Protein AF-0000000082222980 (afdb_homodimer)

Foldseek 3Di:
DDLDALVQACVLLVDDDDDPDSDWDLVDVVRRRDDDDDPLQQQCLLVLLVSQQNCLPPPPDDDDPPSLDYDDPDLVPDLAAEDSGRQSSLCVRWVDDPDPDPHTSLRVSLVVVLVVLVPDPSCVVQVQLRYEEEPAPLCTSVPNLVNNQNHAYEYQWCQNDDCSRDDDLRYAHFGTAARADFDAPVRQDAPVQQQAAEEDEEAQDADDQSVLSVLLCVQPVPPPSHHRYYQDPDPCRRVVSLVNLSSYLEYEFGQHSGQHDSSVLSNLSSLRQYERAGPRGDDGLVVPDVSVQQHHYDYSVQSSPHPRVVCVSVPQDSVSSVRNSVVSNVQSQLNHRDVVDDPNHRSNSRSVVNVVSSVVVVVVVVVVCPCVVVVVVVVVVVD/DDLDALVQACVLLVDDDDDPDSDWDLVDVVRRRDDDDDPLQQQCLLVLLVSQQNCLPPPPDDDDPPSLDYDDPDLVPDLAAEDSGRQSSLCVRWVDDPDPDPHTSLRVSLVVVLVVLVPDPSCVVPVQLRYEEEPAPLCTSVPNLVRNQNHAYEYQWCQNDDCSRDDDLRYAHFGTAARADFDAPVRQDAPVQQQAAEEDEEAQDADDQSVLSVLLCVQPVPPPSHHRYYQDPDPCRRVVSLVNLSSYLEYEFGQHSGQHDSSVLSNLSSLRAYERAGPRGDDHLVVPDVSVQQHHYDYSVQSSPHPRVVVVSVPQDSVSSVRNSVVSNVQSQLNHRDVVDDPNHRSNSRSVVNVVSSVVVVVVVVVVCPCVVVVVVVVVVVD

InterPro domains:
  IPR004263 Exostosin-like [PTHR11062] (1-350)
  IPR040911 Exostosin, GT47 domain [PF03016] (1-311)

Organism: NCBI:txid1240361

pLDDT: mean 90.89, std 10.84, range [35.19, 98.81]

Sequence (766 aa):
MYDLPFEFHFGILNWHKTGSEIWPNVKNISTIPSYPGGLNRQHSVEYWLTLNLLASETPEIKKPCSSAAIRVKNSNEADIVFVPFFASLSYNRKSKLRGNKTISGDRLLQERLVEFLKSQDEWKRFEGKDHLIIAHHPNSLLYARNFLGSAMFVLSDFGRYSSAIANLEKDIIAPYLHVVKTISNNESAPFEKRPVLAYFQGAIYRKDGGTIRQELYNLLKDEKDVHFAFGTVRGNGTKQTGKGMASSKFCLNIAGDTPSSNRLFDAIVSHCVPVIVSDQIELPFEDTLDYSGFSVFVHASEAVKKGFLVNLLRGITEDQWKKKWGRLKEVAGCFEYRFPSQVGDSVNMIWSAVSHKLSSLQFDVHRKNRYRRSEMFDRNRSSMYDLPFEFHFGILNWHKTGSEIWPNVKNISTIPSYPGGLNRQHSVEYWLTLNLLASETPEIKKPCSSAAIRVKNSNEADIVFVPFFASLSYNRKSKLRGNKTISGDRLLQERLVEFLKSQDEWKRFEGKDHLIIAHHPNSLLYARNFLGSAMFVLSDFGRYSSAIANLEKDIIAPYLHVVKTISNNESAPFEKRPVLAYFQGAIYRKDGGTIRQELYNLLKDEKDVHFAFGTVRGNGTKQTGKGMASSKFCLNIAGDTPSSNRLFDAIVSHCVPVIVSDQIELPFEDTLDYSGFSVFVHASEAVKKGFLVNLLRGITEDQWKKKWGRLKEVAGCFEYRFPSQVGDSVNMIWSAVSHKLSSLQFDVHRKNRYRRSEMFDRNRSS

Radius of gyration: 29.79 Å; Cα contacts (8 Å, |Δi|>4): 1374; chains: 2; bounding box: 72×85×62 Å

Solvent-accessible surface area (backbone atoms only — not comparable to full-atom values): 41046 Å² total; per-residue (Å²): 84,60,87,57,62,37,75,47,32,56,33,73,65,69,50,75,68,64,86,90,46,64,66,75,57,71,89,44,66,86,66,42,75,71,76,62,67,75,80,58,35,30,39,42,61,49,57,52,52,47,51,46,36,58,42,52,69,34,84,85,52,83,63,54,90,73,62,67,62,72,59,56,91,48,73,89,74,45,87,57,40,39,46,70,43,35,29,30,56,35,39,74,74,24,49,62,62,59,85,91,46,92,63,26,57,28,56,51,52,34,54,51,47,49,54,52,47,68,69,34,68,79,25,60,76,58,59,26,50,53,26,40,39,40,39,37,28,80,73,20,50,71,70,34,42,79,78,48,31,56,26,24,38,33,20,39,54,60,70,80,49,55,71,85,47,45,45,79,80,61,34,43,45,47,73,39,40,47,78,38,70,71,55,50,76,89,72,54,58,54,78,92,67,23,75,28,50,35,33,37,70,31,83,39,86,44,48,77,65,3,44,54,38,44,55,42,42,74,71,37,46,81,40,86,48,34,46,56,45,69,51,60,91,54,95,61,32,51,60,51,49,33,51,49,34,38,31,15,53,24,23,57,32,62,21,32,71,33,38,54,63,50,60,51,45,32,19,36,29,27,50,6,33,33,33,38,33,36,83,77,47,60,67,50,58,32,43,79,42,54,58,55,55,34,36,43,36,41,52,54,82,53,51,67,38,88,64,40,52,61,51,52,59,71,62,54,46,71,67,60,47,48,48,20,39,53,41,24,64,70,49,34,56,39,56,37,81,59,83,79,58,46,89,58,15,30,56,35,45,49,40,48,52,49,53,48,39,45,37,56,50,34,28,56,52,33,63,68,43,39,48,53,60,53,48,49,58,53,52,58,69,72,95,83,61,85,57,62,36,74,45,32,56,32,72,64,69,47,75,68,64,87,88,46,64,66,74,58,72,88,44,66,88,66,41,75,71,76,62,66,74,81,58,34,30,38,43,60,49,58,52,52,47,51,46,35,58,41,52,70,34,84,85,52,83,63,55,92,74,62,68,62,73,60,56,91,48,73,88,73,43,88,54,40,38,45,68,41,35,30,32,56,35,39,76,74,22,48,63,62,58,85,91,45,92,63,23,57,27,56,52,53,34,53,51,47,49,55,51,48,69,69,33,66,78,25,60,76,58,59,27,49,52,26,39,38,41,38,37,29,81,72,20,50,70,71,34,43,77,79,48,30,56,26,24,38,34,20,40,54,59,69,80,48,54,70,85,47,46,44,81,81,60,34,43,45,46,73,38,40,47,81,40,69,69,55,50,77,89,70,54,59,54,76,91,67,24,76,28,50,36,34,38,72,31,84,39,87,44,47,77,64,3,44,53,39,46,57,42,43,73,69,38,47,80,39,86,47,33,46,59,46,67,51,61,89,54,95,62,32,51,61,50,48,33,52,50,35,38,30,15,53,25,24,57,32,62,19,30,71,33,38,55,63,48,59,51,45,32,20,36,29,27,50,6,32,34,33,38,33,34,84,76,49,61,67,52,58,32,43,79,41,53,58,55,55,34,35,42,38,42,52,54,81,54,51,68,37,86,62,41,52,62,50,53,59,71,62,53,45,70,68,59,47,49,49,20,40,53,43,22,65,69,50,34,55,40,56,38,80,57,84,78,57,47,88,58,15,29,58,36,45,50,40,49,53,49,51,50,40,44,38,57,50,35,26,55,53,33,63,68,42,40,48,53,60,52,48,47,58,55,52,58,68,73,95

Structure (mmCIF, N/CA/C/O backbone):
data_AF-0000000082222980-model_v1
#
loop_
_entity.id
_entity.type
_entity.pdbx_description
1 polymer Exostosin-like
#
loop_
_atom_site.group_PDB
_atom_site.id
_atom_site.type_symbol
_atom_site.label_atom_id
_atom_site.label_alt_id
_atom_site.label_comp_id
_atom_site.label_asym_id
_atom_site.label_entity_id
_atom_site.label_seq_id
_atom_site.pdbx_PDB_ins_code
_atom_site.Cartn_x
_atom_site.Cartn_y
_atom_site.Cartn_z
_atom_site.occupancy
_atom_site.B_iso_or_equiv
_atom_site.auth_seq_id
_atom_site.auth_comp_id
_atom_site.auth_asym_id
_atom_site.auth_atom_id
_atom_site.pdbx_PDB_model_num
ATOM 1 N N . MET A 1 1 ? 20.016 1.785 5.816 1 94.38 1 MET A N 1
ATOM 2 C CA . MET A 1 1 ? 20.391 3.168 6.109 1 94.38 1 MET A CA 1
ATOM 3 C C . MET A 1 1 ? 21.875 3.389 5.918 1 94.38 1 MET A C 1
ATOM 5 O O . MET A 1 1 ? 22.703 2.615 6.422 1 94.38 1 MET A O 1
ATOM 9 N N . TYR A 1 2 ? 22.219 4.371 5.145 1 94.88 2 TYR A N 1
ATOM 10 C CA . TYR A 1 2 ? 23.641 4.688 4.941 1 94.88 2 TYR A CA 1
ATOM 11 C C . TYR A 1 2 ? 24.266 5.199 6.23 1 94.88 2 TYR A C 1
ATOM 13 O O . TYR A 1 2 ? 23.656 5.973 6.969 1 94.88 2 TYR A O 1
ATOM 21 N N . ASP A 1 3 ? 25.5 4.766 6.441 1 93.19 3 ASP A N 1
ATOM 22 C CA . ASP A 1 3 ? 26.297 5.375 7.496 1 93.19 3 ASP A CA 1
ATOM 23 C C . ASP A 1 3 ? 27 6.637 6.992 1 93.19 3 ASP A C 1
ATOM 25 O O . ASP A 1 3 ? 28.234 6.676 6.898 1 93.19 3 ASP A O 1
ATOM 29 N N . LEU A 1 4 ? 26.234 7.633 6.789 1 95.38 4 LEU A N 1
ATOM 30 C CA . LEU A 1 4 ? 26.781 8.891 6.305 1 95.38 4 LEU A CA 1
ATOM 31 C C . LEU A 1 4 ? 27.688 9.523 7.359 1 95.38 4 LEU A C 1
ATOM 33 O O . LEU A 1 4 ? 27.5 9.312 8.555 1 95.38 4 LEU A O 1
ATOM 37 N N . PRO A 1 5 ? 28.672 10.297 6.875 1 92.75 5 PRO A N 1
ATOM 38 C CA . PRO A 1 5 ? 29.484 11.031 7.84 1 92.75 5 PRO A CA 1
ATOM 39 C C . PRO A 1 5 ? 28.656 11.906 8.773 1 92.75 5 PRO A C 1
ATOM 41 O O . PRO A 1 5 ? 27.609 12.414 8.367 1 92.75 5 PRO A O 1
ATOM 44 N N . PHE A 1 6 ? 29.125 12.117 9.992 1 93.25 6 PHE A N 1
ATOM 45 C CA . PHE A 1 6 ? 28.344 12.797 11.016 1 93.25 6 PHE A CA 1
ATOM 46 C C . PHE A 1 6 ? 28.031 14.227 10.594 1 93.25 6 PHE A C 1
ATOM 48 O O . PHE A 1 6 ? 27.078 14.828 11.086 1 93.25 6 PHE A O 1
ATOM 55 N N . GLU A 1 7 ? 28.766 14.852 9.617 1 94.25 7 GLU A N 1
ATOM 56 C CA . GLU A 1 7 ? 28.547 16.219 9.156 1 94.25 7 GLU A CA 1
ATOM 57 C C . GLU A 1 7 ? 27.234 16.328 8.383 1 94.25 7 GLU A C 1
ATOM 59 O O . GLU A 1 7 ? 26.719 17.438 8.172 1 94.25 7 GLU A O 1
ATOM 64 N N . PHE A 1 8 ? 26.703 15.172 7.953 1 97.06 8 PHE A N 1
ATOM 65 C CA . PHE A 1 8 ? 25.484 15.164 7.141 1 97.06 8 PHE A CA 1
ATOM 66 C C . PHE A 1 8 ? 24.25 15.125 8.016 1 97.06 8 PHE A C 1
ATOM 68 O O . PHE A 1 8 ? 23.125 15.281 7.527 1 97.06 8 PHE A O 1
ATOM 75 N N . HIS A 1 9 ? 24.391 14.805 9.305 1 95.88 9 HIS A N 1
ATOM 76 C CA . HIS A 1 9 ? 23.234 14.617 10.18 1 95.88 9 HIS A CA 1
ATOM 77 C C . HIS A 1 9 ? 23.5 15.211 11.562 1 95.88 9 HIS A C 1
ATOM 79 O O . HIS A 1 9 ? 23.531 16.438 11.727 1 95.88 9 HIS A O 1
ATOM 85 N N . PHE A 1 10 ? 23.891 14.414 12.594 1 95.81 10 PHE A N 1
ATOM 86 C CA . PHE A 1 10 ? 23.969 14.875 13.977 1 95.81 10 PHE A CA 1
ATOM 87 C C . PHE A 1 10 ? 25.125 15.836 14.172 1 95.81 10 PHE A C 1
ATOM 89 O O . PHE A 1 10 ? 25.172 16.594 15.148 1 95.81 10 PHE A O 1
ATOM 96 N N . GLY A 1 11 ? 26.109 15.836 13.289 1 94.06 11 GLY A N 1
ATOM 97 C CA . GLY A 1 11 ? 27.156 16.828 13.344 1 94.06 11 GLY A CA 1
ATOM 98 C C . GLY A 1 11 ? 26.656 18.25 13.195 1 94.06 11 GLY A C 1
ATOM 99 O O . GLY A 1 11 ? 27.234 19.188 13.758 1 94.06 11 GLY A O 1
ATOM 100 N N . ILE A 1 12 ? 25.594 18.406 12.43 1 94.19 12 ILE A N 1
ATOM 101 C CA . ILE A 1 12 ? 25 19.719 12.258 1 94.19 12 ILE A CA 1
ATOM 102 C C . ILE A 1 12 ? 24.391 20.188 13.578 1 94.19 12 ILE A C 1
ATOM 104 O O . ILE A 1 12 ? 24.219 21.391 13.805 1 94.19 12 ILE A O 1
ATOM 108 N N . LEU A 1 13 ? 24.047 19.266 14.469 1 93.5 13 LEU A N 1
ATOM 109 C CA . LEU A 1 13 ? 23.5 19.562 15.789 1 93.5 13 LEU A CA 1
ATOM 110 C C . LEU A 1 13 ? 24.609 19.656 16.828 1 93.5 13 LEU A C 1
ATOM 112 O O . LEU A 1 13 ? 24.344 19.594 18.031 1 93.5 13 LEU A O 1
ATOM 116 N N . ASN A 1 14 ? 25.844 19.672 16.391 1 90 14 ASN A N 1
ATOM 117 C CA . ASN A 1 14 ? 27.016 19.844 17.219 1 90 14 ASN A CA 1
ATOM 118 C C . ASN A 1 14 ? 27.281 18.594 18.062 1 90 14 ASN A C 1
ATOM 120 O O . ASN A 1 14 ? 27.734 18.688 19.203 1 90 14 ASN A O 1
ATOM 124 N N . TRP A 1 15 ? 26.75 17.531 17.578 1 90.88 15 TRP A N 1
ATOM 125 C CA . TRP A 1 15 ? 27.125 16.266 18.188 1 90.88 15 TRP A CA 1
ATOM 126 C C . TRP A 1 15 ? 28.562 15.883 17.828 1 90.88 15 TRP A C 1
ATOM 128 O O . TRP A 1 15 ? 28.969 15.992 16.672 1 90.88 15 TRP A O 1
ATOM 138 N N . HIS A 1 16 ? 29.312 15.516 18.797 1 87.31 16 HIS A N 1
ATOM 139 C CA . HIS A 1 16 ? 30.703 15.133 18.578 1 87.31 16 HIS A CA 1
ATOM 140 C C . HIS A 1 16 ? 30.875 13.625 18.75 1 87.31 16 HIS A C 1
ATOM 142 O O . HIS A 1 16 ? 30.422 13.039 19.734 1 87.31 16 HIS A O 1
ATOM 148 N N . LYS A 1 17 ? 31.359 13.094 17.75 1 80.06 17 LYS A N 1
ATOM 149 C CA . LYS A 1 17 ? 31.547 11.648 17.766 1 80.06 17 LYS A CA 1
ATOM 150 C C . LYS A 1 17 ? 32.688 11.266 18.703 1 80.06 17 LYS A C 1
ATOM 152 O O . LYS A 1 17 ? 33.656 12.023 18.875 1 80.06 17 LYS A O 1
ATOM 157 N N . THR A 1 18 ? 32.438 10.227 19.375 1 80.12 18 THR A N 1
ATOM 158 C CA . THR A 1 18 ? 33.531 9.609 20.156 1 80.12 18 THR A CA 1
ATOM 159 C C . THR A 1 18 ? 34.094 8.406 19.422 1 80.12 18 THR A C 1
ATOM 161 O O . THR A 1 18 ? 33.375 7.453 19.109 1 80.12 18 THR A O 1
ATOM 164 N N . GLY A 1 19 ? 35.375 8.469 19.047 1 80.56 19 GLY A N 1
ATOM 165 C CA . GLY A 1 19 ? 36.031 7.359 18.344 1 80.56 19 GLY A CA 1
ATOM 166 C C . GLY A 1 19 ? 35.469 7.133 16.953 1 80.56 19 GLY A C 1
ATOM 167 O O . GLY A 1 19 ? 35.406 8.062 16.141 1 80.56 19 GLY A O 1
ATOM 168 N N . SER A 1 20 ? 35.062 5.93 16.703 1 82 20 SER A N 1
ATOM 169 C CA . SER A 1 20 ? 34.625 5.527 15.375 1 82 20 SER A CA 1
ATOM 170 C C . SER A 1 20 ? 33.094 5.539 15.281 1 82 20 SER A C 1
ATOM 172 O O . SER A 1 20 ? 32.531 5.051 14.305 1 82 20 SER A O 1
ATOM 174 N N . GLU A 1 21 ? 32.531 6.258 16.234 1 86.81 21 GLU A N 1
ATOM 175 C CA . GLU A 1 21 ? 31.078 6.27 16.266 1 86.81 21 GLU A CA 1
ATOM 176 C C . GLU A 1 21 ? 30.516 7.168 15.172 1 86.81 21 GLU A C 1
ATOM 178 O O . GLU A 1 21 ? 31.062 8.227 14.883 1 86.81 21 GLU A O 1
ATOM 183 N N . ILE A 1 22 ? 29.484 6.738 14.5 1 90.44 22 ILE A N 1
ATOM 184 C CA . ILE A 1 22 ? 28.828 7.5 13.438 1 90.44 22 ILE A CA 1
ATOM 185 C C . ILE A 1 22 ? 27.516 8.086 13.953 1 90.44 22 ILE A C 1
ATOM 187 O O . ILE A 1 22 ? 27.094 9.164 13.516 1 90.44 22 ILE A O 1
ATOM 191 N N . TRP A 1 23 ? 26.938 7.398 14.914 1 92.75 23 TRP A N 1
ATOM 192 C CA . TRP A 1 23 ? 25.625 7.77 15.422 1 92.75 23 TRP A CA 1
ATOM 193 C C . TRP A 1 23 ? 25.656 7.969 16.938 1 92.75 23 TRP A C 1
ATOM 195 O O . TRP A 1 23 ? 26.453 7.332 17.625 1 92.75 23 TRP A O 1
ATOM 205 N N . PRO A 1 24 ? 24.812 8.867 17.438 1 91.31 24 PRO A N 1
ATOM 206 C CA . PRO A 1 24 ? 24.672 8.938 18.891 1 91.31 24 PRO A CA 1
ATOM 207 C C . PRO A 1 24 ? 24.047 7.688 19.5 1 91.31 24 PRO A C 1
ATOM 209 O O . PRO A 1 24 ? 23.344 6.945 18.797 1 91.31 24 PRO A O 1
ATOM 212 N N . ASN A 1 25 ? 24.344 7.48 20.75 1 87.94 25 ASN A N 1
ATOM 213 C CA . ASN A 1 25 ? 23.719 6.383 21.469 1 87.94 25 ASN A CA 1
ATOM 214 C C . ASN A 1 25 ? 22.266 6.695 21.812 1 87.94 25 ASN A C 1
ATOM 216 O O . ASN A 1 25 ? 21.984 7.613 22.578 1 87.94 25 ASN A O 1
ATOM 220 N N . VAL A 1 26 ? 21.344 5.945 21.266 1 88.25 26 VAL A N 1
ATOM 221 C CA . VAL A 1 26 ? 19.938 6.27 21.406 1 88.25 26 VAL A CA 1
ATOM 222 C C . VAL A 1 26 ? 19.359 5.523 22.609 1 88.25 26 VAL A C 1
ATOM 224 O O . VAL A 1 26 ? 18.172 5.676 22.938 1 88.25 26 VAL A O 1
ATOM 227 N N . LYS A 1 27 ? 20.156 4.695 23.281 1 85.06 27 LYS A N 1
ATOM 228 C CA . LYS A 1 27 ? 19.719 3.992 24.484 1 85.06 27 LYS A CA 1
ATOM 229 C C . LYS A 1 27 ? 19.359 4.977 25.594 1 85.06 27 LYS A C 1
ATOM 231 O O . LYS A 1 27 ? 18.406 4.754 26.359 1 85.06 27 LYS A O 1
ATOM 236 N N . ASN A 1 28 ? 20.25 5.953 25.594 1 81.56 28 ASN A N 1
ATOM 237 C CA . ASN A 1 28 ? 20 7.012 26.562 1 81.56 28 ASN A CA 1
ATOM 238 C C . ASN A 1 28 ? 19.469 8.273 25.906 1 81.56 28 ASN A C 1
ATOM 240 O O . ASN A 1 28 ? 20.219 9.039 25.297 1 81.56 28 ASN A O 1
ATOM 244 N N . ILE A 1 29 ? 18.234 8.539 26.109 1 80 29 ILE A N 1
ATOM 245 C CA . ILE A 1 29 ? 17.547 9.648 25.453 1 80 29 ILE A CA 1
ATOM 246 C C . ILE A 1 29 ? 18.25 10.961 25.797 1 80 29 ILE A C 1
ATOM 248 O O . ILE A 1 29 ? 18.297 11.875 24.969 1 80 29 ILE A O 1
ATOM 252 N N . SER A 1 30 ? 18.75 11.008 26.953 1 83 30 SER A N 1
ATOM 253 C CA . SER A 1 30 ? 19.359 12.25 27.422 1 83 30 SER A CA 1
ATOM 254 C C . SER A 1 30 ? 20.625 12.57 26.641 1 83 30 SER A C 1
ATOM 256 O O . SER A 1 30 ? 21.094 13.711 26.625 1 83 30 SER A O 1
ATOM 258 N N . THR A 1 31 ? 21.172 11.609 25.969 1 83.44 31 THR A N 1
ATOM 259 C CA . THR A 1 31 ? 22.438 11.805 25.266 1 83.44 31 THR A CA 1
ATOM 260 C C . THR A 1 31 ? 22.188 12.172 23.797 1 83.44 31 THR A C 1
ATOM 262 O O . THR A 1 31 ? 23.125 12.523 23.078 1 83.44 31 THR A O 1
ATOM 265 N N . ILE A 1 32 ? 20.984 12.094 23.438 1 88.56 32 ILE A N 1
ATOM 266 C CA . ILE A 1 32 ? 20.656 12.438 22.047 1 88.56 32 ILE A CA 1
ATOM 267 C C . ILE A 1 32 ? 20.578 13.953 21.891 1 88.56 32 ILE A C 1
ATOM 269 O O . ILE A 1 32 ? 19.891 14.633 22.656 1 88.56 32 ILE A O 1
ATOM 273 N N . PRO A 1 33 ? 21.297 14.453 20.922 1 90.94 33 PRO A N 1
ATOM 274 C CA . PRO A 1 33 ? 21.188 15.898 20.703 1 90.94 33 PRO A CA 1
ATOM 275 C C . PRO A 1 33 ? 19.766 16.344 20.391 1 90.94 33 PRO A C 1
ATOM 277 O O . PRO A 1 33 ? 19.078 15.711 19.594 1 90.94 33 PRO A O 1
ATOM 280 N N . SER A 1 34 ? 19.422 17.422 21.016 1 89.12 34 SER A N 1
ATOM 281 C CA . SER A 1 34 ? 18.078 17.938 20.781 1 89.12 34 SER A CA 1
ATOM 282 C C . SER A 1 34 ? 18 18.734 19.484 1 89.12 34 SER A C 1
ATOM 284 O O . SER A 1 34 ? 18.953 19.422 19.109 1 89.12 34 SER A O 1
ATOM 286 N N . TYR A 1 35 ? 16.984 18.516 18.859 1 90.62 35 TYR A N 1
ATOM 287 C CA . TYR A 1 35 ? 16.75 19.344 17.672 1 90.62 35 TYR A CA 1
ATOM 288 C C . TYR A 1 35 ? 16.469 20.797 18.062 1 90.62 35 TYR A C 1
ATOM 290 O O . TYR A 1 35 ? 15.82 21.062 19.078 1 90.62 35 TYR A O 1
ATOM 298 N N . PRO A 1 36 ? 16.938 21.688 17.234 1 85.38 36 PRO A N 1
ATOM 299 C CA . PRO A 1 36 ? 16.703 23.094 17.578 1 85.38 36 PRO A CA 1
ATOM 300 C C . PRO A 1 36 ? 15.227 23.469 17.656 1 85.38 36 PRO A C 1
ATOM 302 O O . PRO A 1 36 ? 14.414 22.922 16.906 1 85.38 36 PRO A O 1
ATOM 305 N N . GLY A 1 37 ? 14.938 24.391 18.484 1 79.06 37 GLY A N 1
ATOM 306 C CA . GLY A 1 37 ? 13.555 24.781 18.703 1 79.06 37 GLY A CA 1
ATOM 307 C C . GLY A 1 37 ? 13.078 25.828 17.703 1 79.06 37 GLY A C 1
ATOM 308 O O . GLY A 1 37 ? 13.719 26.047 16.672 1 79.06 37 GLY A O 1
ATOM 309 N N . GLY A 1 38 ? 11.906 26.312 17.953 1 71.81 38 GLY A N 1
ATOM 310 C CA . GLY A 1 38 ? 11.32 27.359 17.125 1 71.81 38 GLY A CA 1
ATOM 311 C C . GLY A 1 38 ? 10.852 26.844 15.781 1 71.81 38 GLY A C 1
ATOM 312 O O . GLY A 1 38 ? 10.281 25.766 15.68 1 71.81 38 GLY A O 1
ATOM 313 N N . LEU A 1 39 ? 11.086 27.641 14.75 1 74.25 39 LEU A N 1
ATOM 314 C CA . LEU A 1 39 ? 10.578 27.359 13.414 1 74.25 39 LEU A CA 1
ATOM 315 C C . LEU A 1 39 ? 11.328 26.203 12.773 1 74.25 39 LEU A C 1
ATOM 317 O O . LEU A 1 39 ? 10.797 25.531 11.875 1 74.25 39 LEU A O 1
ATOM 321 N N . ASN A 1 40 ? 12.492 25.906 13.305 1 83.56 40 ASN A N 1
ATOM 322 C CA . ASN A 1 40 ? 13.273 24.797 12.75 1 83.56 40 ASN A CA 1
ATOM 323 C C . ASN A 1 40 ? 12.648 23.453 13.086 1 83.56 40 ASN A C 1
ATOM 325 O O . ASN A 1 40 ? 12.727 22.516 12.289 1 83.56 40 ASN A O 1
ATOM 329 N N . ARG A 1 41 ? 11.984 23.484 14.172 1 90.56 41 ARG A N 1
ATOM 330 C CA . ARG A 1 41 ? 11.461 22.234 14.703 1 90.56 41 ARG A CA 1
ATOM 331 C C . ARG A 1 41 ? 10.352 21.688 13.805 1 90.56 41 ARG A C 1
ATOM 333 O O . ARG A 1 41 ? 10.164 20.469 13.727 1 90.56 41 ARG A O 1
ATOM 340 N N . GLN A 1 42 ? 9.711 22.594 13.141 1 94.69 42 GLN A N 1
ATOM 341 C CA . GLN A 1 42 ? 8.562 22.172 12.344 1 94.69 42 GLN A CA 1
ATOM 342 C C . GLN A 1 42 ? 8.984 21.234 11.219 1 94.69 42 GLN A C 1
ATOM 344 O O . GLN A 1 42 ? 8.172 20.438 10.742 1 94.69 42 GLN A O 1
ATOM 349 N N . HIS A 1 43 ? 10.234 21.234 10.789 1 96.69 43 HIS A N 1
ATOM 350 C CA . HIS A 1 43 ? 10.727 20.438 9.672 1 96.69 43 HIS A CA 1
ATOM 351 C C . HIS A 1 43 ? 11.719 19.391 10.141 1 96.69 43 HIS A C 1
ATOM 353 O O . HIS A 1 43 ? 12.672 19.062 9.422 1 96.69 43 HIS A O 1
ATOM 359 N N . SER A 1 44 ? 11.531 18.797 11.289 1 96.94 44 SER A N 1
ATOM 360 C CA . SER A 1 44 ? 12.508 17.906 11.914 1 96.94 44 SER A CA 1
ATOM 361 C C . SER A 1 44 ? 12.188 16.453 11.609 1 96.94 44 SER A C 1
ATOM 363 O O . SER A 1 44 ? 12.539 15.562 12.383 1 96.94 44 SER A O 1
ATOM 365 N N . VAL A 1 45 ? 11.523 16.141 10.516 1 97.69 45 VAL A N 1
ATOM 366 C CA . VAL A 1 45 ? 11.062 14.789 10.195 1 97.69 45 VAL A CA 1
ATOM 367 C C . VAL A 1 45 ? 12.266 13.852 10.07 1 97.69 45 VAL A C 1
ATOM 369 O O . VAL A 1 45 ? 12.219 12.711 10.539 1 97.69 45 VAL A O 1
ATOM 372 N N . GLU A 1 46 ? 13.359 14.305 9.438 1 97 46 GLU A N 1
ATOM 373 C CA . GLU A 1 46 ? 14.539 13.477 9.242 1 97 46 GLU A CA 1
ATOM 374 C C . GLU A 1 46 ? 15.117 13.008 10.578 1 97 46 GLU A C 1
ATOM 376 O O . GLU A 1 46 ? 15.594 11.883 10.695 1 97 46 GLU A O 1
ATOM 381 N N . TYR A 1 47 ? 15.055 13.898 11.555 1 96.5 47 TYR A N 1
ATOM 382 C CA . TYR A 1 47 ? 15.562 13.617 12.891 1 96.5 47 TYR A CA 1
ATOM 383 C C . TYR A 1 47 ? 14.797 12.461 13.531 1 96.5 47 TYR A C 1
ATOM 385 O O . TYR A 1 47 ? 15.398 11.492 14 1 96.5 47 TYR A O 1
ATOM 393 N N . TRP A 1 48 ? 13.539 12.523 13.461 1 96.25 48 TRP A N 1
ATOM 394 C CA . TRP A 1 48 ? 12.672 11.547 14.117 1 96.25 48 TRP A CA 1
ATOM 395 C C . TRP A 1 48 ? 12.766 10.188 13.43 1 96.25 48 TRP A C 1
ATOM 397 O O . TRP A 1 48 ? 12.797 9.148 14.102 1 96.25 48 TRP A O 1
ATOM 407 N N . LEU A 1 49 ? 12.758 10.148 12.078 1 96.81 49 LEU A N 1
ATOM 408 C CA . LEU A 1 49 ? 12.844 8.891 11.352 1 96.81 49 LEU A CA 1
ATOM 409 C C . LEU A 1 49 ? 14.203 8.227 11.586 1 96.81 49 LEU A C 1
ATOM 411 O O . LEU A 1 49 ? 14.281 7 11.703 1 96.81 49 LEU A O 1
ATOM 415 N N . THR A 1 50 ? 15.281 9.055 11.641 1 96.19 50 THR A N 1
ATOM 416 C CA . THR A 1 50 ? 16.609 8.516 11.906 1 96.19 50 THR A CA 1
ATOM 417 C C . THR A 1 50 ? 16.672 7.883 13.297 1 96.19 50 THR A C 1
ATOM 419 O O . THR A 1 50 ? 17.156 6.766 13.453 1 96.19 50 THR A O 1
ATOM 422 N N . LEU A 1 51 ? 16.125 8.617 14.289 1 94.31 51 LEU A N 1
ATOM 423 C CA . LEU A 1 51 ? 16.109 8.078 15.648 1 94.31 51 LEU A CA 1
ATOM 424 C C . LEU A 1 51 ? 15.352 6.762 15.703 1 94.31 51 LEU A C 1
ATOM 426 O O . LEU A 1 51 ? 15.773 5.824 16.375 1 94.31 51 LEU A O 1
ATOM 430 N N . ASN A 1 52 ? 14.25 6.742 15.031 1 93.94 52 ASN A N 1
ATOM 431 C CA . ASN A 1 52 ? 13.445 5.523 15.016 1 93.94 52 ASN A CA 1
ATOM 432 C C . ASN A 1 52 ? 14.234 4.34 14.461 1 93.94 52 ASN A C 1
ATOM 434 O O . ASN A 1 52 ? 14.18 3.242 15.016 1 93.94 52 ASN A O 1
ATOM 438 N N . LEU A 1 53 ? 14.914 4.508 13.312 1 94.06 53 LEU A N 1
ATOM 439 C CA . LEU A 1 53 ? 15.695 3.439 12.703 1 94.06 53 LEU A CA 1
ATOM 440 C C . LEU A 1 53 ? 16.844 3.012 13.609 1 94.06 53 LEU A C 1
ATOM 442 O O . LEU A 1 53 ? 17.125 1.819 13.75 1 94.06 53 LEU A O 1
ATOM 446 N N . LEU A 1 54 ? 17.484 3.99 14.242 1 92 54 LEU A N 1
ATOM 447 C CA . LEU A 1 54 ? 18.578 3.668 15.164 1 92 54 LEU A CA 1
ATOM 448 C C . LEU A 1 54 ? 18.062 2.865 16.359 1 92 54 LEU A C 1
ATOM 450 O O . LEU A 1 54 ? 18.719 1.927 16.812 1 92 54 LEU A O 1
ATOM 454 N N . ALA A 1 55 ? 16.922 3.234 16.828 1 90.56 55 ALA A N 1
ATOM 455 C CA . ALA A 1 55 ? 16.312 2.553 17.969 1 90.56 55 ALA A CA 1
ATOM 456 C C . ALA A 1 55 ? 15.906 1.127 17.594 1 90.56 55 ALA A C 1
ATOM 458 O O . ALA A 1 55 ? 15.805 0.26 18.469 1 90.56 55 ALA A O 1
ATOM 459 N N . SER A 1 56 ? 15.617 0.875 16.344 1 88.62 56 SER A N 1
ATOM 460 C CA . SER A 1 56 ? 15.18 -0.442 15.891 1 88.62 56 SER A CA 1
ATOM 461 C C . SER A 1 56 ? 16.266 -1.489 16.109 1 88.62 56 SER A C 1
ATOM 463 O O . SER A 1 56 ? 15.977 -2.686 16.172 1 88.62 56 SER A O 1
ATOM 465 N N . GLU A 1 57 ? 17.453 -1.085 16.219 1 83.44 57 GLU A N 1
ATOM 466 C CA . GLU A 1 57 ? 18.578 -1.995 16.422 1 83.44 57 GLU A CA 1
ATOM 467 C C . GLU A 1 57 ? 18.906 -2.141 17.906 1 83.44 57 GLU A C 1
ATOM 469 O O . GLU A 1 57 ? 19.875 -2.807 18.281 1 83.44 57 GLU A O 1
ATOM 474 N N . THR A 1 58 ? 18.141 -1.505 18.703 1 78.69 58 THR A N 1
ATOM 475 C CA . THR A 1 58 ? 18.406 -1.496 20.141 1 78.69 58 THR A CA 1
ATOM 476 C C . THR A 1 58 ? 17.375 -2.33 20.891 1 78.69 58 THR A C 1
ATOM 478 O O . THR A 1 58 ? 16.281 -1.859 21.172 1 78.69 58 THR A O 1
ATOM 481 N N . PRO A 1 59 ? 17.656 -3.537 21.219 1 70.12 59 PRO A N 1
ATOM 482 C CA . PRO A 1 59 ? 16.688 -4.453 21.844 1 70.12 59 PRO A CA 1
ATOM 483 C C . PRO A 1 59 ? 16.047 -3.879 23.094 1 70.12 59 PRO A C 1
ATOM 485 O O . PRO A 1 59 ? 14.945 -4.273 23.469 1 70.12 59 PRO A O 1
ATOM 488 N N . GLU A 1 60 ? 16.734 -2.953 23.812 1 68.31 60 GLU A N 1
ATOM 489 C CA . GLU A 1 60 ? 16.266 -2.418 25.078 1 68.31 60 GLU A CA 1
ATOM 490 C C . GLU A 1 60 ? 15.078 -1.486 24.875 1 68.31 60 GLU A C 1
ATOM 492 O O . GLU A 1 60 ? 14.32 -1.222 25.812 1 68.31 60 GLU A O 1
ATOM 497 N N . ILE A 1 61 ? 15.023 -1.078 23.812 1 66.38 61 ILE A N 1
ATOM 498 C CA . ILE A 1 61 ? 13.93 -0.155 23.547 1 66.38 61 ILE A CA 1
ATOM 499 C C . ILE A 1 61 ? 12.688 -0.938 23.125 1 66.38 61 ILE A C 1
ATOM 501 O O . ILE A 1 61 ? 12.734 -1.719 22.172 1 66.38 61 ILE A O 1
ATOM 505 N N . LYS A 1 62 ? 11.719 -0.996 23.984 1 58.72 62 LYS A N 1
ATOM 506 C CA . LYS A 1 62 ? 10.453 -1.688 23.734 1 58.72 62 LYS A CA 1
ATOM 507 C C . LYS A 1 62 ? 9.844 -1.246 22.406 1 58.72 62 LYS A C 1
ATOM 509 O O . LYS A 1 62 ? 9.609 -0.054 22.188 1 58.72 62 LYS A O 1
ATOM 514 N N . LYS A 1 63 ? 9.805 -2.15 21.562 1 60.94 63 LYS A N 1
ATOM 515 C CA . LYS A 1 63 ? 9.25 -1.835 20.25 1 60.94 63 LYS A CA 1
ATOM 516 C C . LYS A 1 63 ? 7.801 -2.299 20.125 1 60.94 63 LYS A C 1
ATOM 518 O O . LYS A 1 63 ? 7.434 -3.346 20.672 1 60.94 63 LYS A O 1
ATOM 523 N N . PRO A 1 64 ? 7.027 -1.237 19.797 1 53.22 64 PRO A N 1
ATOM 524 C CA . PRO A 1 64 ? 5.688 -1.784 19.578 1 53.22 64 PRO A CA 1
ATOM 525 C C . PRO A 1 64 ? 5.688 -2.959 18.594 1 53.22 64 PRO A C 1
ATOM 527 O O . PRO A 1 64 ? 6.605 -3.088 17.781 1 53.22 64 PRO A O 1
ATOM 530 N N . CYS A 1 65 ? 5.09 -4.043 18.906 1 47.22 65 CYS A N 1
ATOM 531 C CA . CYS A 1 65 ? 4.965 -5.238 18.078 1 47.22 65 CYS A CA 1
ATOM 532 C C . CYS A 1 65 ? 4.867 -4.871 16.609 1 47.22 65 CYS A C 1
ATOM 534 O O . CYS A 1 65 ? 5.328 -5.621 15.742 1 47.22 65 CYS A O 1
ATOM 536 N N . SER A 1 66 ? 4.277 -3.816 16.422 1 50.38 66 SER A N 1
ATOM 537 C CA . SER A 1 66 ? 4.047 -3.488 15.023 1 50.38 66 SER A CA 1
ATOM 538 C C . SER A 1 66 ? 5.062 -2.467 14.516 1 50.38 66 SER A C 1
ATOM 540 O O . SER A 1 66 ? 4.688 -1.401 14.023 1 50.38 66 SER A O 1
ATOM 542 N N . SER A 1 67 ? 6.43 -2.742 15.016 1 57.19 67 SER A N 1
ATOM 543 C CA . SER A 1 67 ? 7.348 -1.725 14.516 1 57.19 67 SER A CA 1
ATOM 544 C C . SER A 1 67 ? 7.355 -1.69 12.992 1 57.19 67 SER A C 1
ATOM 546 O O . SER A 1 67 ? 7.535 -2.725 12.344 1 57.19 67 SER A O 1
ATOM 548 N N . ALA A 1 68 ? 6.945 -0.529 12.367 1 64.31 68 ALA A N 1
ATOM 549 C CA . ALA A 1 68 ? 6.699 -0.37 10.938 1 64.31 68 ALA A CA 1
ATOM 550 C C . ALA A 1 68 ? 8 -0.428 10.148 1 64.31 68 ALA A C 1
ATOM 552 O O . ALA A 1 68 ? 8.039 -0.965 9.039 1 64.31 68 ALA A O 1
ATOM 553 N N . ALA A 1 69 ? 9.289 -0.042 10.852 1 85.81 69 ALA A N 1
ATOM 554 C CA . ALA A 1 69 ? 10.508 -0.058 10.055 1 85.81 69 ALA A CA 1
ATOM 555 C C . ALA A 1 69 ? 11.688 -0.59 10.867 1 85.81 69 ALA A C 1
ATOM 557 O O . ALA A 1 69 ? 11.828 -0.279 12.055 1 85.81 69 ALA A O 1
ATOM 558 N N . ILE A 1 70 ? 12.531 -1.451 10.383 1 88.75 70 ILE A N 1
ATOM 559 C CA . ILE A 1 70 ? 13.703 -2.045 11.023 1 88.75 70 ILE A CA 1
ATOM 560 C C . ILE A 1 70 ? 14.945 -1.789 10.172 1 88.75 70 ILE A C 1
ATOM 562 O O . ILE A 1 70 ? 14.906 -1.929 8.953 1 88.75 70 ILE A O 1
ATOM 566 N N . ARG A 1 71 ? 15.969 -1.41 10.852 1 92.38 71 ARG A N 1
ATOM 567 C CA . ARG A 1 71 ? 17.234 -1.212 10.156 1 92.38 71 ARG A CA 1
ATOM 568 C C . ARG A 1 71 ? 17.953 -2.539 9.945 1 92.38 71 ARG A C 1
ATOM 570 O O . ARG A 1 71 ? 18.078 -3.338 10.875 1 92.38 71 ARG A O 1
ATOM 577 N N . VAL A 1 72 ? 18.375 -2.779 8.742 1 91 72 VAL A N 1
ATOM 578 C CA . VAL A 1 72 ? 19.141 -3.973 8.43 1 91 72 VAL A CA 1
ATOM 579 C C . VAL A 1 72 ? 20.547 -3.572 7.992 1 91 72 VAL A C 1
ATOM 581 O O . VAL A 1 72 ? 20.75 -2.496 7.426 1 91 72 VAL A O 1
ATOM 584 N N . LYS A 1 73 ? 21.516 -4.387 8.234 1 88.19 73 LYS A N 1
ATOM 585 C CA . LYS A 1 73 ? 22.906 -4.062 7.973 1 88.19 73 LYS A CA 1
ATOM 586 C C . LYS A 1 73 ? 23.297 -4.41 6.535 1 88.19 73 LYS A C 1
ATOM 588 O O . LYS A 1 73 ? 24.188 -3.781 5.957 1 88.19 73 LYS A O 1
ATOM 593 N N . ASN A 1 74 ? 22.594 -5.355 5.961 1 88 74 ASN A N 1
ATOM 594 C CA . ASN A 1 74 ? 22.844 -5.781 4.586 1 88 74 ASN A CA 1
ATOM 595 C C . ASN A 1 74 ? 21.828 -5.164 3.617 1 88 74 ASN A C 1
ATOM 597 O O . ASN A 1 74 ? 20.625 -5.387 3.736 1 88 74 ASN A O 1
ATOM 601 N N . SER A 1 75 ? 22.406 -4.395 2.658 1 87.81 75 SER A N 1
ATOM 602 C CA . SER A 1 75 ? 21.547 -3.67 1.716 1 87.81 75 SER A CA 1
ATOM 603 C C . SER A 1 75 ? 20.703 -4.629 0.881 1 87.81 75 SER A C 1
ATOM 605 O O . SER A 1 75 ? 19.641 -4.258 0.385 1 87.81 75 SER A O 1
ATOM 607 N N . ASN A 1 76 ? 21.141 -5.859 0.747 1 81.69 76 ASN A N 1
ATOM 608 C CA . ASN A 1 76 ? 20.406 -6.84 -0.029 1 81.69 76 ASN A CA 1
ATOM 609 C C . ASN A 1 76 ? 19.109 -7.238 0.669 1 81.69 76 ASN A C 1
ATOM 611 O O . ASN A 1 76 ? 18.172 -7.746 0.03 1 81.69 76 ASN A O 1
ATOM 615 N N . GLU A 1 77 ? 19.078 -6.953 1.947 1 84.81 77 GLU A N 1
ATOM 616 C CA . GLU A 1 77 ? 17.906 -7.297 2.736 1 84.81 77 GLU A CA 1
ATOM 617 C C . GLU A 1 77 ? 16.969 -6.098 2.883 1 84.81 77 GLU A C 1
ATOM 619 O O . GLU A 1 77 ? 15.859 -6.23 3.398 1 84.81 77 GLU A O 1
ATOM 624 N N . ALA A 1 78 ? 17.438 -4.977 2.412 1 89.88 78 ALA A N 1
ATOM 625 C CA . ALA A 1 78 ? 16.672 -3.75 2.629 1 89.88 78 ALA A CA 1
ATOM 626 C C . ALA A 1 78 ? 15.555 -3.609 1.597 1 89.88 78 ALA A C 1
ATOM 628 O O . ALA A 1 78 ? 15.766 -3.854 0.407 1 89.88 78 ALA A O 1
ATOM 629 N N . ASP A 1 79 ? 14.375 -3.273 2.061 1 87.81 79 ASP A N 1
ATOM 630 C CA . ASP A 1 79 ? 13.289 -2.92 1.154 1 87.81 79 ASP A CA 1
ATOM 631 C C . ASP A 1 79 ? 13.492 -1.525 0.567 1 87.81 79 ASP A C 1
ATOM 633 O O . ASP A 1 79 ? 13.102 -1.261 -0.571 1 87.81 79 ASP A O 1
ATOM 637 N N . ILE A 1 80 ? 14.047 -0.688 1.371 1 93.69 80 ILE A N 1
ATOM 638 C CA . ILE A 1 80 ? 14.344 0.688 0.985 1 93.69 80 ILE A CA 1
ATOM 639 C C . ILE A 1 80 ? 15.625 1.156 1.673 1 93.69 80 ILE A C 1
ATOM 641 O O . ILE A 1 80 ? 15.953 0.696 2.768 1 93.69 80 ILE A O 1
ATOM 645 N N . VAL A 1 81 ? 16.375 1.941 0.952 1 96.69 81 VAL A N 1
ATOM 646 C CA . VAL A 1 81 ? 17.609 2.467 1.516 1 96.69 81 VAL A CA 1
ATOM 647 C C . VAL A 1 81 ? 17.375 3.879 2.051 1 96.69 81 VAL A C 1
ATOM 649 O O . VAL A 1 81 ? 17.062 4.793 1.288 1 96.69 81 VAL A O 1
ATOM 652 N N . PHE A 1 82 ? 17.484 4.02 3.322 1 97.88 82 PHE A N 1
ATOM 653 C CA . PHE A 1 82 ? 17.266 5.289 4.004 1 97.88 82 PHE A CA 1
ATOM 654 C C . PHE A 1 82 ? 18.5 6.164 3.951 1 97.88 82 PHE A C 1
ATOM 656 O O . PHE A 1 82 ? 19.609 5.707 4.262 1 97.88 82 PHE A O 1
ATOM 663 N N . VAL A 1 83 ? 18.359 7.441 3.508 1 98.44 83 VAL A N 1
ATOM 664 C CA . VAL A 1 83 ? 19.453 8.406 3.443 1 98.44 83 VAL A CA 1
ATOM 665 C C . VAL A 1 83 ? 19.312 9.414 4.586 1 98.44 83 VAL A C 1
ATOM 667 O O . VAL A 1 83 ? 18.562 10.375 4.488 1 98.44 83 VAL A O 1
ATOM 670 N N . PRO A 1 84 ? 20.094 9.227 5.629 1 97.69 84 PRO A N 1
ATOM 671 C CA . PRO A 1 84 ? 19.969 10.078 6.809 1 97.69 84 PRO A CA 1
ATOM 672 C C . PRO A 1 84 ? 20.672 11.422 6.656 1 97.69 84 PRO A C 1
ATOM 674 O O . PRO A 1 84 ? 21.547 11.75 7.453 1 97.69 84 PRO A O 1
ATOM 677 N N . PHE A 1 85 ? 20.344 12.203 5.656 1 98.38 85 PHE A N 1
ATOM 678 C CA . PHE A 1 85 ? 20.812 13.57 5.465 1 98.38 85 PHE A CA 1
ATOM 679 C C . PHE A 1 85 ? 19.828 14.562 6.055 1 98.38 85 PHE A C 1
ATOM 681 O O . PHE A 1 85 ? 18.656 14.594 5.664 1 98.38 85 PHE A O 1
ATOM 688 N N . PHE A 1 86 ? 20.281 15.312 7.02 1 97.56 86 PHE A N 1
ATOM 689 C CA . PHE A 1 86 ? 19.406 16.297 7.66 1 97.56 86 PHE A CA 1
ATOM 690 C C . PHE A 1 86 ? 19.281 17.547 6.805 1 97.56 86 PHE A C 1
ATOM 692 O O . PHE A 1 86 ? 19.766 18.609 7.184 1 97.56 86 PHE A O 1
ATOM 699 N N . ALA A 1 87 ? 18.5 17.406 5.805 1 97.81 87 ALA A N 1
ATOM 700 C CA . ALA A 1 87 ? 18.406 18.406 4.75 1 97.81 87 ALA A CA 1
ATOM 701 C C . ALA A 1 87 ? 17.812 19.719 5.289 1 97.81 87 ALA A C 1
ATOM 703 O O . ALA A 1 87 ? 18.297 20.797 4.969 1 97.81 87 ALA A O 1
ATOM 704 N N . SER A 1 88 ? 16.75 19.609 6.074 1 97.06 88 SER A N 1
ATOM 705 C CA . SER A 1 88 ? 16.141 20.812 6.629 1 97.06 88 SER A CA 1
ATOM 706 C C . SER A 1 88 ? 17.094 21.562 7.539 1 97.06 88 SER A C 1
ATOM 708 O O . SER A 1 88 ? 17.172 22.797 7.488 1 97.06 88 SER A O 1
ATOM 710 N N . LEU A 1 89 ? 17.812 20.812 8.336 1 95.12 89 LEU A N 1
ATOM 711 C CA . LEU A 1 89 ? 18.781 21.422 9.242 1 95.12 89 LEU A CA 1
ATOM 712 C C . LEU A 1 89 ? 19.938 22.047 8.469 1 95.12 89 LEU A C 1
ATOM 714 O O . LEU A 1 89 ? 20.422 23.125 8.82 1 95.12 89 LEU A O 1
ATOM 718 N N . SER A 1 90 ? 20.438 21.328 7.477 1 96.38 90 SER A N 1
ATOM 719 C CA . SER A 1 90 ? 21.5 21.859 6.637 1 96.38 90 SER A CA 1
ATOM 720 C C . SER A 1 90 ? 21.109 23.203 6.023 1 96.38 90 SER A C 1
ATOM 722 O O . SER A 1 90 ? 21.875 24.172 6.059 1 96.38 90 SER A O 1
ATOM 724 N N . TYR A 1 91 ? 19.938 23.234 5.512 1 96.19 91 TYR A N 1
ATOM 725 C CA . TYR A 1 91 ? 19.438 24.469 4.922 1 96.19 91 TYR A CA 1
ATOM 726 C C . TYR A 1 91 ? 19.359 25.594 5.965 1 96.19 91 TYR A C 1
ATOM 728 O O . TYR A 1 91 ? 19.844 26.703 5.727 1 96.19 91 TYR A O 1
ATOM 736 N N . ASN A 1 92 ? 18.797 25.297 7.102 1 93.94 92 ASN A N 1
ATOM 737 C CA . ASN A 1 92 ? 18.547 26.312 8.117 1 93.94 92 ASN A CA 1
ATOM 738 C C . ASN A 1 92 ? 19.844 26.828 8.727 1 93.94 92 ASN A C 1
ATOM 740 O O . ASN A 1 92 ? 19.938 28.016 9.062 1 93.94 92 ASN A O 1
ATOM 744 N N . ARG A 1 93 ? 20.859 26.031 8.797 1 92.81 93 ARG A N 1
ATOM 745 C CA . ARG A 1 93 ? 22.031 26.406 9.57 1 92.81 93 ARG A CA 1
ATOM 746 C C . ARG A 1 93 ? 23.219 26.734 8.656 1 92.81 93 ARG A C 1
ATOM 748 O O . ARG A 1 93 ? 24.141 27.438 9.062 1 92.81 93 ARG A O 1
ATOM 755 N N . LYS A 1 94 ? 23.156 26.234 7.457 1 93.75 94 LYS A N 1
ATOM 756 C CA . LYS A 1 94 ? 24.375 26.328 6.672 1 93.75 94 LYS A CA 1
ATOM 757 C C . LYS A 1 94 ? 24.125 27.016 5.332 1 93.75 94 LYS A C 1
ATOM 759 O O . LYS A 1 94 ? 24.984 27 4.445 1 93.75 94 LYS A O 1
ATOM 764 N N . SER A 1 95 ? 22.984 27.578 5.125 1 92.62 95 SER A N 1
ATOM 765 C CA . SER A 1 95 ? 22.656 28.156 3.824 1 92.62 95 SER A CA 1
ATOM 766 C C . SER A 1 95 ? 23.25 29.562 3.686 1 92.62 95 SER A C 1
ATOM 768 O O . SER A 1 95 ? 23.375 30.078 2.574 1 92.62 95 SER A O 1
ATOM 770 N N . LYS A 1 96 ? 23.531 30.234 4.77 1 89.31 96 LYS A N 1
ATOM 771 C CA . LYS A 1 96 ? 24.094 31.578 4.711 1 89.31 96 LYS A CA 1
ATOM 772 C C . LYS A 1 96 ? 25.562 31.531 4.301 1 89.31 96 LYS A C 1
ATOM 774 O O . LYS A 1 96 ? 26.312 30.656 4.742 1 89.31 96 LYS A O 1
ATOM 779 N N . LEU A 1 97 ? 25.875 32.438 3.4 1 87.19 97 LEU A N 1
ATOM 780 C CA . LEU A 1 97 ? 27.25 32.562 2.951 1 87.19 97 LEU A CA 1
ATOM 781 C C . LEU A 1 97 ? 28.141 33.156 4.043 1 87.19 97 LEU A C 1
ATOM 783 O O . LEU A 1 97 ? 27.734 34.094 4.723 1 87.19 97 LEU A O 1
ATOM 787 N N . ARG A 1 98 ? 29.172 32.5 4.395 1 77.44 98 ARG A N 1
ATOM 788 C CA . ARG A 1 98 ? 30.109 33 5.387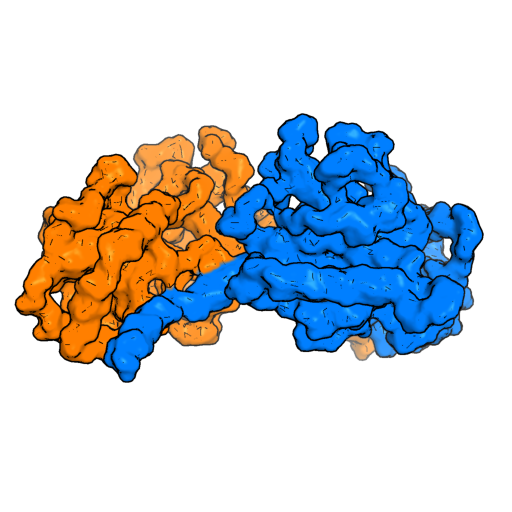 1 77.44 98 ARG A CA 1
ATOM 789 C C . ARG A 1 98 ? 31.344 33.594 4.711 1 77.44 98 ARG A C 1
ATOM 791 O O . ARG A 1 98 ? 31.938 32.969 3.82 1 77.44 98 ARG A O 1
ATOM 798 N N . GLY A 1 99 ? 31.562 34.812 5.133 1 74.06 99 GLY A N 1
ATOM 799 C CA . GLY A 1 99 ? 32.781 35.469 4.656 1 74.06 99 GLY A CA 1
ATOM 800 C C . GLY A 1 99 ? 32.781 35.688 3.156 1 74.06 99 GLY A C 1
ATOM 801 O O . GLY A 1 99 ? 31.797 36.188 2.592 1 74.06 99 GLY A O 1
ATOM 802 N N . ASN A 1 100 ? 33.938 35.375 2.58 1 76.69 100 ASN A N 1
ATOM 803 C CA . ASN A 1 100 ? 34.156 35.625 1.164 1 76.69 100 ASN A CA 1
ATOM 804 C C . ASN A 1 100 ? 33.875 34.375 0.32 1 76.69 100 ASN A C 1
ATOM 806 O O . ASN A 1 100 ? 34.281 34.312 -0.849 1 76.69 100 ASN A O 1
ATOM 810 N N . LYS A 1 101 ? 33.094 33.5 1.031 1 76.5 101 LYS A N 1
ATOM 811 C CA . LYS A 1 101 ? 32.844 32.281 0.271 1 76.5 101 LYS A CA 1
ATOM 812 C C . LYS A 1 101 ? 31.688 32.469 -0.705 1 76.5 101 LYS A C 1
ATOM 814 O O . LYS A 1 101 ? 30.734 33.188 -0.41 1 76.5 101 LYS A O 1
ATOM 819 N N . THR A 1 102 ? 31.828 31.875 -1.911 1 86.62 102 THR A N 1
ATOM 820 C CA . THR A 1 102 ? 30.828 31.984 -2.967 1 86.62 102 THR A CA 1
ATOM 821 C C . THR A 1 102 ? 29.844 30.812 -2.904 1 86.62 102 THR A C 1
ATOM 823 O O . THR A 1 102 ? 28.797 30.844 -3.549 1 86.62 102 THR A O 1
ATOM 826 N N . ILE A 1 103 ? 30.172 29.875 -2.113 1 91 103 ILE A N 1
ATOM 827 C CA . ILE A 1 103 ? 29.328 28.703 -2.002 1 91 103 ILE A CA 1
ATOM 828 C C . ILE A 1 103 ? 28.969 28.453 -0.538 1 91 103 ILE A C 1
ATOM 830 O O . ILE A 1 103 ? 29.828 28.547 0.341 1 91 103 ILE A O 1
ATOM 834 N N . SER A 1 104 ? 27.734 28.234 -0.272 1 93.94 104 SER A N 1
ATOM 835 C CA . SER A 1 104 ? 27.281 28.031 1.101 1 93.94 104 SER A CA 1
ATOM 836 C C . SER A 1 104 ? 27.641 26.641 1.596 1 93.94 104 SER A C 1
ATOM 838 O O . SER A 1 104 ? 27.906 25.734 0.794 1 93.94 104 SER A O 1
ATOM 840 N N . GLY A 1 105 ? 27.703 26.453 2.934 1 95.25 105 GLY A N 1
ATOM 841 C CA . GLY A 1 105 ? 27.922 25.141 3.518 1 95.25 105 GLY A CA 1
ATOM 842 C C . GLY A 1 105 ? 26.859 24.125 3.115 1 95.25 105 GLY A C 1
ATOM 843 O O . GLY A 1 105 ? 27.172 22.953 2.9 1 95.25 105 GLY A O 1
ATOM 844 N N . ASP A 1 106 ? 25.609 24.594 3.047 1 96.75 106 ASP A N 1
ATOM 845 C CA . ASP A 1 106 ? 24.516 23.734 2.629 1 96.75 106 ASP A CA 1
ATOM 846 C C . ASP A 1 106 ? 24.719 23.219 1.209 1 96.75 106 ASP A C 1
ATOM 848 O O . ASP A 1 106 ? 24.531 22.031 0.942 1 96.75 106 ASP A O 1
ATOM 852 N N . ARG A 1 107 ? 25.125 24.078 0.304 1 96.88 107 ARG A N 1
ATOM 853 C CA . ARG A 1 107 ? 25.391 23.703 -1.079 1 96.88 107 ARG A CA 1
ATOM 854 C C . ARG A 1 107 ? 26.516 22.672 -1.156 1 96.88 107 ARG A C 1
ATOM 856 O O . ARG A 1 107 ? 26.406 21.688 -1.89 1 96.88 107 ARG A O 1
ATOM 863 N N . LEU A 1 108 ? 27.516 22.906 -0.432 1 96.62 108 LEU A N 1
ATOM 864 C CA . LEU A 1 108 ? 28.656 22 -0.427 1 96.62 108 LEU A CA 1
ATOM 865 C C . LEU A 1 108 ? 28.25 20.625 0.084 1 96.62 108 LEU A C 1
ATOM 867 O O . LEU A 1 108 ? 28.625 19.594 -0.488 1 96.62 108 LEU A O 1
ATOM 871 N N . LEU A 1 109 ? 27.516 20.594 1.151 1 97.75 109 LEU A N 1
ATOM 872 C CA . LEU A 1 109 ? 27.062 19.328 1.705 1 97.75 109 LEU A CA 1
ATOM 873 C C . LEU A 1 109 ? 26.188 18.578 0.7 1 97.75 109 LEU A C 1
ATOM 875 O O . LEU A 1 109 ? 26.281 17.359 0.578 1 97.75 109 LEU A O 1
ATOM 879 N N . GLN A 1 110 ? 25.344 19.281 -0.021 1 98.25 110 GLN A N 1
ATOM 880 C CA . GLN A 1 110 ? 24.484 18.688 -1.04 1 98.25 110 GLN A CA 1
ATOM 881 C C . GLN A 1 110 ? 25.328 18.078 -2.164 1 98.25 110 GLN A C 1
ATOM 883 O O . GLN A 1 110 ? 25.062 16.969 -2.619 1 98.25 110 GLN A O 1
ATOM 888 N N . GLU A 1 111 ? 26.281 18.844 -2.611 1 97.94 111 GLU A N 1
ATOM 889 C CA . GLU A 1 111 ? 27.172 18.344 -3.66 1 97.94 111 GLU A CA 1
ATOM 890 C C . GLU A 1 111 ? 27.875 17.062 -3.219 1 97.94 111 GLU A C 1
ATOM 892 O O . GLU A 1 111 ? 27.953 16.094 -3.982 1 97.94 111 GLU A O 1
ATOM 897 N N . ARG A 1 112 ? 28.344 17.062 -2.031 1 98.06 112 ARG A N 1
ATOM 898 C CA . ARG A 1 112 ? 29.016 15.883 -1.487 1 98.06 112 ARG A CA 1
ATOM 899 C C . ARG A 1 112 ? 28.031 14.711 -1.374 1 98.06 112 ARG A C 1
ATOM 901 O O . ARG A 1 112 ? 28.406 13.562 -1.616 1 98.06 112 ARG A O 1
ATOM 908 N N . LEU A 1 113 ? 26.844 14.977 -0.958 1 98.38 113 LEU A N 1
ATOM 909 C CA . LEU A 1 113 ? 25.828 13.93 -0.851 1 98.38 113 LEU A CA 1
ATOM 910 C C . LEU A 1 113 ? 25.562 13.289 -2.209 1 98.38 113 LEU A C 1
ATOM 912 O O . LEU A 1 113 ? 25.516 12.062 -2.32 1 98.38 113 LEU A O 1
ATOM 916 N N . VAL A 1 114 ? 25.344 14.141 -3.236 1 98.56 114 VAL A N 1
ATOM 917 C CA . VAL A 1 114 ? 25.078 13.648 -4.586 1 98.56 114 VAL A CA 1
ATOM 918 C C . VAL A 1 114 ? 26.219 12.766 -5.055 1 98.56 114 VAL A C 1
ATOM 920 O O . VAL A 1 114 ? 26 11.664 -5.559 1 98.56 114 VAL A O 1
ATOM 923 N N . GLU A 1 115 ? 27.438 13.266 -4.82 1 98.06 115 GLU A N 1
ATOM 924 C CA . GLU A 1 115 ? 28.625 12.508 -5.215 1 98.06 115 GLU A CA 1
ATOM 925 C C . GLU A 1 115 ? 28.688 11.172 -4.488 1 98.06 115 GLU A C 1
ATOM 927 O O . GLU A 1 115 ? 28.969 10.133 -5.102 1 98.06 115 GLU A O 1
ATOM 932 N N . PHE A 1 116 ? 28.484 11.195 -3.252 1 97.75 116 PHE A N 1
ATOM 933 C CA . PHE A 1 116 ? 28.516 9.984 -2.441 1 97.75 116 PHE A CA 1
ATOM 934 C C . PHE A 1 116 ? 27.469 8.977 -2.938 1 97.75 116 PHE A C 1
ATOM 936 O O . PHE A 1 116 ? 27.812 7.832 -3.234 1 97.75 116 PHE A O 1
ATOM 943 N N . LEU A 1 117 ? 26.141 9.352 -3.02 1 98 117 LEU A N 1
ATOM 944 C CA . LEU A 1 117 ? 25.047 8.445 -3.369 1 98 117 LEU A CA 1
ATOM 945 C C . LEU A 1 117 ? 25.25 7.863 -4.762 1 98 117 LEU A C 1
ATOM 947 O O . LEU A 1 117 ? 25.094 6.656 -4.965 1 98 117 LEU A O 1
ATOM 951 N N . LYS A 1 118 ? 25.688 8.703 -5.684 1 97.06 118 LYS A N 1
ATOM 952 C CA . LYS A 1 118 ? 25.828 8.266 -7.07 1 97.06 118 LYS A CA 1
ATOM 953 C C . LYS A 1 118 ? 26.984 7.293 -7.219 1 97.06 118 LYS A C 1
ATOM 955 O O . LYS A 1 118 ? 27.062 6.543 -8.195 1 97.06 118 LYS A O 1
ATOM 960 N N . SER A 1 119 ? 27.891 7.316 -6.262 1 97.06 119 SER A N 1
ATOM 961 C CA . SER A 1 119 ? 29.047 6.43 -6.32 1 97.06 119 SER A CA 1
ATOM 962 C C . SER A 1 119 ? 28.75 5.082 -5.68 1 97.06 119 SER A C 1
ATOM 964 O O . SER A 1 119 ? 29.5 4.121 -5.848 1 97.06 119 SER A O 1
ATOM 966 N N . GLN A 1 120 ? 27.672 4.98 -4.93 1 96.44 120 GLN A N 1
ATOM 967 C CA . GLN A 1 120 ? 27.344 3.756 -4.207 1 96.44 120 GLN A CA 1
ATOM 968 C C . GLN A 1 120 ? 26.719 2.725 -5.133 1 96.44 120 GLN A C 1
ATOM 970 O O . GLN A 1 120 ? 25.938 3.076 -6.02 1 96.44 120 GLN A O 1
ATOM 975 N N . ASP A 1 121 ? 26.984 1.482 -4.961 1 94.19 121 ASP A N 1
ATOM 976 C CA . ASP A 1 121 ? 26.375 0.392 -5.715 1 94.19 121 ASP A CA 1
ATOM 977 C C . ASP A 1 121 ? 24.859 0.329 -5.473 1 94.19 121 ASP A C 1
ATOM 979 O O . ASP A 1 121 ? 24.094 0.018 -6.387 1 94.19 121 ASP A O 1
ATOM 983 N N . GLU A 1 122 ? 24.469 0.601 -4.254 1 93.81 122 GLU A N 1
ATOM 984 C CA . GLU A 1 122 ? 23.047 0.575 -3.896 1 93.81 122 GLU A CA 1
ATOM 985 C C . GLU A 1 122 ? 22.25 1.563 -4.738 1 93.81 122 GLU A C 1
ATOM 987 O O . GLU A 1 122 ? 21.109 1.275 -5.133 1 93.81 122 GLU A O 1
ATOM 992 N N . TRP A 1 123 ? 22.844 2.721 -5.016 1 95.56 123 TRP A N 1
ATOM 993 C CA . TRP A 1 123 ? 22.156 3.721 -5.824 1 95.56 123 TRP A CA 1
ATOM 994 C C . TRP A 1 123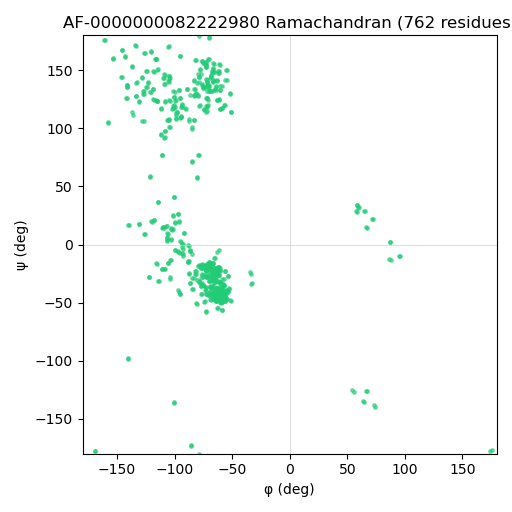 ? 22.078 3.281 -7.285 1 95.56 123 TRP A C 1
ATOM 996 O O . TRP A 1 123 ? 21.031 3.4 -7.922 1 95.56 123 TRP A O 1
ATOM 1006 N N . LYS A 1 124 ? 23.156 2.756 -7.785 1 93 124 LYS A N 1
ATOM 1007 C CA . LYS A 1 124 ? 23.297 2.412 -9.195 1 93 124 LYS A CA 1
ATOM 1008 C C . LYS A 1 124 ? 22.344 1.281 -9.586 1 93 124 LYS A C 1
ATOM 1010 O O . LYS A 1 124 ? 21.875 1.22 -10.719 1 93 124 LYS A O 1
ATOM 1015 N N . ARG A 1 125 ? 22.031 0.416 -8.688 1 86.38 125 ARG A N 1
ATOM 1016 C CA . ARG A 1 125 ? 21.266 -0.777 -9.008 1 86.38 125 ARG A CA 1
ATOM 1017 C C . ARG A 1 125 ? 19.891 -0.406 -9.547 1 86.38 125 ARG A C 1
ATOM 1019 O O . ARG A 1 125 ? 19.375 -1.047 -10.469 1 86.38 125 ARG A O 1
ATOM 1026 N N . PHE A 1 126 ? 19.266 0.604 -8.984 1 86.44 126 PHE A N 1
ATOM 1027 C CA . PHE A 1 126 ? 17.969 1.03 -9.461 1 86.44 126 PHE A CA 1
ATOM 1028 C C . PHE A 1 126 ? 17.938 2.537 -9.688 1 86.44 126 PHE A C 1
ATOM 1030 O O . PHE A 1 126 ? 16.875 3.154 -9.656 1 86.44 126 PHE A O 1
ATOM 1037 N N . GLU A 1 127 ? 19.109 3.127 -9.773 1 91.94 127 GLU A N 1
ATOM 1038 C CA . GLU A 1 127 ? 19.234 4.562 -10 1 91.94 127 GLU A CA 1
ATOM 1039 C C . GLU A 1 127 ? 18.531 5.359 -8.898 1 91.94 127 GLU A C 1
ATOM 1041 O O . GLU A 1 127 ? 17.828 6.324 -9.188 1 91.94 127 GLU A O 1
ATOM 1046 N N . GLY A 1 128 ? 18.562 4.844 -7.715 1 94.69 128 GLY A N 1
ATOM 1047 C CA . GLY A 1 128 ? 18.094 5.566 -6.543 1 94.69 128 GLY A CA 1
ATOM 1048 C C . GLY A 1 128 ? 16.594 5.402 -6.293 1 94.69 128 GLY A C 1
ATOM 1049 O O . GLY A 1 128 ? 16.062 5.941 -5.32 1 94.69 128 GLY A O 1
ATOM 1050 N N . LYS A 1 129 ? 15.875 4.609 -7.109 1 91.75 129 LYS A N 1
ATOM 1051 C CA . LYS A 1 129 ? 14.422 4.488 -6.992 1 91.75 129 LYS A CA 1
ATOM 1052 C C . LYS A 1 129 ? 14.031 3.861 -5.656 1 91.75 129 LYS A C 1
ATOM 1054 O O . LYS A 1 129 ? 12.922 4.086 -5.16 1 91.75 129 LYS A O 1
ATOM 1059 N N . ASP A 1 130 ? 14.914 3.096 -5.09 1 91.94 130 ASP A N 1
ATOM 1060 C CA . ASP A 1 130 ? 14.617 2.455 -3.812 1 91.94 130 ASP A CA 1
ATOM 1061 C C . ASP A 1 130 ? 15.289 3.197 -2.658 1 91.94 130 ASP A C 1
ATOM 1063 O O . ASP A 1 130 ? 15.68 2.582 -1.662 1 91.94 130 ASP A O 1
ATOM 1067 N N . HIS A 1 131 ? 15.586 4.469 -2.805 1 97.06 131 HIS A N 1
ATOM 1068 C CA . HIS A 1 131 ? 16.125 5.316 -1.75 1 97.06 131 HIS A CA 1
ATOM 1069 C C . HIS A 1 131 ? 15.062 6.242 -1.18 1 97.06 131 HIS A C 1
ATOM 1071 O O . HIS A 1 131 ? 14.141 6.648 -1.893 1 97.06 131 HIS A O 1
ATOM 1077 N N . LEU A 1 132 ? 15.109 6.465 0.059 1 98.12 132 LEU A N 1
ATOM 1078 C CA . LEU A 1 132 ? 14.234 7.398 0.763 1 98.12 132 LEU A CA 1
ATOM 1079 C C . LEU A 1 132 ? 15.031 8.602 1.274 1 98.12 132 LEU A C 1
ATOM 1081 O O . LEU A 1 132 ? 15.945 8.445 2.084 1 98.12 132 LEU A O 1
ATOM 1085 N N . ILE A 1 133 ? 14.734 9.781 0.798 1 98.69 133 ILE A N 1
ATOM 1086 C CA . ILE A 1 133 ? 15.398 11.016 1.187 1 98.69 133 ILE A CA 1
ATOM 1087 C C . ILE A 1 133 ? 14.375 11.992 1.771 1 98.69 133 ILE A C 1
ATOM 1089 O O . ILE A 1 133 ? 13.312 12.211 1.188 1 98.69 133 ILE A O 1
ATOM 1093 N N . ILE A 1 134 ? 14.688 12.547 2.91 1 98.44 134 ILE A N 1
ATOM 1094 C CA . ILE A 1 134 ? 13.773 13.461 3.574 1 98.44 134 ILE A CA 1
ATOM 1095 C C . ILE A 1 134 ? 14.117 14.898 3.191 1 98.44 134 ILE A C 1
ATOM 1097 O O . ILE A 1 134 ? 15.188 15.398 3.531 1 98.44 134 ILE A O 1
ATOM 1101 N N . ALA A 1 135 ? 13.305 15.477 2.461 1 97.69 135 ALA A N 1
ATOM 1102 C CA . ALA A 1 135 ? 13.414 16.875 2.061 1 97.69 135 ALA A CA 1
ATOM 1103 C C . ALA A 1 135 ? 12.188 17.672 2.502 1 97.69 135 ALA A C 1
ATOM 1105 O O . ALA A 1 135 ? 11.547 18.344 1.688 1 97.69 135 ALA A O 1
ATOM 1106 N N . HIS A 1 136 ? 11.945 17.672 3.75 1 97.81 136 HIS A N 1
ATOM 1107 C CA . HIS A 1 136 ? 10.68 18.156 4.293 1 97.81 136 HIS A CA 1
ATOM 1108 C C . HIS A 1 136 ? 10.555 19.672 4.113 1 97.81 136 HIS A C 1
ATOM 1110 O O . HIS A 1 136 ? 9.5 20.172 3.717 1 97.81 136 HIS A O 1
ATOM 1116 N N . HIS A 1 137 ? 11.625 20.406 4.469 1 96.25 137 HIS A N 1
ATOM 1117 C CA . HIS A 1 137 ? 11.594 21.844 4.246 1 96.25 137 HIS A CA 1
ATOM 1118 C C . HIS A 1 137 ? 11.531 22.172 2.756 1 96.25 137 HIS A C 1
ATOM 1120 O O . HIS A 1 137 ? 12.305 21.641 1.966 1 96.25 137 HIS A O 1
ATOM 1126 N N . PRO A 1 138 ? 10.68 23.047 2.369 1 93.12 138 PRO A N 1
ATOM 1127 C CA . PRO A 1 138 ? 10.492 23.312 0.94 1 93.12 138 PRO A CA 1
ATOM 1128 C C . PRO A 1 138 ? 11.758 23.812 0.256 1 93.12 138 PRO A C 1
ATOM 1130 O O . PRO A 1 138 ? 11.914 23.656 -0.957 1 93.12 138 PRO A O 1
ATOM 1133 N N . ASN A 1 139 ? 12.672 24.375 1.025 1 93.62 139 ASN A N 1
ATOM 1134 C CA . ASN A 1 139 ? 13.883 24.938 0.432 1 93.62 139 ASN A CA 1
ATOM 1135 C C . ASN A 1 139 ? 15.078 24.016 0.642 1 93.62 139 ASN A C 1
ATOM 1137 O O . ASN A 1 139 ? 16.203 24.375 0.293 1 93.62 139 ASN A O 1
ATOM 1141 N N . SER A 1 140 ? 14.828 22.906 1.192 1 95.38 140 SER A N 1
ATOM 1142 C CA . SER A 1 140 ? 15.938 21.969 1.396 1 95.38 140 SER A CA 1
ATOM 1143 C C . SER A 1 140 ? 16.297 21.25 0.106 1 95.38 140 SER A C 1
ATOM 1145 O O . SER A 1 140 ? 15.461 21.141 -0.804 1 95.38 140 SER A O 1
ATOM 1147 N N . LEU A 1 141 ? 17.516 20.844 -0.076 1 96.94 141 LEU A N 1
ATOM 1148 C CA . LEU A 1 141 ? 18.031 20.031 -1.173 1 96.94 141 LEU A CA 1
ATOM 1149 C C . LEU A 1 141 ? 17.797 20.719 -2.514 1 96.94 141 LEU A C 1
ATOM 1151 O O . LEU A 1 141 ? 17.547 20.062 -3.521 1 96.94 141 LEU A O 1
ATOM 1155 N N . LEU A 1 142 ? 17.812 22.031 -2.512 1 95.38 142 LEU A N 1
ATOM 1156 C CA . LEU A 1 142 ? 17.516 22.766 -3.73 1 95.38 142 LEU A CA 1
ATOM 1157 C C . LEU A 1 142 ? 18.422 22.328 -4.875 1 95.38 142 LEU A C 1
ATOM 1159 O O . LEU A 1 142 ? 17.969 22.188 -6.012 1 95.38 142 LEU A O 1
ATOM 1163 N N . TYR A 1 143 ? 19.641 22.094 -4.582 1 95.88 143 TYR A N 1
ATOM 1164 C CA . TYR A 1 143 ? 20.594 21.656 -5.594 1 95.88 143 TYR A CA 1
ATOM 1165 C C . TYR A 1 143 ? 20.469 20.156 -5.84 1 95.88 143 TYR A C 1
ATOM 1167 O O . TYR A 1 143 ? 20.297 19.719 -6.984 1 95.88 143 TYR A O 1
ATOM 1175 N N . ALA A 1 144 ? 20.484 19.391 -4.852 1 97.94 144 ALA A N 1
ATOM 1176 C CA . ALA A 1 144 ? 20.641 17.938 -4.914 1 97.94 144 ALA A CA 1
ATOM 1177 C C . ALA A 1 144 ? 19.391 17.281 -5.52 1 97.94 144 ALA A C 1
ATOM 1179 O O . ALA A 1 144 ? 19.484 16.219 -6.148 1 97.94 144 ALA A O 1
ATOM 1180 N N . ARG A 1 145 ? 18.234 17.891 -5.289 1 96.81 145 ARG A N 1
ATOM 1181 C CA . ARG A 1 145 ? 16.984 17.25 -5.707 1 96.81 145 ARG A CA 1
ATOM 1182 C C . ARG A 1 145 ? 16.922 17.109 -7.223 1 96.81 145 ARG A C 1
ATOM 1184 O O . ARG A 1 145 ? 16.219 16.234 -7.742 1 96.81 145 ARG A O 1
ATOM 1191 N N . ASN A 1 146 ? 17.703 17.906 -7.992 1 95.81 146 ASN A N 1
ATOM 1192 C CA . ASN A 1 146 ? 17.766 17.781 -9.445 1 95.81 146 ASN A CA 1
ATOM 1193 C C . ASN A 1 146 ? 18.531 16.531 -9.875 1 95.81 146 ASN A C 1
ATOM 1195 O O . ASN A 1 146 ? 18.375 16.062 -11 1 95.81 146 ASN A O 1
ATOM 1199 N N . PHE A 1 147 ? 19.328 16.031 -9.016 1 97.12 147 PHE A N 1
ATOM 1200 C CA . PHE A 1 147 ? 20.156 14.867 -9.328 1 97.12 147 PHE A CA 1
ATOM 1201 C C . PHE A 1 147 ? 19.625 13.617 -8.648 1 97.12 147 PHE A C 1
ATOM 1203 O O . PHE A 1 147 ? 19.969 12.5 -9.031 1 97.12 147 PHE A O 1
ATOM 1210 N N . LEU A 1 148 ? 18.75 13.836 -7.652 1 97.81 148 LEU A N 1
ATOM 1211 C CA . LEU A 1 148 ? 18.297 12.719 -6.836 1 97.81 148 LEU A CA 1
ATOM 1212 C C . LEU A 1 148 ? 16.797 12.516 -6.977 1 97.81 148 LEU A C 1
ATOM 1214 O O . LEU A 1 148 ? 16.172 11.891 -6.117 1 97.81 148 LEU A O 1
ATOM 1218 N N . GLY A 1 149 ? 16.234 13.008 -8.047 1 95.56 149 GLY A N 1
ATOM 1219 C CA . GLY A 1 149 ? 14.789 13.055 -8.242 1 95.56 149 GLY A CA 1
ATOM 1220 C C . GLY A 1 149 ? 14.164 11.68 -8.414 1 95.56 149 GLY A C 1
ATOM 1221 O O . GLY A 1 149 ? 12.945 11.531 -8.297 1 95.56 149 GLY A O 1
ATOM 1222 N N . SER A 1 150 ? 14.938 10.672 -8.695 1 94.69 150 SER A N 1
ATOM 1223 C CA . SER A 1 150 ? 14.414 9.32 -8.859 1 94.69 150 SER A CA 1
ATOM 1224 C C . SER A 1 150 ? 14.07 8.695 -7.508 1 94.69 150 SER A C 1
ATOM 1226 O O . SER A 1 150 ? 13.297 7.742 -7.438 1 94.69 150 SER A O 1
ATOM 1228 N N . ALA A 1 151 ? 14.641 9.234 -6.441 1 97.12 151 ALA A N 1
ATOM 1229 C CA . ALA A 1 151 ? 14.414 8.703 -5.102 1 97.12 151 ALA A CA 1
ATOM 1230 C C . ALA A 1 151 ? 13.031 9.086 -4.59 1 97.12 151 ALA A C 1
ATOM 1232 O O . ALA A 1 151 ? 12.391 9.992 -5.121 1 97.12 151 ALA A O 1
ATOM 1233 N N . MET A 1 152 ? 12.516 8.336 -3.693 1 97.12 152 MET A N 1
ATOM 1234 C CA . MET A 1 152 ? 11.32 8.711 -2.949 1 97.12 152 MET A CA 1
ATOM 1235 C C . MET A 1 152 ? 11.617 9.82 -1.952 1 97.12 152 MET A C 1
ATOM 1237 O O . MET A 1 152 ? 12.539 9.703 -1.142 1 97.12 152 MET A O 1
ATOM 1241 N N . PHE A 1 153 ? 10.898 10.875 -1.99 1 98.25 153 PHE A N 1
ATOM 1242 C CA . PHE A 1 153 ? 11.094 12 -1.08 1 98.25 153 PHE A CA 1
ATOM 1243 C C . PHE A 1 153 ? 10.008 12.031 -0.017 1 98.25 153 PHE A C 1
ATOM 1245 O O . PHE A 1 153 ? 8.867 11.648 -0.28 1 98.25 153 PHE A O 1
ATOM 1252 N N . VAL A 1 154 ? 10.344 12.43 1.145 1 98.5 154 VAL A N 1
ATOM 1253 C CA . VAL A 1 154 ? 9.391 12.852 2.166 1 98.5 154 VAL A CA 1
ATOM 1254 C C . VAL A 1 154 ? 9.352 14.375 2.238 1 98.5 154 VAL A C 1
ATOM 1256 O O . VAL A 1 154 ? 10.352 15.016 2.572 1 98.5 154 VAL A O 1
ATOM 1259 N N . LEU A 1 155 ? 8.211 14.883 1.932 1 98.25 155 LEU A N 1
ATOM 1260 C CA . LEU A 1 155 ? 8.062 16.328 1.743 1 98.25 155 LEU A CA 1
ATOM 1261 C C . LEU A 1 155 ? 6.949 16.875 2.623 1 98.25 155 LEU A C 1
ATOM 1263 O O . LEU A 1 155 ? 6.137 16.125 3.154 1 98.25 155 LEU A O 1
ATOM 1267 N N . SER A 1 156 ? 6.977 18.203 2.746 1 97.31 156 SER A N 1
ATOM 1268 C CA . SER A 1 156 ? 5.84 18.859 3.373 1 97.31 156 SER A CA 1
ATOM 1269 C C . SER A 1 156 ? 4.75 19.172 2.354 1 97.31 156 SER A C 1
ATOM 1271 O O . SER A 1 156 ? 3.57 19.25 2.697 1 97.31 156 SER A O 1
ATOM 1273 N N . ASP A 1 157 ? 5.074 19.469 1.158 1 96 157 ASP A N 1
ATOM 1274 C CA . ASP A 1 157 ? 4.176 19.688 0.029 1 96 157 ASP A CA 1
ATOM 1275 C C . ASP A 1 157 ? 4.949 19.75 -1.285 1 96 157 ASP A C 1
ATOM 1277 O O . ASP A 1 157 ? 6.172 19.594 -1.3 1 96 157 ASP A O 1
ATOM 1281 N N . PHE A 1 158 ? 4.293 19.984 -2.398 1 95 158 PHE A N 1
ATOM 1282 C CA . PHE A 1 158 ? 4.922 19.953 -3.715 1 95 158 PHE A CA 1
ATOM 1283 C C . PHE A 1 158 ? 5.098 21.375 -4.258 1 95 158 PHE A C 1
ATOM 1285 O O . PHE A 1 158 ? 5.41 21.562 -5.438 1 95 158 PHE A O 1
ATOM 1292 N N . GLY A 1 159 ? 4.867 22.375 -3.455 1 91.62 159 GLY A N 1
ATOM 1293 C CA . GLY A 1 159 ? 4.746 23.75 -3.934 1 91.62 159 GLY A CA 1
ATOM 1294 C C . GLY A 1 159 ? 6.004 24.266 -4.605 1 91.62 159 GLY A C 1
ATOM 1295 O O . GLY A 1 159 ? 5.953 25.203 -5.398 1 91.62 159 GLY A O 1
ATOM 1296 N N . ARG A 1 160 ? 7.098 23.625 -4.34 1 91.19 160 ARG A N 1
ATOM 1297 C CA . ARG A 1 160 ? 8.352 24.125 -4.898 1 91.19 160 ARG A CA 1
ATOM 1298 C C . ARG A 1 160 ? 9.008 23.062 -5.785 1 91.19 160 ARG A C 1
ATOM 1300 O O . ARG A 1 160 ? 10.219 23.125 -6.035 1 91.19 160 ARG A O 1
ATOM 1307 N N . TYR A 1 161 ? 8.258 22.125 -6.23 1 94.19 161 TYR A N 1
ATOM 1308 C CA . TYR A 1 161 ? 8.781 21.031 -7.035 1 94.19 161 TYR A CA 1
ATOM 1309 C C . TYR A 1 161 ? 8.055 20.938 -8.375 1 94.19 161 TYR A C 1
ATOM 1311 O O . TYR A 1 161 ? 6.844 21.156 -8.445 1 94.19 161 TYR A O 1
ATOM 1319 N N . SER A 1 162 ? 8.773 20.703 -9.391 1 94.38 162 SER A N 1
ATOM 1320 C CA . SER A 1 162 ? 8.125 20.25 -10.617 1 94.38 162 SER A CA 1
ATOM 1321 C C . SER A 1 162 ? 7.645 18.797 -10.484 1 94.38 162 SER A C 1
ATOM 1323 O O . SER A 1 162 ? 8.172 18.031 -9.68 1 94.38 162 SER A O 1
ATOM 1325 N N . SER A 1 163 ? 6.691 18.422 -11.266 1 92.94 163 SER A N 1
ATOM 1326 C CA . SER A 1 163 ? 6.129 17.078 -11.211 1 92.94 163 SER A CA 1
ATOM 1327 C C . SER A 1 163 ? 7.16 16.031 -11.617 1 92.94 163 SER A C 1
ATOM 1329 O O . SER A 1 163 ? 7.023 14.859 -11.273 1 92.94 163 SER A O 1
ATOM 1331 N N . ALA A 1 164 ? 8.172 16.438 -12.32 1 93.25 164 ALA A N 1
ATOM 1332 C CA . ALA A 1 164 ? 9.234 15.516 -12.734 1 93.25 164 ALA A CA 1
ATOM 1333 C C . ALA A 1 164 ? 10.117 15.133 -11.547 1 93.25 164 ALA A C 1
ATOM 1335 O O . ALA A 1 164 ? 10.672 14.031 -11.516 1 93.25 164 ALA A O 1
ATOM 1336 N N . ILE A 1 165 ? 10.195 16.016 -10.578 1 95.12 165 ILE A N 1
ATOM 1337 C CA . ILE A 1 165 ? 11.086 15.805 -9.445 1 95.12 165 ILE A CA 1
ATOM 1338 C C . ILE A 1 165 ? 10.32 15.172 -8.289 1 95.12 165 ILE A C 1
ATOM 1340 O O . ILE A 1 165 ? 10.812 14.258 -7.625 1 95.12 165 ILE A O 1
ATOM 1344 N N . ALA A 1 166 ? 9.117 15.695 -8.086 1 96.12 166 ALA A N 1
ATOM 1345 C CA . ALA A 1 166 ? 8.328 15.188 -6.965 1 96.12 166 ALA A CA 1
ATOM 1346 C C . ALA A 1 166 ? 6.852 15.086 -7.332 1 96.12 166 ALA A C 1
ATOM 1348 O O . ALA A 1 166 ? 6.316 15.945 -8.023 1 96.12 166 ALA A O 1
ATOM 1349 N N . ASN A 1 167 ? 6.27 14.008 -6.922 1 94.94 167 ASN A N 1
ATOM 1350 C CA . ASN A 1 167 ? 4.863 13.773 -7.234 1 94.94 167 ASN A CA 1
ATOM 1351 C C . ASN A 1 167 ? 4.25 12.734 -6.301 1 94.94 167 ASN A C 1
ATOM 1353 O O . ASN A 1 167 ? 4.957 12.109 -5.508 1 94.94 167 ASN A O 1
ATOM 1357 N N . LEU A 1 168 ? 2.969 12.531 -6.469 1 91.81 168 LEU A N 1
ATOM 1358 C CA . LEU A 1 168 ? 2.203 11.688 -5.559 1 91.81 168 LEU A CA 1
ATOM 1359 C C . LEU A 1 168 ? 2.48 10.211 -5.82 1 91.81 168 LEU A C 1
ATOM 1361 O O . LEU A 1 168 ? 2.188 9.359 -4.977 1 91.81 168 LEU A O 1
ATOM 1365 N N . GLU A 1 169 ? 2.971 9.875 -6.949 1 88.88 169 GLU A N 1
ATOM 1366 C CA . GLU A 1 169 ? 3.193 8.477 -7.305 1 88.88 169 GLU A CA 1
ATOM 1367 C C . GLU A 1 169 ? 4.281 7.848 -6.438 1 88.88 169 GLU A C 1
ATOM 1369 O O . GLU A 1 169 ? 4.176 6.688 -6.035 1 88.88 169 GLU A O 1
ATOM 1374 N N . LYS A 1 170 ? 5.246 8.625 -6.129 1 92.44 170 LYS A N 1
ATOM 1375 C CA . LYS A 1 170 ? 6.367 7.992 -5.434 1 92.44 170 LYS A CA 1
ATOM 1376 C C . LYS A 1 170 ? 6.617 8.656 -4.082 1 92.44 170 LYS A C 1
ATOM 1378 O O . LYS A 1 170 ? 7.152 8.031 -3.166 1 92.44 170 LYS A O 1
ATOM 1383 N N . ASP A 1 171 ? 6.273 9.969 -3.947 1 96.75 171 ASP A N 1
ATOM 1384 C CA . ASP A 1 171 ? 6.715 10.727 -2.785 1 96.75 171 ASP A CA 1
ATOM 1385 C C . ASP A 1 171 ? 5.648 10.734 -1.691 1 96.75 171 ASP A C 1
ATOM 1387 O O . ASP A 1 171 ? 4.484 10.43 -1.953 1 96.75 171 ASP A O 1
ATOM 1391 N N . ILE A 1 172 ? 6.09 11.07 -0.473 1 97.06 172 ILE A N 1
ATOM 1392 C CA . ILE A 1 172 ? 5.254 11.047 0.722 1 97.06 172 ILE A CA 1
ATOM 1393 C C . ILE A 1 172 ? 5.16 12.445 1.321 1 97.06 172 ILE A C 1
ATOM 1395 O O . ILE A 1 172 ? 6.164 13.148 1.426 1 97.06 172 ILE A O 1
ATOM 1399 N N . ILE A 1 173 ? 3.975 12.828 1.663 1 98 173 ILE A N 1
ATOM 1400 C CA . ILE A 1 173 ? 3.775 14.078 2.391 1 98 173 ILE A CA 1
ATOM 1401 C C . ILE A 1 173 ? 3.746 13.797 3.893 1 98 173 ILE A C 1
ATOM 1403 O O . ILE A 1 173 ? 2.955 12.977 4.363 1 98 173 ILE A O 1
ATOM 1407 N N . ALA A 1 174 ? 4.617 14.367 4.629 1 98.38 174 ALA A N 1
ATOM 1408 C CA . ALA A 1 174 ? 4.676 14.227 6.082 1 98.38 174 ALA A CA 1
ATOM 1409 C C . ALA A 1 174 ? 4.242 15.508 6.781 1 98.38 174 ALA A C 1
ATOM 1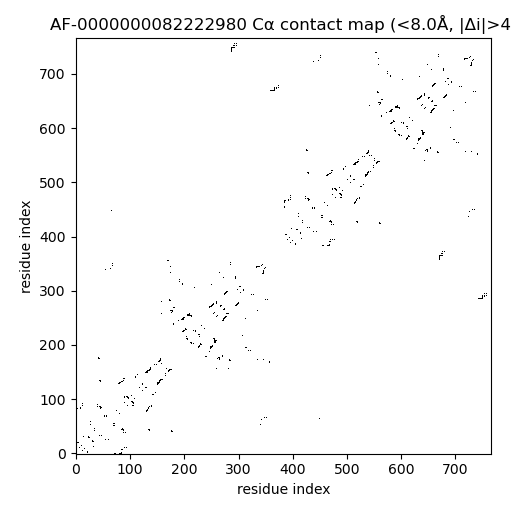411 O O . ALA A 1 174 ? 4.469 16.609 6.27 1 98.38 174 ALA A O 1
ATOM 1412 N N . PRO A 1 175 ? 3.613 15.375 7.902 1 98.31 175 PRO A N 1
ATOM 1413 C CA . PRO A 1 175 ? 3.17 16.562 8.617 1 98.31 175 PRO A CA 1
ATOM 1414 C C . PRO A 1 175 ? 4.324 17.328 9.266 1 98.31 175 PRO A C 1
ATOM 1416 O O . PRO A 1 175 ? 5.367 16.75 9.562 1 98.31 175 PRO A O 1
ATOM 1419 N N . TYR A 1 176 ? 4.066 18.609 9.438 1 97.62 176 TYR A N 1
ATOM 1420 C CA . TYR A 1 176 ? 4.949 19.422 10.273 1 97.62 176 TYR A CA 1
ATOM 1421 C C . TYR A 1 176 ? 4.879 18.969 11.727 1 97.62 176 TYR A C 1
ATOM 1423 O O . TYR A 1 176 ? 3.859 18.438 12.172 1 97.62 176 TYR A O 1
ATOM 1431 N N . LEU A 1 177 ? 6.008 19.125 12.383 1 97 177 LEU A N 1
ATOM 1432 C CA . LEU A 1 177 ? 5.906 19.062 13.836 1 97 177 LEU A CA 1
ATOM 1433 C C . LEU A 1 177 ? 5.23 20.297 14.391 1 97 177 LEU A C 1
ATOM 1435 O O . LEU A 1 177 ? 5.734 21.422 14.234 1 97 177 LEU A O 1
ATOM 1439 N N . HIS A 1 178 ? 4.094 20.109 14.961 1 95.38 178 HIS A N 1
ATOM 1440 C CA . HIS A 1 178 ? 3.373 21.25 15.516 1 95.38 178 HIS A CA 1
ATOM 1441 C C . HIS A 1 178 ? 4.18 21.922 16.609 1 95.38 178 HIS A C 1
ATOM 1443 O O . HIS A 1 178 ? 5.004 21.297 17.266 1 95.38 178 HIS A O 1
ATOM 1449 N N . VAL A 1 179 ? 3.918 23.188 16.828 1 92.25 179 VAL A N 1
ATOM 1450 C CA . VAL A 1 179 ? 4.734 23.938 17.781 1 92.25 179 VAL A CA 1
ATOM 1451 C C . VAL A 1 179 ? 3.908 24.281 19.016 1 92.25 179 VAL A C 1
ATOM 1453 O O . VAL A 1 179 ? 4.461 24.578 20.078 1 92.25 179 VAL A O 1
ATOM 1456 N N . VAL A 1 180 ? 2.592 24.266 18.891 1 93.25 180 VAL A N 1
ATOM 1457 C CA . VAL A 1 180 ? 1.747 24.547 20.047 1 93.25 180 VAL A CA 1
ATOM 1458 C C . VAL A 1 180 ? 1.59 23.281 20.891 1 93.25 180 VAL A C 1
ATOM 1460 O O . VAL A 1 180 ? 1.826 22.172 20.391 1 93.25 180 VAL A O 1
ATOM 1463 N N . LYS A 1 181 ? 1.25 23.484 22.078 1 93.19 181 LYS A N 1
ATOM 1464 C CA . LYS A 1 181 ? 1.036 22.344 22.969 1 93.19 181 LYS A CA 1
ATOM 1465 C C . LYS A 1 181 ? -0.233 21.578 22.578 1 93.19 181 LYS A C 1
ATOM 1467 O O . LYS A 1 181 ? -1.251 22.188 22.25 1 93.19 181 LYS A O 1
ATOM 1472 N N . THR A 1 182 ? -0.127 20.266 22.594 1 95.94 182 THR A N 1
ATOM 1473 C CA . THR A 1 182 ? -1.29 19.422 22.344 1 95.94 182 THR A CA 1
ATOM 1474 C C . THR A 1 182 ? -2.289 19.516 23.5 1 95.94 182 THR A C 1
ATOM 1476 O O . THR A 1 182 ? -1.911 19.391 24.656 1 95.94 182 THR A O 1
ATOM 1479 N N . ILE A 1 183 ? -3.455 19.703 23.172 1 96.38 183 ILE A N 1
ATOM 1480 C CA . ILE A 1 183 ? -4.508 19.766 24.188 1 96.38 183 ILE A CA 1
ATOM 1481 C C . ILE A 1 183 ? -5.055 18.359 24.438 1 96.38 183 ILE A C 1
ATOM 1483 O O . ILE A 1 183 ? -5.312 17.609 23.5 1 96.38 183 ILE A O 1
ATOM 1487 N N . SER A 1 184 ? -5.199 18.031 25.688 1 95.56 184 SER A N 1
ATOM 1488 C CA . SER A 1 184 ? -5.801 16.734 26.031 1 95.56 184 SER A CA 1
ATOM 1489 C C . SER A 1 184 ? -7.301 16.75 25.75 1 95.56 184 SER A C 1
ATOM 1491 O O . SER A 1 184 ? -7.945 17.797 25.797 1 95.56 184 SER A O 1
ATOM 1493 N N . ASN A 1 185 ? -7.824 15.586 25.484 1 95.06 185 ASN A N 1
ATOM 1494 C CA . ASN A 1 185 ? -9.242 15.453 25.156 1 95.06 185 ASN A CA 1
ATOM 1495 C C . ASN A 1 185 ? -10.125 15.992 26.281 1 95.06 185 ASN A C 1
ATOM 1497 O O . ASN A 1 185 ? -11.156 16.609 26.016 1 95.06 185 ASN A O 1
ATOM 1501 N N . ASN A 1 186 ? -9.656 15.812 27.5 1 94.5 186 ASN A N 1
ATOM 1502 C CA . ASN A 1 186 ? -10.438 16.234 28.656 1 94.5 186 ASN A CA 1
ATOM 1503 C C . ASN A 1 186 ? -10.375 17.75 28.859 1 94.5 186 ASN A C 1
ATOM 1505 O O . ASN A 1 186 ? -11.242 18.328 29.516 1 94.5 186 ASN A O 1
ATOM 1509 N N . GLU A 1 187 ? -9.383 18.391 28.297 1 95.38 187 GLU A N 1
ATOM 1510 C CA . GLU A 1 187 ? -9.188 19.828 28.469 1 95.38 187 GLU A CA 1
ATOM 1511 C C . GLU A 1 187 ? -9.711 20.609 27.266 1 95.38 187 GLU A C 1
ATOM 1513 O O . GLU A 1 187 ? -9.703 21.844 27.266 1 95.38 187 GLU A O 1
ATOM 1518 N N . SER A 1 188 ? -10.156 19.906 26.25 1 97.38 188 SER A N 1
ATOM 1519 C CA . SER A 1 188 ? -10.641 20.547 25.031 1 97.38 188 SER A CA 1
ATOM 1520 C C . SER A 1 188 ? -11.984 21.219 25.266 1 97.38 188 SER A C 1
ATOM 1522 O O . SER A 1 188 ? -12.969 20.562 25.609 1 97.38 188 SER A O 1
ATOM 1524 N N . ALA A 1 189 ? -12.055 22.547 25.094 1 97.62 189 ALA A N 1
ATOM 1525 C CA . ALA A 1 189 ? -13.266 23.328 25.344 1 97.62 189 ALA A CA 1
ATOM 1526 C C . ALA A 1 189 ? -14.367 22.938 24.359 1 97.62 189 ALA A C 1
ATOM 1528 O O . ALA A 1 189 ? -14.117 22.812 23.156 1 97.62 189 ALA A O 1
ATOM 1529 N N . PRO A 1 190 ? -15.555 22.719 24.859 1 97.56 190 PRO A N 1
ATOM 1530 C CA . PRO A 1 190 ? -16.688 22.453 23.969 1 97.56 190 PRO A CA 1
ATOM 1531 C C . PRO A 1 190 ? -17.109 23.688 23.172 1 97.56 190 PRO A C 1
ATOM 1533 O O . PRO A 1 190 ? -16.547 24.766 23.344 1 97.56 190 PRO A O 1
ATOM 1536 N N . PHE A 1 191 ? -18.078 23.484 22.344 1 97.94 191 PHE A N 1
ATOM 1537 C CA . PHE A 1 191 ? -18.547 24.484 21.391 1 97.94 191 PHE A CA 1
ATOM 1538 C C . PHE A 1 191 ? -18.922 25.781 22.094 1 97.94 191 PHE A C 1
ATOM 1540 O O . PHE A 1 191 ? -18.5 26.859 21.656 1 97.94 191 PHE A O 1
ATOM 1547 N N . GLU A 1 192 ? -19.609 25.766 23.25 1 96.69 192 GLU A N 1
ATOM 1548 C CA . GLU A 1 192 ? -20.188 26.922 23.938 1 96.69 192 GLU A CA 1
ATOM 1549 C C . GLU A 1 192 ? -19.094 27.734 24.656 1 96.69 192 GLU A C 1
ATOM 1551 O O . GLU A 1 192 ? -19.312 28.891 25 1 96.69 192 GLU A O 1
ATOM 1556 N N . LYS A 1 193 ? -17.953 27.109 24.875 1 97.56 193 LYS A N 1
ATOM 1557 C CA . LYS A 1 193 ? -16.875 27.781 25.578 1 97.56 193 LYS A CA 1
ATOM 1558 C C . LYS A 1 193 ? -15.812 28.281 24.625 1 97.56 193 LYS A C 1
ATOM 1560 O O . LYS A 1 193 ? -14.688 28.609 25.031 1 97.56 193 LYS A O 1
ATOM 1565 N N . ARG A 1 194 ? -16.109 28.297 23.359 1 98.38 194 ARG A N 1
ATOM 1566 C CA . ARG A 1 194 ? -15.234 28.844 22.328 1 98.38 194 ARG A CA 1
ATOM 1567 C C . ARG A 1 194 ? -15.836 30.109 21.719 1 98.38 194 ARG A C 1
ATOM 1569 O O . ARG A 1 194 ? -16.531 30.047 20.703 1 98.38 194 ARG A O 1
ATOM 1576 N N . PRO A 1 195 ? -15.453 31.219 22.219 1 97.69 195 PRO A N 1
ATOM 1577 C CA . PRO A 1 195 ? -16.094 32.469 21.797 1 97.69 195 PRO A CA 1
ATOM 1578 C C . PRO A 1 195 ? -15.641 32.938 20.422 1 97.69 195 PRO A C 1
ATOM 1580 O O . PRO A 1 195 ? -16.344 33.688 19.766 1 97.69 195 PRO A O 1
ATOM 1583 N N . VAL A 1 196 ? -14.469 32.562 20.016 1 98.38 196 VAL A N 1
ATOM 1584 C CA . VAL A 1 196 ? -13.938 33 18.734 1 98.38 196 VAL A CA 1
ATOM 1585 C C . VAL A 1 196 ? -14.453 32.125 17.609 1 98.38 196 VAL A C 1
ATOM 1587 O O . VAL A 1 196 ? -14.391 30.875 17.703 1 98.38 196 VAL A O 1
ATOM 1590 N N . LEU A 1 197 ? -15.008 32.688 16.594 1 98.44 197 LEU A N 1
ATOM 1591 C CA . LEU A 1 197 ? -15.523 31.938 15.453 1 98.44 197 LEU A CA 1
ATOM 1592 C C . LEU A 1 197 ? -14.375 31.391 14.609 1 98.44 197 LEU A C 1
ATOM 1594 O O . LEU A 1 197 ? -14.297 30.188 14.367 1 98.44 197 LEU A O 1
ATOM 1598 N N . ALA A 1 198 ? -13.523 32.281 14.148 1 98.5 198 ALA A N 1
ATOM 1599 C CA . ALA A 1 198 ? -12.406 31.922 13.289 1 98.5 198 ALA A CA 1
ATOM 1600 C C . ALA A 1 198 ? -11.109 32.594 13.758 1 98.5 198 ALA A C 1
ATOM 1602 O O . ALA A 1 198 ? -11.117 33.75 14.156 1 98.5 198 ALA A O 1
ATOM 1603 N N . TYR A 1 199 ? -10.031 31.859 13.719 1 98.12 199 TYR A N 1
ATOM 1604 C CA . TYR A 1 199 ? -8.758 32.312 14.266 1 98.12 199 TYR A CA 1
ATOM 1605 C C . TYR A 1 199 ? -7.645 32.188 13.227 1 98.12 199 TYR A C 1
ATOM 1607 O O . TYR A 1 199 ? -7.52 31.156 12.562 1 98.12 199 TYR A O 1
ATOM 1615 N N . PHE A 1 200 ? -6.914 33.188 13.008 1 97.31 200 PHE A N 1
ATOM 1616 C CA . PHE A 1 200 ? -5.691 33.188 12.219 1 97.31 200 PHE A CA 1
ATOM 1617 C C . PHE A 1 200 ? -4.637 34.094 12.844 1 97.31 200 PHE A C 1
ATOM 1619 O O . PHE A 1 200 ? -4.918 35.25 13.156 1 97.31 200 PHE A O 1
ATOM 1626 N N . GLN A 1 201 ? -3.543 33.594 13.062 1 93.62 201 GLN A N 1
ATOM 1627 C CA . GLN A 1 201 ? -2.387 34.344 13.508 1 93.62 201 GLN A CA 1
ATOM 1628 C C . GLN A 1 201 ? -1.122 33.938 12.773 1 93.62 201 GLN A C 1
ATOM 1630 O O . GLN A 1 201 ? -0.692 32.781 12.875 1 93.62 201 GLN A O 1
ATOM 1635 N N . GLY A 1 202 ? -0.574 34.75 11.977 1 90.75 202 GLY A N 1
ATOM 1636 C CA . GLY A 1 202 ? 0.603 34.438 11.188 1 90.75 202 GLY A CA 1
ATOM 1637 C C . GLY A 1 202 ? 1.013 35.531 10.242 1 90.75 202 GLY A C 1
ATOM 1638 O O . GLY A 1 202 ? 0.454 36.625 10.273 1 90.75 202 GLY A O 1
ATOM 1639 N N . ALA A 1 203 ? 2.037 35.219 9.477 1 88.31 203 ALA A N 1
ATOM 1640 C CA . ALA A 1 203 ? 2.471 36.188 8.469 1 88.31 203 ALA A CA 1
ATOM 1641 C C . ALA A 1 203 ? 1.376 36.438 7.434 1 88.31 203 ALA A C 1
ATOM 1643 O O . ALA A 1 203 ? 0.87 35.5 6.82 1 88.31 203 ALA A O 1
ATOM 1644 N N . ILE A 1 204 ? 1.034 37.625 7.277 1 92.06 204 ILE A N 1
ATOM 1645 C CA . ILE A 1 204 ? -0.081 38 6.406 1 92.06 204 ILE A CA 1
ATOM 1646 C C . ILE A 1 204 ? 0.446 38.406 5.031 1 92.06 204 ILE A C 1
ATOM 1648 O O . ILE A 1 204 ? -0.116 38 4.004 1 92.06 204 ILE A O 1
ATOM 1652 N N . TYR A 1 205 ? 1.542 39.125 5.023 1 89.62 205 TYR A N 1
ATOM 1653 C CA . TYR A 1 205 ? 2.152 39.5 3.75 1 89.62 205 TYR A CA 1
ATOM 1654 C C . TYR A 1 205 ? 3.031 38.375 3.221 1 89.62 205 TYR A C 1
ATOM 1656 O O . TYR A 1 205 ? 4.102 38.094 3.771 1 89.62 205 TYR A O 1
ATOM 1664 N N . ARG A 1 206 ? 2.502 37.75 2.195 1 89.06 206 ARG A N 1
ATOM 1665 C CA . ARG A 1 206 ? 3.211 36.625 1.577 1 89.06 206 ARG A CA 1
ATOM 1666 C C . ARG A 1 206 ? 3.219 36.75 0.058 1 89.06 206 ARG A C 1
ATOM 1668 O O . ARG A 1 206 ? 2.6 37.688 -0.495 1 89.06 206 ARG A O 1
ATOM 1675 N N . LYS A 1 207 ? 4.012 35.875 -0.555 1 85.69 207 LYS A N 1
ATOM 1676 C CA . LYS A 1 207 ? 4.129 35.875 -2.01 1 85.69 207 LYS A CA 1
ATOM 1677 C C . LYS A 1 207 ? 3.361 34.688 -2.609 1 85.69 207 LYS A C 1
ATOM 1679 O O . LYS A 1 207 ? 2.791 33.875 -1.88 1 85.69 207 LYS A O 1
ATOM 1684 N N . ASP A 1 208 ? 3.248 34.719 -3.932 1 83.94 208 ASP A N 1
ATOM 1685 C CA . ASP A 1 208 ? 2.658 33.625 -4.672 1 83.94 208 ASP A CA 1
ATOM 1686 C C . ASP A 1 208 ? 1.258 33.281 -4.152 1 83.94 208 ASP A C 1
ATOM 1688 O O . ASP A 1 208 ? 0.41 34.188 -4.051 1 83.94 208 ASP A O 1
ATOM 1692 N N . GLY A 1 209 ? 1.048 32.094 -3.812 1 79.44 209 GLY A N 1
ATOM 1693 C CA . GLY A 1 209 ? -0.26 31.672 -3.336 1 79.44 209 GLY A CA 1
ATOM 1694 C C . GLY A 1 209 ? -0.647 32.312 -2.016 1 79.44 209 GLY A C 1
ATOM 1695 O O . GLY A 1 209 ? -1.825 32.344 -1.653 1 79.44 209 GLY A O 1
ATOM 1696 N N . GLY A 1 210 ? 0.293 32.938 -1.401 1 87.75 210 GLY A N 1
ATOM 1697 C CA . GLY A 1 210 ? 0.069 33.5 -0.083 1 87.75 210 GLY A CA 1
ATOM 1698 C C . GLY A 1 210 ? -0.529 34.906 -0.129 1 87.75 210 GLY A C 1
ATOM 1699 O O . GLY A 1 210 ? -0.947 35.438 0.899 1 87.75 210 GLY A O 1
ATOM 1700 N N . THR A 1 211 ? -0.68 35.469 -1.289 1 90.81 211 THR A N 1
ATOM 1701 C CA . THR A 1 211 ? -1.27 36.781 -1.433 1 90.81 211 THR A CA 1
ATOM 1702 C C . THR A 1 211 ? -2.719 36.781 -0.958 1 90.81 211 THR A C 1
ATOM 1704 O O . THR A 1 211 ? -3.246 37.844 -0.557 1 90.81 211 THR A O 1
ATOM 1707 N N . ILE A 1 212 ? -3.27 35.656 -0.955 1 95.06 212 ILE A N 1
ATOM 1708 C CA . ILE A 1 212 ? -4.664 35.531 -0.556 1 95.06 212 ILE A CA 1
ATOM 1709 C C . ILE A 1 212 ? -4.824 35.906 0.912 1 95.06 212 ILE A C 1
ATOM 1711 O O . ILE A 1 212 ? -5.906 36.344 1.337 1 95.06 212 ILE A O 1
ATOM 1715 N N . ARG A 1 213 ? -3.84 35.781 1.713 1 95.56 213 ARG A N 1
ATOM 1716 C CA . ARG A 1 213 ? -3.904 36.094 3.135 1 95.56 213 ARG A CA 1
ATOM 1717 C C . ARG A 1 213 ? -4.23 37.562 3.352 1 95.56 213 ARG A C 1
ATOM 1719 O O . ARG A 1 213 ? -5.008 37.906 4.246 1 95.56 213 ARG A O 1
ATOM 1726 N N . GLN A 1 214 ? -3.617 38.375 2.52 1 95.19 214 GLN A N 1
ATOM 1727 C CA . GLN A 1 214 ? -3.895 39.812 2.633 1 95.19 214 GLN A CA 1
ATOM 1728 C C . GLN A 1 214 ? -5.348 40.125 2.273 1 95.19 214 GLN A C 1
ATOM 1730 O O . GLN A 1 214 ? -5.992 40.938 2.928 1 95.19 214 GLN A O 1
ATOM 1735 N N . GLU A 1 215 ? -5.77 39.5 1.254 1 95.75 215 GLU A N 1
ATOM 1736 C CA . GLU A 1 215 ? -7.156 39.688 0.84 1 95.75 215 GLU A CA 1
ATOM 1737 C C . GLU A 1 215 ? -8.125 39.281 1.94 1 95.75 215 GLU A C 1
ATOM 1739 O O . GLU A 1 215 ? -9.078 40 2.244 1 95.75 215 GLU A O 1
ATOM 1744 N N . LEU A 1 216 ? -7.867 38.188 2.492 1 97.19 216 LEU A N 1
ATOM 1745 C CA . LEU A 1 216 ? -8.742 37.656 3.539 1 97.19 216 LEU A CA 1
ATOM 1746 C C . LEU A 1 216 ? -8.641 38.5 4.805 1 97.19 216 LEU A C 1
ATOM 1748 O O . LEU A 1 216 ? -9.625 38.656 5.52 1 97.19 216 LEU A O 1
ATOM 1752 N N . TYR A 1 217 ? -7.426 38.969 5.074 1 96.62 217 TYR A N 1
ATOM 1753 C CA . TYR A 1 217 ? -7.254 39.875 6.199 1 96.62 217 TYR A CA 1
ATOM 1754 C C . TYR A 1 217 ? -8.164 41.094 6.062 1 96.62 217 TYR A C 1
ATOM 1756 O O . TYR A 1 217 ? -8.859 41.469 7.008 1 96.62 217 TYR A O 1
ATOM 1764 N N . ASN A 1 218 ? -8.25 41.688 4.91 1 96 218 ASN A N 1
ATOM 1765 C CA . ASN A 1 218 ? -9.062 42.875 4.664 1 96 218 ASN A CA 1
ATOM 1766 C C . ASN A 1 218 ? -10.555 42.562 4.797 1 96 218 ASN A C 1
ATOM 1768 O O . ASN A 1 218 ? -11.328 43.406 5.227 1 96 218 ASN A O 1
ATOM 1772 N N . LEU A 1 219 ? -10.891 41.344 4.492 1 96.56 219 LEU A N 1
ATOM 1773 C CA . LEU A 1 219 ? -12.297 40.938 4.504 1 96.56 219 LEU A CA 1
ATOM 1774 C C . LEU A 1 219 ? -12.742 40.562 5.91 1 96.56 219 LEU A C 1
ATOM 1776 O O . LEU A 1 219 ? -13.914 40.75 6.262 1 96.56 219 LEU A O 1
ATOM 1780 N N . LEU A 1 220 ? -11.734 40.062 6.734 1 97.12 220 LEU A N 1
ATOM 1781 C CA . LEU A 1 220 ? -12.18 39.344 7.926 1 97.12 220 LEU A CA 1
ATOM 1782 C C . LEU A 1 220 ? -11.75 40.094 9.188 1 97.12 220 LEU A C 1
ATOM 1784 O O . LEU A 1 220 ? -12.273 39.812 10.273 1 97.12 220 LEU A O 1
ATOM 1788 N N . LYS A 1 221 ? -10.852 40.969 9.117 1 94.44 221 LYS A N 1
ATOM 1789 C CA . LYS A 1 221 ? -10.242 41.594 10.297 1 94.44 221 LYS A CA 1
ATOM 1790 C C . LYS A 1 221 ? -11.289 42.25 11.172 1 94.44 221 LYS A C 1
ATOM 1792 O O . LYS A 1 221 ? -11.156 42.312 12.398 1 94.44 221 LYS A O 1
ATOM 1797 N N . ASP A 1 222 ? -12.414 42.75 10.617 1 95.31 222 ASP A N 1
ATOM 1798 C CA . ASP A 1 222 ? -13.414 43.5 11.367 1 95.31 222 ASP A CA 1
ATOM 1799 C C . ASP A 1 222 ? -14.672 42.688 11.602 1 95.31 222 ASP A C 1
ATOM 1801 O O . ASP A 1 222 ? -15.68 43.188 12.109 1 95.31 222 ASP A O 1
ATOM 1805 N N . GLU A 1 223 ? -14.656 41.531 11.211 1 96.44 223 GLU A N 1
ATOM 1806 C CA . GLU A 1 223 ? -15.812 40.656 11.406 1 96.44 223 GLU A CA 1
ATOM 1807 C C . GLU A 1 223 ? -15.961 40.25 12.875 1 96.44 223 GLU A C 1
ATOM 1809 O O . GLU A 1 223 ? -14.961 40 13.555 1 96.44 223 GLU A O 1
ATOM 1814 N N . LYS A 1 224 ? -17.141 40.188 13.297 1 96.38 224 LYS A N 1
ATOM 1815 C CA . LYS A 1 224 ? -17.438 39.844 14.68 1 96.38 224 LYS A CA 1
ATOM 1816 C C . LYS A 1 224 ? -16.906 38.438 15.008 1 96.38 224 LYS A C 1
ATOM 1818 O O . LYS A 1 224 ? -17.094 37.5 14.227 1 96.38 224 LYS A O 1
ATOM 1823 N N . ASP A 1 225 ? -16.203 38.312 16.172 1 97.06 225 ASP A N 1
ATOM 1824 C CA . ASP A 1 225 ? -15.719 37.062 16.75 1 97.06 225 ASP A CA 1
ATOM 1825 C C . ASP A 1 225 ? -14.633 36.438 15.875 1 97.06 225 ASP A C 1
ATOM 1827 O O . ASP A 1 225 ? -14.383 35.219 15.945 1 97.06 225 ASP A O 1
ATOM 1831 N N . VAL A 1 226 ? -14.07 37.156 14.93 1 98 226 VAL A N 1
ATOM 1832 C CA . VAL A 1 226 ? -12.969 36.656 14.109 1 98 226 VAL A CA 1
ATOM 1833 C C . VAL A 1 226 ? -11.656 37.281 14.578 1 98 226 VAL A C 1
ATOM 1835 O O . VAL A 1 226 ? -11.57 38.5 14.766 1 98 226 VAL A O 1
ATOM 1838 N N . HIS A 1 227 ? -10.727 36.469 14.922 1 97.19 227 HIS A N 1
ATOM 1839 C CA . HIS A 1 227 ? -9.375 36.938 15.219 1 97.19 227 HIS A CA 1
ATOM 1840 C C . HIS A 1 227 ? -8.445 36.75 14.031 1 97.19 227 HIS A C 1
ATOM 1842 O O . HIS A 1 227 ? -8.156 35.594 13.648 1 97.19 227 HIS A O 1
ATOM 1848 N N . PHE A 1 228 ? -8.062 37.719 13.398 1 96.62 228 PHE A N 1
ATOM 1849 C CA . PHE A 1 228 ? -7.121 37.719 12.281 1 96.62 228 PHE A CA 1
ATOM 1850 C C . PHE A 1 228 ? -5.988 38.688 12.516 1 96.62 228 PHE A C 1
ATOM 1852 O O . PHE A 1 228 ? -6.184 39.906 12.406 1 96.62 228 PHE A O 1
ATOM 1859 N N . ALA A 1 229 ? -4.801 38.125 12.828 1 92.75 229 ALA A N 1
ATOM 1860 C CA . ALA A 1 229 ? -3.734 39.031 13.25 1 92.75 229 ALA A CA 1
ATOM 1861 C C . ALA A 1 229 ? -2.379 38.562 12.727 1 92.75 229 ALA A C 1
ATOM 1863 O O . ALA A 1 229 ? -2.223 37.406 12.344 1 92.75 229 ALA A O 1
ATOM 1864 N N . PHE A 1 230 ? -1.441 39.469 12.711 1 87.81 230 PHE A N 1
ATOM 1865 C CA . PHE A 1 230 ? -0.058 39.188 12.352 1 87.81 230 PHE A CA 1
ATOM 1866 C C . PHE A 1 230 ? 0.612 38.312 13.406 1 87.81 230 PHE A C 1
ATOM 1868 O O . PHE A 1 230 ? 0.31 38.438 14.602 1 87.81 230 PHE A O 1
ATOM 1875 N N . GLY A 1 231 ? 1.438 37.469 12.922 1 80.06 231 GLY A N 1
ATOM 1876 C CA . GLY A 1 231 ? 2.203 36.625 13.828 1 80.06 231 GLY A CA 1
ATOM 1877 C C . GLY A 1 231 ? 3.152 37.438 14.711 1 80.06 231 GLY A C 1
ATOM 1878 O O . GLY A 1 231 ? 3.578 38.531 14.344 1 80.06 231 GLY A O 1
ATOM 1879 N N . THR A 1 232 ? 3.182 37.062 16.062 1 65.19 232 THR A N 1
ATOM 1880 C CA . THR A 1 232 ? 4.141 37.719 16.953 1 65.19 232 THR A CA 1
ATOM 1881 C C . THR A 1 232 ? 5.375 36.844 17.156 1 65.19 232 THR A C 1
ATOM 1883 O O . THR A 1 232 ? 5.254 35.625 17.328 1 65.19 232 THR A O 1
ATOM 1886 N N . VAL A 1 233 ? 6.633 37.25 16.656 1 53.94 233 VAL A N 1
ATOM 1887 C CA . VAL A 1 233 ? 7.902 36.531 16.859 1 53.94 233 VAL A CA 1
ATOM 1888 C C . VAL A 1 233 ? 8.242 36.5 18.344 1 53.94 233 VAL A C 1
ATOM 1890 O O . VAL A 1 233 ? 9.242 35.906 18.75 1 53.94 233 VAL A O 1
ATOM 1893 N N . ARG A 1 234 ? 7.594 37.125 19.281 1 55.88 234 ARG A N 1
ATOM 1894 C CA . ARG A 1 234 ? 8.094 37.219 20.656 1 55.88 234 ARG A CA 1
ATOM 1895 C C . ARG A 1 234 ? 7.867 35.906 21.422 1 55.88 234 ARG A C 1
ATOM 1897 O O . ARG A 1 234 ? 7.043 35.094 21.016 1 55.88 234 ARG A O 1
ATOM 1904 N N . GLY A 1 235 ? 8.711 35.5 22.344 1 57.88 235 GLY A N 1
ATOM 1905 C CA . GLY A 1 235 ? 8.867 34.344 23.203 1 57.88 235 GLY A CA 1
ATOM 1906 C C . GLY A 1 235 ? 7.543 33.781 23.656 1 57.88 235 GLY A C 1
ATOM 1907 O O . GLY A 1 235 ? 7.422 32.562 23.828 1 57.88 235 GLY A O 1
ATOM 1908 N N . ASN A 1 236 ? 6.422 34.469 23.719 1 71.81 236 ASN A N 1
ATOM 1909 C CA . ASN A 1 236 ? 5.152 34 24.266 1 71.81 236 ASN A CA 1
ATOM 1910 C C . ASN A 1 236 ? 4.117 33.812 23.156 1 71.81 236 ASN A C 1
ATOM 1912 O O . ASN A 1 236 ? 2.949 33.5 23.438 1 71.81 236 ASN A O 1
ATOM 1916 N N . GLY A 1 237 ? 4.629 33.812 21.938 1 80.25 237 GLY A N 1
ATOM 1917 C CA . GLY A 1 237 ? 3.738 33.75 20.781 1 80.25 237 GLY A CA 1
ATOM 1918 C C . GLY A 1 237 ? 3.104 32.406 20.578 1 80.25 237 GLY A C 1
ATOM 1919 O O . GLY A 1 237 ? 1.898 32.312 20.328 1 80.25 237 GLY A O 1
ATOM 1920 N N . THR A 1 238 ? 3.873 31.406 20.797 1 85.81 238 THR A N 1
ATOM 1921 C CA . THR A 1 238 ? 3.381 30.047 20.594 1 85.81 238 THR A CA 1
ATOM 1922 C C . THR A 1 238 ? 2.307 29.719 21.625 1 85.81 238 THR A C 1
ATOM 1924 O O . THR A 1 238 ? 1.291 29.094 21.281 1 85.81 238 THR A O 1
ATOM 1927 N N . LYS A 1 239 ? 2.555 30.109 22.812 1 88 239 LYS A N 1
ATOM 1928 C CA . LYS A 1 239 ? 1.58 29.859 23.859 1 88 239 LYS A CA 1
ATOM 1929 C C . LYS A 1 239 ? 0.272 30.594 23.594 1 88 239 LYS A C 1
ATOM 1931 O O . LYS A 1 239 ? -0.812 30.031 23.766 1 88 239 LYS A O 1
ATOM 1936 N N . GLN A 1 240 ? 0.411 31.828 23.25 1 90.81 240 GLN A N 1
ATOM 1937 C CA . GLN A 1 240 ? -0.769 32.625 22.953 1 90.81 240 GLN A CA 1
ATOM 1938 C C . GLN A 1 240 ? -1.536 32.062 21.75 1 90.81 240 GLN A C 1
ATOM 1940 O O . GLN A 1 240 ? -2.768 32.031 21.766 1 90.81 240 GLN A O 1
ATOM 1945 N N . THR A 1 241 ? -0.81 31.688 20.797 1 92.75 241 THR A N 1
ATOM 1946 C CA . THR A 1 241 ? -1.437 31.094 19.625 1 92.75 241 THR A CA 1
ATOM 1947 C C . THR A 1 241 ? -2.178 29.812 20 1 92.75 241 THR A C 1
ATOM 1949 O O . THR A 1 241 ? -3.305 29.578 19.562 1 92.75 241 THR A O 1
ATOM 1952 N N . GLY A 1 242 ? -1.55 29 20.828 1 94.69 242 GLY A N 1
ATOM 1953 C CA . GLY A 1 242 ? -2.197 27.797 21.297 1 94.69 242 GLY A CA 1
ATOM 1954 C C . GLY A 1 242 ? -3.502 28.047 22.016 1 94.69 242 GLY A C 1
ATOM 1955 O O . GLY A 1 242 ? -4.504 27.375 21.766 1 94.69 242 GLY A O 1
ATOM 1956 N N . LYS A 1 243 ? -3.453 29.031 22.875 1 94.75 243 LYS A N 1
ATOM 1957 C CA . LYS A 1 243 ? -4.66 29.406 23.609 1 94.75 243 LYS A CA 1
ATOM 1958 C C . LYS A 1 243 ? -5.734 29.938 22.672 1 94.75 243 LYS A C 1
ATOM 1960 O O . LYS A 1 243 ? -6.914 29.625 22.812 1 94.75 243 LYS A O 1
ATOM 1965 N N . GLY A 1 244 ? -5.258 30.766 21.766 1 96.44 244 GLY A N 1
ATOM 1966 C CA . GLY A 1 244 ? -6.184 31.297 20.781 1 96.44 244 GLY A CA 1
ATOM 1967 C C . GLY A 1 244 ? -6.871 30.219 19.953 1 96.44 244 GLY A C 1
ATOM 1968 O O . GLY A 1 244 ? -8.086 30.266 19.766 1 96.44 244 GLY A O 1
ATOM 1969 N N . MET A 1 245 ? -6.129 29.281 19.516 1 98 245 MET A N 1
ATOM 1970 C CA . MET A 1 245 ? -6.68 28.188 18.719 1 98 245 MET A CA 1
ATOM 1971 C C . MET A 1 245 ? -7.617 27.328 19.562 1 98 245 MET A C 1
ATOM 1973 O O . MET A 1 245 ? -8.703 26.969 19.109 1 98 245 MET A O 1
ATOM 1977 N N . ALA A 1 246 ? -7.238 27.078 20.797 1 97.88 246 ALA A N 1
ATOM 1978 C CA . ALA A 1 246 ? -8.016 26.203 21.672 1 97.88 246 ALA A CA 1
ATOM 1979 C C . ALA A 1 246 ? -9.344 26.859 22.062 1 97.88 246 ALA A C 1
ATOM 1981 O O . ALA A 1 246 ? -10.289 26.172 22.469 1 97.88 246 ALA A O 1
ATOM 1982 N N . SER A 1 247 ? -9.414 28.188 21.906 1 97.88 247 SER A N 1
ATOM 1983 C CA . SER A 1 247 ? -10.625 28.922 22.266 1 97.88 247 SER A CA 1
ATOM 1984 C C . SER A 1 247 ? -11.438 29.297 21.031 1 97.88 247 SER A C 1
ATOM 1986 O O . SER A 1 247 ? -12.344 30.125 21.109 1 97.88 247 SER A O 1
ATOM 1988 N N . SER A 1 248 ? -11.109 28.719 19.938 1 98.75 248 SER A N 1
ATOM 1989 C CA . SER A 1 248 ? -11.758 29.062 18.672 1 98.75 248 SER A CA 1
ATOM 1990 C C . SER A 1 248 ? -12.484 27.859 18.078 1 98.75 248 SER A C 1
ATOM 1992 O O . SER A 1 248 ? -12.055 26.719 18.266 1 98.75 248 SER A O 1
ATOM 1994 N N . LYS A 1 249 ? -13.547 28.125 17.391 1 98.75 249 LYS A N 1
ATOM 1995 C CA . LYS A 1 249 ? -14.312 27.078 16.734 1 98.75 249 LYS A CA 1
ATOM 1996 C C . LYS A 1 249 ? -13.617 26.594 15.461 1 98.75 249 LYS A C 1
ATOM 1998 O O . LYS A 1 249 ? -13.539 25.391 15.203 1 98.75 249 LYS A O 1
ATOM 2003 N N . PHE A 1 250 ? -13.109 27.578 14.719 1 98.81 250 PHE A N 1
ATOM 2004 C CA . PHE A 1 250 ? -12.43 27.281 13.461 1 98.81 250 PHE A CA 1
ATOM 2005 C C . PHE A 1 250 ? -11.062 27.953 13.414 1 98.81 250 PHE A C 1
ATOM 2007 O O . PHE A 1 250 ? -10.883 29.047 13.961 1 98.81 250 PHE A O 1
ATOM 2014 N N . CYS A 1 251 ? -1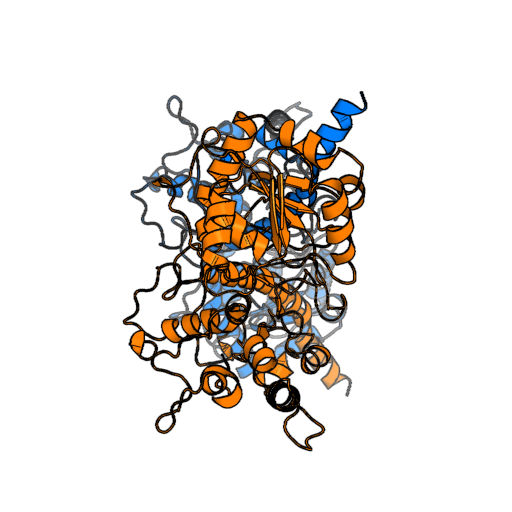0.086 27.344 12.859 1 98.75 251 CYS A N 1
ATOM 2015 C CA . CYS A 1 251 ? -8.766 27.906 12.578 1 98.75 251 CYS A CA 1
ATOM 2016 C C . CYS A 1 251 ? -8.508 27.969 11.078 1 98.75 251 CYS A C 1
ATOM 2018 O O . CYS A 1 251 ? -8.594 26.953 10.383 1 98.75 251 CYS A O 1
ATOM 2020 N N . LEU A 1 252 ? -8.227 29.125 10.625 1 98.25 252 LEU A N 1
ATOM 2021 C CA . LEU A 1 252 ? -8.008 29.328 9.195 1 98.25 252 LEU A CA 1
ATOM 2022 C C . LEU A 1 252 ? -6.617 28.859 8.789 1 98.25 252 LEU A C 1
ATOM 2024 O O . LEU A 1 252 ? -5.613 29.312 9.344 1 98.25 252 LEU A O 1
ATOM 2028 N N . ASN A 1 253 ? -6.574 27.938 7.926 1 97.56 253 ASN A N 1
ATOM 2029 C CA . ASN A 1 253 ? -5.344 27.438 7.32 1 97.56 253 ASN A CA 1
ATOM 2030 C C . ASN A 1 253 ? -5.234 27.844 5.855 1 97.56 253 ASN A C 1
ATOM 2032 O O . ASN A 1 253 ? -5.609 27.078 4.961 1 97.56 253 ASN A O 1
ATOM 2036 N N . ILE A 1 254 ? -4.617 28.938 5.703 1 97 254 ILE A N 1
ATOM 2037 C CA . ILE A 1 254 ? -4.531 29.594 4.402 1 97 254 ILE A CA 1
ATOM 2038 C C . ILE A 1 254 ? -3.129 29.406 3.824 1 97 254 ILE A C 1
ATOM 2040 O O . ILE A 1 254 ? -2.135 29.484 4.547 1 97 254 ILE A O 1
ATOM 2044 N N . ALA A 1 255 ? -3.119 29.172 2.557 1 94.81 255 ALA A N 1
ATOM 2045 C CA . ALA A 1 255 ? -1.838 28.969 1.887 1 94.81 255 ALA A CA 1
ATOM 2046 C C . ALA A 1 255 ? -0.892 30.141 2.141 1 94.81 255 ALA A C 1
ATOM 2048 O O . ALA A 1 255 ? -1.329 31.281 2.24 1 94.81 255 ALA A O 1
ATOM 2049 N N . GLY A 1 256 ? 0.398 29.844 2.32 1 92.5 256 GLY A N 1
ATOM 2050 C CA . GLY A 1 256 ? 1.457 30.844 2.293 1 92.5 256 GLY A CA 1
ATOM 2051 C C . GLY A 1 256 ? 2.207 30.875 0.975 1 92.5 256 GLY A C 1
ATOM 2052 O O . GLY A 1 256 ? 1.596 30.828 -0.094 1 92.5 256 GLY A O 1
ATOM 2053 N N . ASP A 1 257 ? 3.537 30.969 1.146 1 90.88 257 ASP A N 1
ATOM 2054 C CA . ASP A 1 257 ? 4.344 30.891 -0.068 1 90.88 257 ASP A CA 1
ATOM 2055 C C . ASP A 1 257 ? 4.234 29.516 -0.718 1 90.88 257 ASP A C 1
ATOM 2057 O O . ASP A 1 257 ? 4.504 29.359 -1.911 1 90.88 257 ASP A O 1
ATOM 2061 N N . THR A 1 258 ? 3.941 28.562 0.111 1 93.75 258 THR A N 1
ATOM 2062 C CA . THR A 1 258 ? 3.652 27.203 -0.326 1 93.75 258 THR A CA 1
ATOM 2063 C C . THR A 1 258 ? 2.254 26.781 0.11 1 93.75 258 THR A C 1
ATOM 2065 O O . THR A 1 258 ? 1.622 27.453 0.927 1 93.75 258 THR A O 1
ATOM 2068 N N . PRO A 1 259 ? 1.763 25.703 -0.434 1 95.69 259 PRO A N 1
ATOM 2069 C CA . PRO A 1 259 ? 0.37 25.328 -0.177 1 95.69 259 PRO A CA 1
ATOM 2070 C C . PRO A 1 259 ? 0.143 24.859 1.254 1 95.69 259 PRO A C 1
ATOM 2072 O O . PRO A 1 259 ? -0.993 24.844 1.735 1 95.69 259 PRO A O 1
ATOM 2075 N N . SER A 1 260 ? 1.171 24.438 1.925 1 94.81 260 SER A N 1
ATOM 2076 C CA . SER A 1 260 ? 0.992 23.875 3.26 1 94.81 260 SER A CA 1
ATOM 2077 C C . SER A 1 260 ? 1.68 24.734 4.316 1 94.81 260 SER A C 1
ATOM 2079 O O . SER A 1 260 ? 2.525 25.562 3.992 1 94.81 260 SER A O 1
ATOM 2081 N N . SER A 1 261 ? 1.249 24.562 5.547 1 93.44 261 SER A N 1
ATOM 2082 C CA . SER A 1 261 ? 1.859 25.234 6.684 1 93.44 261 SER A CA 1
ATOM 2083 C C . SER A 1 261 ? 1.669 24.453 7.973 1 93.44 261 SER A C 1
ATOM 2085 O O . SER A 1 261 ? 0.779 23.594 8.062 1 93.44 261 SER A O 1
ATOM 2087 N N . ASN A 1 262 ? 2.51 24.75 8.914 1 95.25 262 ASN A N 1
ATOM 2088 C CA . ASN A 1 262 ? 2.434 24.109 10.219 1 95.25 262 ASN A CA 1
ATOM 2089 C C . ASN A 1 262 ? 1.12 24.438 10.93 1 95.25 262 ASN A C 1
ATOM 2091 O O . ASN A 1 262 ? 0.674 23.672 11.797 1 95.25 262 ASN A O 1
ATOM 2095 N N . ARG A 1 263 ? 0.472 25.516 10.578 1 95.06 263 ARG A N 1
ATOM 2096 C CA . ARG A 1 263 ? -0.737 25.984 11.25 1 95.06 263 ARG A CA 1
ATOM 2097 C C . ARG A 1 263 ? -1.818 24.906 11.242 1 95.06 263 ARG A C 1
ATOM 2099 O O . ARG A 1 263 ? -2.592 24.781 12.195 1 95.06 263 ARG A O 1
ATOM 2106 N N . LEU A 1 264 ? -1.844 24.172 10.164 1 98.12 264 LEU A N 1
ATOM 2107 C CA . LEU A 1 264 ? -2.822 23.094 10.07 1 98.12 264 LEU A CA 1
ATOM 2108 C C . LEU A 1 264 ? -2.662 22.109 11.219 1 98.12 264 LEU A C 1
ATOM 2110 O O . LEU A 1 264 ? -3.645 21.734 11.859 1 98.12 264 LEU A O 1
ATOM 2114 N N . PHE A 1 265 ? -1.485 21.75 11.484 1 98.38 265 PHE A N 1
ATOM 2115 C CA . PHE A 1 265 ? -1.218 20.734 12.492 1 98.38 265 PHE A CA 1
ATOM 2116 C C . PHE A 1 265 ? -1.33 21.312 13.898 1 98.38 265 PHE A C 1
ATOM 2118 O O . PHE A 1 265 ? -1.767 20.625 14.82 1 98.38 265 PHE A O 1
ATOM 2125 N N . ASP A 1 266 ? -0.96 22.609 14.039 1 97.19 266 ASP A N 1
ATOM 2126 C CA . ASP A 1 266 ? -1.243 23.312 15.289 1 97.19 266 ASP A CA 1
ATOM 2127 C C . ASP A 1 266 ? -2.742 23.328 15.586 1 97.19 266 ASP A C 1
ATOM 2129 O O . ASP A 1 266 ? -3.158 23.109 16.719 1 97.19 266 ASP A O 1
ATOM 2133 N N . ALA A 1 267 ? -3.52 23.594 14.57 1 98.62 267 ALA A N 1
ATOM 2134 C CA . ALA A 1 267 ? -4.973 23.609 14.727 1 98.62 267 ALA A CA 1
ATOM 2135 C C . ALA A 1 267 ? -5.496 22.234 15.141 1 98.62 267 ALA A C 1
ATOM 2137 O O . ALA A 1 267 ? -6.34 22.125 16.031 1 98.62 267 ALA A O 1
ATOM 2138 N N . ILE A 1 268 ? -4.984 21.203 14.523 1 98.75 268 ILE A N 1
ATOM 2139 C CA . ILE A 1 268 ? -5.453 19.828 14.766 1 98.75 268 ILE A CA 1
ATOM 2140 C C . ILE A 1 268 ? -5.199 19.453 16.219 1 98.75 268 ILE A C 1
ATOM 2142 O O . ILE A 1 268 ? -6.105 18.984 16.906 1 98.75 268 ILE A O 1
ATOM 2146 N N . VAL A 1 269 ? -4.02 19.734 16.734 1 98.12 269 VAL A N 1
ATOM 2147 C CA . VAL A 1 269 ? -3.689 19.297 18.078 1 98.12 269 VAL A CA 1
ATOM 2148 C C . VAL A 1 269 ? -4.367 20.203 19.109 1 98.12 269 VAL A C 1
ATOM 2150 O O . VAL A 1 269 ? -4.441 19.859 20.297 1 98.12 269 VAL A O 1
ATOM 2153 N N . SER A 1 270 ? -4.801 21.391 18.703 1 98.25 270 SER A N 1
ATOM 2154 C CA . SER A 1 270 ? -5.559 22.297 19.547 1 98.25 270 SER A CA 1
ATOM 2155 C C . SER A 1 270 ? -7.055 22.016 19.484 1 98.25 270 SER A C 1
ATOM 2157 O O . SER A 1 270 ? -7.855 22.703 20.109 1 98.25 270 SER A O 1
ATOM 2159 N N . HIS A 1 271 ? -7.43 21.031 18.672 1 98.69 271 HIS A N 1
ATOM 2160 C CA . HIS A 1 271 ? -8.812 20.641 18.422 1 98.69 271 HIS A CA 1
ATOM 2161 C C . HIS A 1 271 ? -9.625 21.812 17.875 1 98.69 271 HIS A C 1
ATOM 2163 O O . HIS A 1 271 ? -10.781 22 18.266 1 98.69 271 HIS A O 1
ATOM 2169 N N . CYS A 1 272 ? -9.023 22.688 17.234 1 98.81 272 CYS A N 1
ATOM 2170 C CA . CYS A 1 272 ? -9.656 23.766 16.484 1 98.81 272 CYS A CA 1
ATOM 2171 C C . CYS A 1 272 ? -9.922 23.344 15.047 1 98.81 272 CYS A C 1
ATOM 2173 O O . CYS A 1 272 ? -8.992 23.062 14.289 1 98.81 272 CYS A O 1
ATOM 2175 N N . VAL A 1 273 ? -11.141 23.25 14.555 1 98.75 273 VAL A N 1
ATOM 2176 C CA . VAL A 1 273 ? -11.492 22.703 13.25 1 98.75 273 VAL A CA 1
ATOM 2177 C C . VAL A 1 273 ? -10.812 23.516 12.148 1 98.75 273 VAL A C 1
ATOM 2179 O O . VAL A 1 273 ? -11.094 24.719 11.992 1 98.75 273 VAL A O 1
ATOM 2182 N N . PRO A 1 274 ? -9.961 22.938 11.414 1 98.69 274 PRO A N 1
ATOM 2183 C CA . PRO A 1 274 ? -9.266 23.688 10.367 1 98.69 274 PRO A CA 1
ATOM 2184 C C . PRO A 1 274 ? -10.172 24.062 9.203 1 98.69 274 PRO A C 1
ATOM 2186 O O . PRO A 1 274 ? -11.039 23.266 8.805 1 98.69 274 PRO A O 1
ATOM 2189 N N . VAL A 1 275 ? -10.047 25.234 8.797 1 98.38 275 VAL A N 1
ATOM 2190 C CA . VAL A 1 275 ? -10.602 25.688 7.531 1 98.38 275 VAL A CA 1
ATOM 2191 C C . VAL A 1 275 ? -9.477 25.828 6.504 1 98.38 275 VAL A C 1
ATOM 2193 O O . VAL A 1 275 ? -8.695 26.781 6.566 1 98.38 275 VAL A O 1
ATOM 2196 N N . ILE A 1 276 ? -9.43 24.938 5.574 1 98 276 ILE A N 1
ATOM 2197 C CA . ILE A 1 276 ? -8.305 24.844 4.648 1 98 276 ILE A CA 1
ATOM 2198 C C . ILE A 1 276 ? -8.633 25.609 3.371 1 98 276 ILE A C 1
ATOM 2200 O O . ILE A 1 276 ? -9.523 25.219 2.613 1 98 276 ILE A O 1
ATOM 2204 N N . VAL A 1 277 ? -7.973 26.688 3.219 1 96.81 277 VAL A N 1
ATOM 2205 C CA . VAL A 1 277 ? -8.07 27.516 2.016 1 96.81 277 VAL A CA 1
ATOM 2206 C C . VAL A 1 277 ? -6.762 27.438 1.232 1 96.81 277 VAL A C 1
ATOM 2208 O O . VAL A 1 277 ? -5.961 28.375 1.262 1 96.81 277 VAL A O 1
ATOM 2211 N N . SER A 1 278 ? -6.496 26.391 0.521 1 96.31 278 SER A N 1
ATOM 2212 C CA . SER A 1 278 ? -5.305 26.078 -0.262 1 96.31 278 SER A CA 1
ATOM 2213 C C . SER A 1 278 ? -5.609 25.047 -1.348 1 96.31 278 SER A C 1
ATOM 2215 O O . SER A 1 278 ? -5.609 23.844 -1.086 1 96.31 278 SER A O 1
ATOM 2217 N N . ASP A 1 279 ? -5.699 25.469 -2.568 1 93.69 279 ASP A N 1
ATOM 2218 C CA . ASP A 1 279 ? -6.23 24.656 -3.652 1 93.69 279 ASP A CA 1
ATOM 2219 C C . ASP A 1 279 ? -5.238 23.562 -4.059 1 93.69 279 ASP A C 1
ATOM 2221 O O . ASP A 1 279 ? -5.637 22.5 -4.531 1 93.69 279 ASP A O 1
ATOM 2225 N N . GLN A 1 280 ? -3.963 23.812 -3.846 1 93.94 280 GLN A N 1
ATOM 2226 C CA . GLN A 1 280 ? -2.953 22.875 -4.332 1 93.94 280 GLN A CA 1
ATOM 2227 C C . GLN A 1 280 ? -2.344 22.078 -3.18 1 93.94 280 GLN A C 1
ATOM 2229 O O . GLN A 1 280 ? -1.284 21.469 -3.336 1 93.94 280 GLN A O 1
ATOM 2234 N N . ILE A 1 281 ? -2.969 22.094 -2.068 1 96.06 281 ILE A N 1
ATOM 2235 C CA . ILE A 1 281 ? -2.41 21.438 -0.892 1 96.06 281 ILE A CA 1
ATOM 2236 C C . ILE A 1 281 ? -2.494 19.922 -1.059 1 96.06 281 ILE A C 1
ATOM 2238 O O . ILE A 1 281 ? -3.467 19.406 -1.611 1 96.06 281 ILE A O 1
ATOM 2242 N N . GLU A 1 282 ? -1.446 19.219 -0.706 1 96.44 282 GLU A N 1
ATOM 2243 C CA . GLU A 1 282 ? -1.475 17.781 -0.457 1 96.44 282 GLU A CA 1
ATOM 2244 C C . GLU A 1 282 ? -1.315 17.484 1.029 1 96.44 282 GLU A C 1
ATOM 2246 O O . GLU A 1 282 ? -0.531 18.141 1.723 1 96.44 282 GLU A O 1
ATOM 2251 N N . LEU A 1 283 ? -2.107 16.531 1.511 1 97.56 283 LEU A N 1
ATOM 2252 C CA . LEU A 1 283 ? -2.232 16.312 2.949 1 97.56 283 LEU A CA 1
ATOM 2253 C C . LEU A 1 283 ? -1.571 15.008 3.365 1 97.56 283 LEU A C 1
ATOM 2255 O O . LEU A 1 283 ? -1.655 14.008 2.646 1 97.56 283 LEU A O 1
ATOM 2259 N N . PRO A 1 284 ? -0.966 15.008 4.508 1 97.75 284 PRO A N 1
ATOM 2260 C CA . PRO A 1 284 ? -0.378 13.766 5.016 1 97.75 284 PRO A CA 1
ATOM 2261 C C . PRO A 1 284 ? -1.427 12.711 5.344 1 97.75 284 PRO A C 1
ATOM 2263 O O . PRO A 1 284 ? -2.508 13.039 5.84 1 97.75 284 PRO A O 1
ATOM 2266 N N . PHE A 1 285 ? -1.183 11.469 5.059 1 96.31 285 PHE A N 1
ATOM 2267 C CA . PHE A 1 285 ? -1.896 10.281 5.52 1 96.31 285 PHE A CA 1
ATOM 2268 C C . PHE A 1 285 ? -3.326 10.273 4.992 1 96.31 285 PHE A C 1
ATOM 2270 O O . PHE A 1 285 ? -4.242 9.805 5.676 1 96.31 285 PHE A O 1
ATOM 2277 N N . GLU A 1 286 ? -3.502 10.875 3.863 1 94.31 286 GLU A N 1
ATOM 2278 C CA . GLU A 1 286 ? -4.855 10.992 3.334 1 94.31 286 GLU A CA 1
ATOM 2279 C C . GLU A 1 286 ? -5.391 9.633 2.879 1 94.31 286 GLU A C 1
ATOM 2281 O O . GLU A 1 286 ? -6.59 9.484 2.639 1 94.31 286 GLU A O 1
ATOM 2286 N N . ASP A 1 287 ? -4.512 8.633 2.73 1 90.44 287 ASP A N 1
ATOM 2287 C CA . ASP A 1 287 ? -4.984 7.281 2.432 1 90.44 287 ASP A CA 1
ATOM 2288 C C . ASP A 1 287 ? -5.648 6.648 3.65 1 90.44 287 ASP A C 1
ATOM 2290 O O . ASP A 1 287 ? -6.426 5.699 3.518 1 90.44 287 ASP A O 1
ATOM 2294 N N . THR A 1 288 ? -5.414 7.199 4.801 1 89.69 288 THR A N 1
ATOM 2295 C CA . THR A 1 288 ? -5.945 6.641 6.039 1 89.69 288 THR A CA 1
ATOM 2296 C C . THR A 1 288 ? -6.957 7.594 6.672 1 89.69 288 THR A C 1
ATOM 2298 O O . THR A 1 288 ? -7.918 7.156 7.305 1 89.69 288 THR A O 1
ATOM 2301 N N . LEU A 1 289 ? -6.719 8.875 6.441 1 94.06 289 LEU A N 1
ATOM 2302 C CA . LEU A 1 289 ? -7.523 9.883 7.125 1 94.06 289 LEU A CA 1
ATOM 2303 C C . LEU A 1 289 ? -8.359 10.68 6.125 1 94.06 289 LEU A C 1
ATOM 2305 O O . LEU A 1 289 ? -7.82 11.25 5.172 1 94.06 289 LEU A O 1
ATOM 2309 N N . ASP A 1 290 ? -9.602 10.688 6.316 1 92.44 290 ASP A N 1
ATOM 2310 C CA . ASP A 1 290 ? -10.5 11.562 5.562 1 92.44 290 ASP A CA 1
ATOM 2311 C C . ASP A 1 290 ? -10.586 12.938 6.203 1 92.44 290 ASP A C 1
ATOM 2313 O O . ASP A 1 290 ? -11.352 13.141 7.148 1 92.44 290 ASP A O 1
ATOM 2317 N N . TYR A 1 291 ? -9.891 13.891 5.707 1 96.75 291 TYR A N 1
ATOM 2318 C CA . TYR A 1 291 ? -9.781 15.227 6.293 1 96.75 291 TYR A CA 1
ATOM 2319 C C . TYR A 1 291 ? -11.133 15.93 6.285 1 96.75 291 TYR A C 1
ATOM 2321 O O . TYR A 1 291 ? -11.352 16.875 7.051 1 96.75 291 TYR A O 1
ATOM 2329 N N . SER A 1 292 ? -12.008 15.555 5.406 1 93.88 292 SER A N 1
ATOM 2330 C CA . SER A 1 292 ? -13.32 16.188 5.367 1 93.88 292 SER A CA 1
ATOM 2331 C C . SER A 1 292 ? -14.094 15.93 6.656 1 93.88 292 SER A C 1
ATOM 2333 O O . SER A 1 292 ? -15.023 16.672 6.988 1 93.88 292 SER A O 1
ATOM 2335 N N . GLY A 1 293 ? -13.672 14.914 7.355 1 93.62 293 GLY A N 1
ATOM 2336 C CA . GLY A 1 293 ? -14.328 14.57 8.609 1 93.62 293 GLY A CA 1
ATOM 2337 C C . GLY A 1 293 ? -13.945 15.484 9.758 1 93.62 293 GLY A C 1
ATOM 2338 O O . GLY A 1 293 ? -14.625 15.523 10.781 1 93.62 293 GLY A O 1
ATOM 2339 N N . PHE A 1 294 ? -12.82 16.219 9.594 1 96.81 294 PHE A N 1
ATOM 2340 C CA . PHE A 1 294 ? -12.406 17.047 10.719 1 96.81 294 PHE A CA 1
ATOM 2341 C C . PHE A 1 294 ? -11.906 18.406 10.242 1 96.81 294 PHE A C 1
ATOM 2343 O O . PHE A 1 294 ? -11.203 19.109 10.969 1 96.81 294 PHE A O 1
ATOM 2350 N N . SER A 1 295 ? -12.211 18.766 9.023 1 97.75 295 SER A N 1
ATOM 2351 C CA . SER A 1 295 ? -11.844 20.062 8.453 1 97.75 295 SER A CA 1
ATOM 2352 C C . SER A 1 295 ? -12.914 20.562 7.492 1 97.75 295 SER A C 1
ATOM 2354 O O . SER A 1 295 ? -13.859 19.844 7.172 1 97.75 295 SER A O 1
ATOM 2356 N N . VAL A 1 296 ? -12.789 21.797 7.16 1 96.94 296 VAL A N 1
ATOM 2357 C CA . VAL A 1 296 ? -13.609 22.438 6.137 1 96.94 296 VAL A CA 1
ATOM 2358 C C . VAL A 1 296 ? -12.727 22.922 4.988 1 96.94 296 VAL A C 1
ATOM 2360 O O . VAL A 1 296 ? -11.727 23.609 5.211 1 96.94 296 VAL A O 1
ATOM 2363 N N . PHE A 1 297 ? -13.078 22.453 3.781 1 97.06 297 PHE A N 1
ATOM 2364 C CA . PHE A 1 297 ? -12.312 22.859 2.607 1 97.06 297 PHE A CA 1
ATOM 2365 C C . PHE A 1 297 ? -13.039 23.969 1.854 1 97.06 297 PHE A C 1
ATOM 2367 O O . PHE A 1 297 ? -14.25 23.906 1.645 1 97.06 297 PHE A O 1
ATOM 2374 N N . VAL A 1 298 ? -12.32 25.016 1.521 1 96 298 VAL A N 1
ATOM 2375 C CA . VAL A 1 298 ? -12.883 26.141 0.757 1 96 298 VAL A CA 1
ATOM 2376 C C . VAL A 1 298 ? -11.93 26.516 -0.368 1 96 298 VAL A C 1
ATOM 2378 O O . VAL A 1 298 ? -10.734 26.719 -0.136 1 96 298 VAL A O 1
ATOM 2381 N N . HIS A 1 299 ? -12.461 26.578 -1.586 1 95.19 299 HIS A N 1
ATOM 2382 C CA . HIS A 1 299 ? -11.641 27.062 -2.689 1 95.19 299 HIS A CA 1
ATOM 2383 C C . HIS A 1 299 ? -11.219 28.516 -2.471 1 95.19 299 HIS A C 1
ATOM 2385 O O . HIS A 1 299 ? -12.008 29.328 -1.98 1 95.19 299 HIS A O 1
ATOM 2391 N N . ALA A 1 300 ? -9.984 28.781 -2.842 1 94.88 300 ALA A N 1
ATOM 2392 C CA . ALA A 1 300 ? -9.461 30.141 -2.689 1 94.88 300 ALA A CA 1
ATOM 2393 C C . ALA A 1 300 ? -10.375 31.156 -3.363 1 94.88 300 ALA A C 1
ATOM 2395 O O . ALA A 1 300 ? -10.625 32.219 -2.812 1 94.88 300 ALA A O 1
ATOM 2396 N N . SER A 1 301 ? -10.891 30.828 -4.535 1 94.19 301 SER A N 1
ATOM 2397 C CA . SER A 1 301 ? -11.734 31.734 -5.312 1 94.19 301 SER A CA 1
ATOM 2398 C C . SER A 1 301 ? -13.031 32.031 -4.586 1 94.19 301 SER A C 1
ATOM 2400 O O . SER A 1 301 ? -13.594 33.125 -4.73 1 94.19 301 SER A O 1
ATOM 2402 N N . GLU A 1 302 ? -13.523 31.156 -3.787 1 94.06 302 GLU A N 1
ATOM 2403 C CA . GLU A 1 302 ? -14.75 31.359 -3.016 1 94.06 302 GLU A CA 1
ATOM 2404 C C . GLU A 1 302 ? -14.461 32.094 -1.709 1 94.06 302 GLU A C 1
ATOM 2406 O O . GLU A 1 302 ? -15.234 32.969 -1.294 1 94.06 302 GLU A O 1
ATOM 2411 N N . ALA A 1 303 ? -13.359 31.75 -1.137 1 95.5 303 ALA A N 1
ATOM 2412 C CA . ALA A 1 303 ? -13.016 32.281 0.174 1 95.5 303 ALA A CA 1
ATOM 2413 C C . ALA A 1 303 ? -12.891 33.812 0.124 1 95.5 303 ALA A C 1
ATOM 2415 O O . ALA A 1 303 ? -13.156 34.5 1.115 1 95.5 303 ALA A O 1
ATOM 2416 N N . VAL A 1 304 ? -12.57 34.344 -1.021 1 95.75 304 VAL A N 1
ATOM 2417 C CA . VAL A 1 304 ? -12.281 35.781 -1.112 1 95.75 304 VAL A CA 1
ATOM 2418 C C . VAL A 1 304 ? -13.555 36.531 -1.477 1 95.75 304 VAL A C 1
ATOM 2420 O O . VAL A 1 304 ? -13.523 37.75 -1.64 1 95.75 304 VAL A O 1
ATOM 2423 N N . LYS A 1 305 ? -14.617 35.844 -1.635 1 95.12 305 LYS A N 1
ATOM 2424 C CA . LYS A 1 305 ? -15.891 36.531 -1.836 1 95.12 305 LYS A CA 1
ATOM 2425 C C . LYS A 1 305 ? -16.406 37.125 -0.53 1 95.12 305 LYS A C 1
ATOM 2427 O O . LYS A 1 305 ? -16.391 36.469 0.51 1 95.12 305 LYS A O 1
ATOM 2432 N N . LYS A 1 306 ? -16.859 38.375 -0.595 1 95 306 LYS A N 1
ATOM 2433 C CA . LYS A 1 306 ? -17.312 39.094 0.585 1 95 306 LYS A CA 1
ATOM 2434 C C . LYS A 1 306 ? -18.406 38.344 1.323 1 95 306 LYS A C 1
ATOM 2436 O O . LYS A 1 306 ? -19.422 37.969 0.727 1 95 306 LYS A O 1
ATOM 2441 N N . GLY A 1 307 ? -18.125 38.031 2.535 1 94.69 307 GLY A N 1
ATOM 2442 C CA . GLY A 1 307 ? -19.109 37.438 3.424 1 94.69 307 GLY A CA 1
ATOM 2443 C C . GLY A 1 307 ? -19.188 35.938 3.318 1 94.69 307 GLY A C 1
ATOM 2444 O O . GLY A 1 307 ? -19.797 35.281 4.164 1 94.69 307 GLY A O 1
ATOM 2445 N N . PHE A 1 308 ? -18.594 35.344 2.33 1 94.5 308 PHE A N 1
ATOM 2446 C CA . PHE A 1 308 ? -18.766 33.938 2.051 1 94.5 308 PHE A CA 1
ATOM 2447 C C . PHE A 1 308 ? -18.234 33.094 3.205 1 94.5 308 PHE A C 1
ATOM 2449 O O . PHE A 1 308 ? -18.953 32.25 3.746 1 94.5 308 PHE A O 1
ATOM 2456 N N . LEU A 1 309 ? -17 33.312 3.557 1 95.38 309 LEU A N 1
ATOM 2457 C CA . LEU A 1 309 ? -16.344 32.469 4.559 1 95.38 309 LEU A CA 1
ATOM 2458 C C . LEU A 1 309 ? -17.062 32.562 5.898 1 95.38 309 LEU A C 1
ATOM 2460 O O . LEU A 1 309 ? -17.344 31.547 6.539 1 95.38 309 LEU A O 1
ATOM 2464 N N . VAL A 1 310 ? -17.406 33.781 6.344 1 96 310 VAL A N 1
ATOM 2465 C CA . VAL A 1 310 ? -18.078 34 7.625 1 96 310 VAL A CA 1
ATOM 2466 C C . VAL A 1 310 ? -19.453 33.344 7.613 1 96 310 VAL A C 1
ATOM 2468 O O . VAL A 1 310 ? -19.844 32.688 8.586 1 96 310 VAL A O 1
ATOM 2471 N N . ASN A 1 311 ? -20.156 33.5 6.484 1 94.75 311 ASN A N 1
ATOM 2472 C CA . ASN A 1 311 ? -21.469 32.906 6.363 1 94.75 311 ASN A CA 1
ATOM 2473 C C . ASN A 1 311 ? -21.391 31.375 6.391 1 94.75 311 ASN A C 1
ATOM 2475 O O . ASN A 1 311 ? -22.234 30.719 7.004 1 94.75 311 ASN A O 1
ATOM 2479 N N . LEU A 1 312 ? -20.406 30.906 5.715 1 94.94 312 LEU A N 1
ATOM 2480 C CA . LEU A 1 312 ? -20.203 29.469 5.703 1 94.94 312 LEU A CA 1
ATOM 2481 C C . LEU A 1 312 ? -19.953 28.938 7.117 1 94.94 312 LEU A C 1
ATOM 2483 O O . LEU A 1 312 ? -20.594 27.984 7.543 1 94.94 312 LEU A O 1
ATOM 2487 N N . LEU A 1 313 ? -19.062 29.531 7.879 1 96.81 313 LEU A N 1
ATOM 2488 C CA . LEU A 1 313 ? -18.672 29.062 9.203 1 96.81 313 LEU A CA 1
ATOM 2489 C C . LEU A 1 313 ? -19.812 29.234 10.203 1 96.81 313 LEU A C 1
ATOM 2491 O O . LEU A 1 313 ? -20.047 28.359 11.039 1 96.81 313 LEU A O 1
ATOM 2495 N N . ARG A 1 314 ? -20.5 30.359 10.109 1 96.06 314 ARG A N 1
ATOM 2496 C CA . ARG A 1 314 ? -21.641 30.578 10.992 1 96.06 314 ARG A CA 1
ATOM 2497 C C . ARG A 1 314 ? -22.797 29.625 10.656 1 96.06 314 ARG A C 1
ATOM 2499 O O . ARG A 1 314 ? -23.641 29.359 11.508 1 96.06 314 ARG A O 1
ATOM 2506 N N . GLY A 1 315 ? -22.781 29.141 9.438 1 93.94 315 GLY A N 1
ATOM 2507 C CA . GLY A 1 315 ? -23.812 28.203 9 1 93.94 315 GLY A CA 1
ATOM 2508 C C . GLY A 1 315 ? -23.578 26.797 9.484 1 93.94 315 GLY A C 1
ATOM 2509 O O . GLY A 1 315 ? -24.5 25.969 9.461 1 93.94 315 GLY A O 1
ATOM 2510 N N . ILE A 1 316 ? -22.422 26.453 9.891 1 95.12 316 ILE A N 1
ATOM 2511 C CA . ILE A 1 316 ? -22.141 25.125 10.445 1 95.12 316 ILE A CA 1
ATOM 2512 C C . ILE A 1 316 ? -22.75 25.016 11.836 1 95.12 316 ILE A C 1
ATOM 2514 O O . ILE A 1 316 ? -22.391 25.75 12.75 1 95.12 316 ILE A O 1
ATOM 2518 N N . THR A 1 317 ? -23.641 24.078 11.969 1 95.44 317 THR A N 1
ATOM 2519 C CA . THR A 1 317 ? -24.359 23.922 13.219 1 95.44 317 THR A CA 1
ATOM 2520 C C . THR A 1 317 ? -23.438 23.391 14.32 1 95.44 317 THR A C 1
ATOM 2522 O O . THR A 1 317 ? -22.375 22.844 14.031 1 95.44 317 THR A O 1
ATOM 2525 N N . GLU A 1 318 ? -23.875 23.609 15.531 1 97.19 318 GLU A N 1
ATOM 2526 C CA . GLU A 1 318 ? -23.125 23.094 16.672 1 97.19 318 GLU A CA 1
ATOM 2527 C C . GLU A 1 318 ? -22.906 21.594 16.547 1 97.19 318 GLU A C 1
ATOM 2529 O O . GLU A 1 318 ? -21.812 21.094 16.828 1 97.19 318 GLU A O 1
ATOM 2534 N N . ASP A 1 319 ? -23.875 20.859 16.094 1 96.5 319 ASP A N 1
ATOM 2535 C CA . ASP A 1 319 ? -23.766 19.406 15.953 1 96.5 319 ASP A CA 1
ATOM 2536 C C . ASP A 1 319 ? -22.734 19.031 14.898 1 96.5 319 ASP A C 1
ATOM 2538 O O . ASP A 1 319 ? -21.969 18.094 15.086 1 96.5 319 ASP A O 1
ATOM 2542 N N . GLN A 1 320 ? -22.781 19.75 13.805 1 95.38 320 GLN A N 1
ATOM 2543 C CA . GLN A 1 320 ? -21.812 19.5 12.75 1 95.38 320 GLN A CA 1
ATOM 2544 C C . GLN A 1 320 ? -20.391 19.797 13.234 1 95.38 320 GLN A C 1
ATOM 2546 O O . GLN A 1 320 ? -19.469 19.031 12.938 1 95.38 320 GLN A O 1
ATOM 2551 N N . TRP A 1 321 ? -20.281 20.828 13.945 1 97.5 321 TRP A N 1
ATOM 2552 C CA . TRP A 1 321 ? -18.969 21.188 14.5 1 97.5 321 TRP A CA 1
ATOM 2553 C C . TRP A 1 321 ? -18.484 20.109 15.477 1 97.5 321 TRP A C 1
ATOM 2555 O O . TRP A 1 321 ? -17.328 19.719 15.445 1 97.5 321 TRP A O 1
ATOM 2565 N N . LYS A 1 322 ? -19.375 19.641 16.359 1 97.88 322 LYS A N 1
ATOM 2566 C CA . LYS A 1 322 ? -19.047 18.641 17.359 1 97.88 322 LYS A CA 1
ATOM 2567 C C . LYS A 1 322 ? -18.531 17.344 16.719 1 97.88 322 LYS A C 1
ATOM 2569 O O . LYS A 1 322 ? -17.656 16.672 17.266 1 97.88 322 LYS A O 1
ATOM 2574 N N . LYS A 1 323 ? -19.094 17.078 15.617 1 96.31 323 LYS A N 1
ATOM 2575 C CA . LYS A 1 323 ? -18.625 15.898 14.883 1 96.31 323 LYS A CA 1
ATOM 2576 C C . LYS A 1 323 ? -17.172 16.078 14.438 1 96.31 323 LYS A C 1
ATOM 2578 O O . LYS A 1 323 ? -16.359 15.172 14.609 1 96.31 323 LYS A O 1
ATOM 2583 N N . LYS A 1 324 ? -16.906 17.188 13.867 1 97.31 324 LYS A N 1
ATOM 2584 C CA . LYS A 1 324 ? -15.531 17.469 13.438 1 97.31 324 LYS A CA 1
ATOM 2585 C C . LYS A 1 324 ? -14.586 17.547 14.633 1 97.31 324 LYS A C 1
ATOM 2587 O O . LYS A 1 324 ? -13.469 17.016 14.586 1 97.31 324 LYS A O 1
ATOM 2592 N N . TRP A 1 325 ? -15.086 18.172 15.672 1 98.19 325 TRP A N 1
ATOM 2593 C CA . TRP A 1 325 ? -14.352 18.297 16.922 1 98.19 325 TRP A CA 1
ATOM 2594 C C . TRP A 1 325 ? -14.039 16.922 17.516 1 98.19 325 TRP A C 1
ATOM 2596 O O . TRP A 1 325 ? -12.906 16.656 17.938 1 98.19 325 TRP A O 1
ATOM 2606 N N . GLY A 1 326 ? -15 16.094 17.562 1 97.62 326 GLY A N 1
ATOM 2607 C CA . GLY A 1 326 ? -14.797 14.727 18.016 1 97.62 326 GLY A CA 1
ATOM 2608 C C . GLY A 1 326 ? -13.758 13.977 17.188 1 97.62 326 GLY A C 1
ATOM 2609 O O . GLY A 1 326 ? -12.914 13.273 17.75 1 97.62 326 GLY A O 1
ATOM 2610 N N . ARG A 1 327 ? -13.836 14.117 15.906 1 95.81 327 ARG A N 1
ATOM 2611 C CA . ARG A 1 327 ? -12.875 13.461 15.023 1 95.81 327 ARG A CA 1
ATOM 2612 C C . ARG A 1 327 ? -11.461 13.992 15.258 1 95.81 327 ARG A C 1
ATOM 2614 O O . ARG A 1 327 ? -10.492 13.227 15.203 1 95.81 327 AR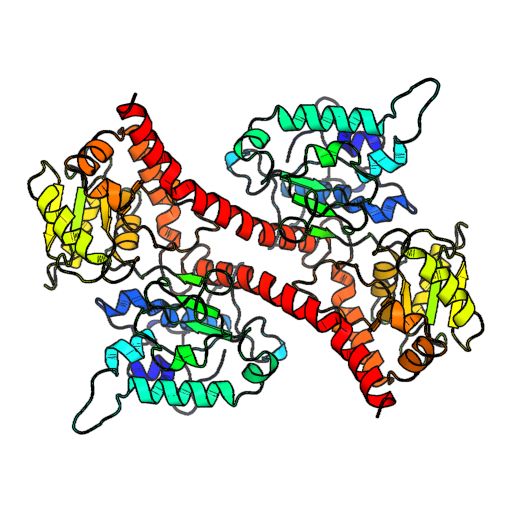G A O 1
ATOM 2621 N N . LEU A 1 328 ? -11.375 15.281 15.516 1 98.25 328 LEU A N 1
ATOM 2622 C CA . LEU A 1 328 ? -10.07 15.859 15.82 1 98.25 328 LEU A CA 1
ATOM 2623 C C . LEU A 1 328 ? -9.445 15.18 17.031 1 98.25 328 LEU A C 1
ATOM 2625 O O . LEU A 1 328 ? -8.25 14.875 17.031 1 98.25 328 LEU A O 1
ATOM 2629 N N . LYS A 1 329 ? -10.234 14.922 18.031 1 97.38 329 LYS A N 1
ATOM 2630 C CA . LYS A 1 329 ? -9.75 14.266 19.234 1 97.38 329 LYS A CA 1
ATOM 2631 C C . LYS A 1 329 ? -9.219 12.867 18.938 1 97.38 329 LYS A C 1
ATOM 2633 O O . LYS A 1 329 ? -8.258 12.414 19.562 1 97.38 329 LYS A O 1
ATOM 2638 N N . GLU A 1 330 ? -9.805 12.281 17.984 1 95.75 330 GLU A N 1
ATOM 2639 C CA . GLU A 1 330 ? -9.43 10.914 17.609 1 95.75 330 GLU A CA 1
ATOM 2640 C C . GLU A 1 330 ? -8.125 10.898 16.812 1 95.75 330 GLU A C 1
ATOM 2642 O O . GLU A 1 330 ? -7.32 9.977 16.938 1 95.75 330 GLU A O 1
ATOM 2647 N N . VAL A 1 331 ? -7.902 11.922 15.969 1 97 331 VAL A N 1
ATOM 2648 C CA . VAL A 1 331 ? -6.855 11.789 14.961 1 97 331 VAL A CA 1
ATOM 2649 C C . VAL A 1 331 ? -5.629 12.594 15.383 1 97 331 VAL A C 1
ATOM 2651 O O . VAL A 1 331 ? -4.551 12.445 14.805 1 97 331 VAL A O 1
ATOM 2654 N N . ALA A 1 332 ? -5.727 13.477 16.375 1 97.94 332 ALA A N 1
ATOM 2655 C CA . ALA A 1 332 ? -4.641 14.383 16.75 1 97.94 332 ALA A CA 1
ATOM 2656 C C . ALA A 1 332 ? -3.35 13.609 17 1 97.94 332 ALA A C 1
ATOM 2658 O O . ALA A 1 332 ? -2.266 14.062 16.625 1 97.94 332 ALA A O 1
ATOM 2659 N N . GLY A 1 333 ? -3.457 12.477 17.578 1 96.5 333 GLY A N 1
ATOM 2660 C CA . GLY A 1 333 ? -2.295 11.664 17.906 1 96.5 333 GLY A CA 1
ATOM 2661 C C . GLY A 1 333 ? -1.511 11.219 16.688 1 96.5 333 GLY A C 1
ATOM 2662 O O . GLY A 1 333 ? -0.309 10.961 16.781 1 96.5 333 GLY A O 1
ATOM 2663 N N . CYS A 1 334 ? -2.164 11.117 15.539 1 96.94 334 CYS A N 1
ATOM 2664 C CA . CYS A 1 334 ? -1.539 10.672 14.305 1 96.94 334 CYS A CA 1
ATOM 2665 C C . CYS A 1 334 ? -0.494 11.672 13.828 1 96.94 334 CYS A C 1
ATOM 2667 O O . CYS A 1 334 ? 0.354 11.344 12.992 1 96.94 334 CYS A O 1
ATOM 2669 N N . PHE A 1 335 ? -0.56 12.914 14.398 1 98 335 PHE A N 1
ATOM 2670 C CA . PHE A 1 335 ? 0.299 13.984 13.891 1 98 335 PHE A CA 1
ATOM 2671 C C . PHE A 1 335 ? 1.378 14.336 14.914 1 98 335 PHE A C 1
ATOM 2673 O O . PHE A 1 335 ? 2.074 15.344 14.766 1 98 335 PHE A O 1
ATOM 2680 N N . GLU A 1 336 ? 1.572 13.469 15.906 1 96.31 336 GLU A N 1
ATOM 2681 C CA . GLU A 1 336 ? 2.59 13.664 16.938 1 96.31 336 GLU A CA 1
ATOM 2682 C C . GLU A 1 336 ? 3.867 12.898 16.594 1 96.31 336 GLU A C 1
ATOM 2684 O O . GLU A 1 336 ? 3.812 11.75 16.156 1 96.31 336 GLU A O 1
ATOM 2689 N N . TYR A 1 337 ? 4.977 13.617 16.734 1 95.5 337 TYR A N 1
ATOM 2690 C CA . TYR A 1 337 ? 6.277 12.961 16.641 1 95.5 337 TYR A CA 1
ATOM 2691 C C . TYR A 1 337 ? 6.805 12.594 18.016 1 95.5 337 TYR A C 1
ATOM 2693 O O . TYR A 1 337 ? 6.906 13.453 18.906 1 95.5 337 TYR A O 1
ATOM 2701 N N . ARG A 1 338 ? 7.129 11.344 18.156 1 90.81 338 ARG A N 1
ATOM 2702 C CA . ARG A 1 338 ? 7.57 10.859 19.469 1 90.81 338 ARG A CA 1
ATOM 2703 C C . ARG A 1 338 ? 8.766 9.93 19.328 1 90.81 338 ARG A C 1
ATOM 2705 O O . ARG A 1 338 ? 8.992 9.344 18.266 1 90.81 338 ARG A O 1
ATOM 2712 N N . PHE A 1 339 ? 9.555 9.867 20.344 1 89.88 339 PHE A N 1
ATOM 2713 C CA . PHE A 1 339 ? 10.617 8.875 20.484 1 89.88 339 PHE A CA 1
ATOM 2714 C C . PHE A 1 339 ? 10.555 8.203 21.859 1 89.88 339 PHE A C 1
ATOM 2716 O O . PHE A 1 339 ? 10.602 8.883 22.875 1 89.88 339 PHE A O 1
ATOM 2723 N N . PRO A 1 340 ? 10.445 6.957 22.016 1 89.75 340 PRO A N 1
ATOM 2724 C CA . PRO A 1 340 ? 10.25 6.008 20.906 1 89.75 340 PRO A CA 1
ATOM 2725 C C . PRO A 1 340 ? 8.891 6.156 20.234 1 89.75 340 PRO A C 1
ATOM 2727 O O . PRO A 1 340 ? 7.926 6.59 20.875 1 89.75 340 PRO A O 1
ATOM 2730 N N . SER A 1 341 ? 8.883 5.863 18.953 1 90.19 341 SER A N 1
ATOM 2731 C CA . SER A 1 341 ? 7.656 5.961 18.172 1 90.19 341 SER A CA 1
ATOM 2732 C C . SER A 1 341 ? 6.586 5.012 18.703 1 90.19 341 SER A C 1
ATOM 2734 O O . SER A 1 341 ? 6.906 3.959 19.266 1 90.19 341 SER A O 1
ATOM 2736 N N . GLN A 1 342 ? 5.398 5.398 18.594 1 88.69 342 GLN A N 1
ATOM 2737 C CA . GLN A 1 342 ? 4.242 4.594 18.984 1 88.69 342 GLN A CA 1
ATOM 2738 C C . GLN A 1 342 ? 3.369 4.273 17.766 1 88.69 342 GLN A C 1
ATOM 2740 O O . GLN A 1 342 ? 3.42 4.977 16.766 1 88.69 342 GLN A O 1
ATOM 2745 N N . VAL A 1 343 ? 2.588 3.252 17.938 1 87.81 343 VAL A N 1
ATOM 2746 C CA . VAL A 1 343 ? 1.656 2.885 16.875 1 87.81 343 VAL A CA 1
ATOM 2747 C C . VAL A 1 343 ? 0.681 4.031 16.625 1 87.81 343 VAL A C 1
ATOM 2749 O O . VAL A 1 343 ? 0.102 4.582 17.562 1 87.81 343 VAL A O 1
ATOM 2752 N N . GLY A 1 344 ? 0.654 4.453 15.406 1 90.56 344 GLY A N 1
ATOM 2753 C CA . GLY A 1 344 ? -0.33 5.453 15.023 1 90.56 344 GLY A CA 1
ATOM 2754 C C . GLY A 1 344 ? 0.215 6.871 15.055 1 90.56 344 GLY A C 1
ATOM 2755 O O . GLY A 1 344 ? -0.448 7.805 14.609 1 90.56 344 GLY A O 1
ATOM 2756 N N . ASP A 1 345 ? 1.398 7.027 15.609 1 94.56 345 ASP A N 1
ATOM 2757 C CA . ASP A 1 345 ? 1.943 8.383 15.602 1 94.56 345 ASP A CA 1
ATOM 2758 C C . ASP A 1 345 ? 2.527 8.727 14.234 1 94.56 345 ASP A C 1
ATOM 2760 O O . ASP A 1 345 ? 2.445 7.934 13.297 1 94.56 345 ASP A O 1
ATOM 2764 N N . SER A 1 346 ? 3.033 9.898 14.07 1 96.62 346 SER A N 1
ATOM 2765 C CA . SER A 1 346 ? 3.455 10.391 12.766 1 96.62 346 SER A CA 1
ATOM 2766 C C . SER A 1 346 ? 4.562 9.523 12.18 1 96.62 346 SER A C 1
ATOM 2768 O O . SER A 1 346 ? 4.555 9.227 10.984 1 96.62 346 SER A O 1
ATOM 2770 N N . VAL A 1 347 ? 5.574 9.164 13.039 1 96.25 347 VAL A N 1
ATOM 2771 C CA . VAL A 1 347 ? 6.688 8.344 12.562 1 96.25 347 VAL A CA 1
ATOM 2772 C C . VAL A 1 347 ? 6.156 7.016 12.016 1 96.25 347 VAL A C 1
ATOM 2774 O O . VAL A 1 347 ? 6.508 6.609 10.906 1 96.25 347 VAL A O 1
ATOM 2777 N N . ASN A 1 348 ? 5.32 6.383 12.805 1 93.81 348 ASN A N 1
ATOM 2778 C CA . ASN A 1 348 ? 4.695 5.129 12.391 1 93.81 348 ASN A CA 1
ATOM 2779 C C . ASN A 1 348 ? 3.896 5.301 11.102 1 93.81 348 ASN A C 1
ATOM 2781 O O . ASN A 1 348 ? 3.988 4.469 10.195 1 93.81 348 ASN A O 1
ATOM 2785 N N . MET A 1 349 ? 3.162 6.363 11.031 1 95 349 MET A N 1
ATOM 2786 C CA . MET A 1 349 ? 2.307 6.613 9.875 1 95 349 MET A CA 1
ATOM 2787 C C . MET A 1 349 ? 3.141 6.895 8.625 1 95 349 MET A C 1
ATOM 2789 O O . MET A 1 349 ? 2.77 6.492 7.523 1 95 349 MET A O 1
ATOM 2793 N N . ILE A 1 350 ? 4.223 7.566 8.773 1 96.69 350 ILE A N 1
ATOM 2794 C CA . ILE A 1 350 ? 5.105 7.836 7.645 1 96.69 350 ILE A CA 1
ATOM 2795 C C . ILE A 1 350 ? 5.668 6.52 7.105 1 96.69 350 ILE A C 1
ATOM 2797 O O . ILE A 1 350 ? 5.66 6.289 5.895 1 96.69 350 ILE A O 1
ATOM 2801 N N . TRP A 1 351 ? 6.137 5.672 7.996 1 94.94 351 TRP A N 1
ATOM 2802 C CA . TRP A 1 351 ? 6.672 4.383 7.562 1 94.94 351 TRP A CA 1
ATOM 2803 C C . TRP A 1 351 ? 5.594 3.551 6.879 1 94.94 351 TRP A C 1
ATOM 2805 O O . TRP A 1 351 ? 5.875 2.836 5.91 1 94.94 351 TRP A O 1
ATOM 2815 N N . SER A 1 352 ? 4.387 3.635 7.391 1 91 352 SER A N 1
ATOM 2816 C CA . SER A 1 352 ? 3.281 2.945 6.73 1 91 352 SER A CA 1
ATOM 2817 C C . SER A 1 352 ? 3.068 3.473 5.31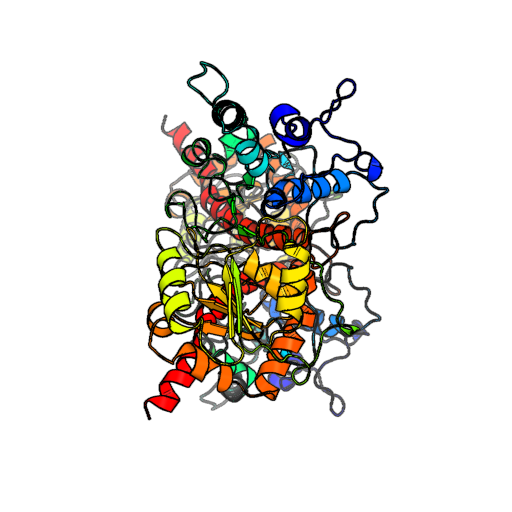6 1 91 352 SER A C 1
ATOM 2819 O O . SER A 1 352 ? 2.852 2.695 4.383 1 91 352 SER A O 1
ATOM 2821 N N . ALA A 1 353 ? 3.115 4.785 5.16 1 93.31 353 ALA A N 1
ATOM 2822 C CA . ALA A 1 353 ? 2.969 5.398 3.842 1 93.31 353 ALA A CA 1
ATOM 2823 C C . ALA A 1 353 ? 4.09 4.957 2.904 1 93.31 353 ALA A C 1
ATOM 2825 O O . ALA A 1 353 ? 3.852 4.688 1.726 1 93.31 353 ALA A O 1
ATOM 2826 N N . VAL A 1 354 ? 5.285 4.879 3.432 1 94.12 354 VAL A N 1
ATOM 2827 C CA . VAL A 1 354 ? 6.43 4.418 2.652 1 94.12 354 VAL A CA 1
ATOM 2828 C C . VAL A 1 354 ? 6.195 2.98 2.189 1 94.12 354 VAL A C 1
ATOM 2830 O O . VAL A 1 354 ? 6.43 2.65 1.024 1 94.12 354 VAL A O 1
ATOM 2833 N N . SER A 1 355 ? 5.73 2.172 3.088 1 90.5 355 SER A N 1
ATOM 2834 C CA . SER A 1 355 ? 5.473 0.771 2.768 1 90.5 355 SER A CA 1
ATOM 2835 C C . SER A 1 355 ? 4.477 0.64 1.619 1 90.5 355 SER A C 1
ATOM 2837 O O . SER A 1 355 ? 4.664 -0.185 0.722 1 90.5 355 SER A O 1
ATOM 2839 N N . HIS A 1 356 ? 3.469 1.454 1.64 1 89.25 356 HIS A N 1
ATOM 2840 C CA . HIS A 1 356 ? 2.463 1.424 0.585 1 89.25 356 HIS A CA 1
ATOM 2841 C C . HIS A 1 356 ? 3.059 1.828 -0.758 1 89.25 356 HIS A C 1
ATOM 2843 O O . HIS A 1 356 ? 2.756 1.218 -1.786 1 89.25 356 HIS A O 1
ATOM 2849 N N . LYS A 1 357 ? 3.859 2.828 -0.703 1 90.5 357 LYS A N 1
ATOM 2850 C CA . LYS A 1 357 ? 4.484 3.297 -1.937 1 90.5 357 LYS A CA 1
ATOM 2851 C C . LYS A 1 357 ? 5.488 2.275 -2.467 1 90.5 357 LYS A C 1
ATOM 2853 O O . LYS A 1 357 ? 5.637 2.115 -3.68 1 90.5 357 LYS A O 1
ATOM 2858 N N . LEU A 1 358 ? 6.16 1.64 -1.569 1 90.25 358 LEU A N 1
ATOM 2859 C CA . LEU A 1 358 ? 7.156 0.641 -1.941 1 90.25 358 LEU A CA 1
ATOM 2860 C C . LEU A 1 358 ? 6.504 -0.53 -2.67 1 90.25 358 LEU A C 1
ATOM 2862 O O . LEU A 1 358 ? 7.094 -1.094 -3.598 1 90.25 358 LEU A O 1
ATOM 2866 N N . SER A 1 359 ? 5.352 -0.917 -2.229 1 88.81 359 SER A N 1
ATOM 2867 C CA . SER A 1 359 ? 4.652 -2.029 -2.865 1 88.81 359 SER A CA 1
ATOM 2868 C C . SER A 1 359 ? 4.426 -1.762 -4.352 1 88.81 359 SER A C 1
ATOM 2870 O O . SER A 1 359 ? 4.66 -2.637 -5.184 1 88.81 359 SER A O 1
ATOM 2872 N N . SER A 1 360 ? 4.016 -0.562 -4.645 1 86.81 360 SER A N 1
ATOM 2873 C CA . SER A 1 360 ? 3.785 -0.183 -6.035 1 86.81 360 SER A CA 1
ATOM 2874 C C . SER A 1 360 ? 5.09 -0.148 -6.824 1 86.81 360 SER A C 1
ATOM 2876 O O . SER A 1 360 ? 5.145 -0.604 -7.965 1 86.81 360 SER A O 1
ATOM 2878 N N . LEU A 1 361 ? 6.082 0.359 -6.219 1 85.88 361 LEU A N 1
ATOM 2879 C CA . LEU A 1 361 ? 7.387 0.451 -6.863 1 85.88 361 LEU A CA 1
ATOM 2880 C C . LEU A 1 361 ? 7.949 -0.937 -7.152 1 85.88 361 LEU A C 1
ATOM 2882 O O . LEU A 1 361 ? 8.398 -1.21 -8.266 1 85.88 361 LEU A O 1
ATOM 2886 N N . GLN A 1 362 ? 7.902 -1.729 -6.176 1 88.19 362 GLN A N 1
ATOM 2887 C CA . GLN A 1 362 ? 8.438 -3.078 -6.32 1 88.19 362 GLN A CA 1
ATOM 2888 C C . GLN A 1 362 ? 7.668 -3.867 -7.379 1 88.19 362 GLN A C 1
ATOM 2890 O O . GLN A 1 362 ? 8.258 -4.633 -8.141 1 88.19 362 GLN A O 1
ATOM 2895 N N . PHE A 1 363 ? 6.414 -3.693 -7.387 1 91.12 363 PHE A N 1
ATOM 2896 C CA . PHE A 1 363 ? 5.602 -4.352 -8.398 1 91.12 363 PHE A CA 1
ATOM 2897 C C . PHE A 1 363 ? 6.078 -3.986 -9.805 1 91.12 363 PHE A C 1
ATOM 2899 O O . PHE A 1 363 ? 6.281 -4.863 -10.648 1 91.12 363 PHE A O 1
ATOM 2906 N N . ASP A 1 364 ? 6.27 -2.707 -10.039 1 86.75 364 ASP A N 1
ATOM 2907 C CA . ASP A 1 364 ? 6.699 -2.225 -11.344 1 86.75 364 ASP A CA 1
ATOM 2908 C C . ASP A 1 364 ? 8.094 -2.748 -11.695 1 86.75 364 ASP A C 1
ATOM 2910 O O . ASP A 1 364 ? 8.336 -3.164 -12.828 1 86.75 364 ASP A O 1
ATOM 2914 N N . VAL A 1 365 ? 8.93 -2.762 -10.758 1 83.56 365 VAL A N 1
ATOM 2915 C CA . VAL A 1 365 ? 10.297 -3.209 -10.961 1 83.56 365 VAL A CA 1
ATOM 2916 C C . VAL A 1 365 ? 10.312 -4.703 -11.281 1 83.56 365 VAL A C 1
ATOM 2918 O O . VAL A 1 365 ? 10.961 -5.129 -12.242 1 83.56 365 VAL A O 1
ATOM 2921 N N . HIS A 1 366 ? 9.617 -5.465 -10.555 1 88.69 366 HIS A N 1
ATOM 2922 C CA . HIS A 1 366 ? 9.594 -6.91 -10.758 1 88.69 366 HIS A CA 1
ATOM 2923 C C . HIS A 1 366 ? 8.961 -7.27 -12.094 1 88.69 366 HIS A C 1
ATOM 2925 O O . HIS A 1 366 ? 9.453 -8.148 -12.805 1 88.69 366 HIS A O 1
ATOM 2931 N N . ARG A 1 367 ? 7.91 -6.594 -12.375 1 89.94 367 ARG A N 1
ATOM 2932 C CA . ARG A 1 367 ? 7.238 -6.852 -13.648 1 89.94 367 ARG A CA 1
ATOM 2933 C C . ARG A 1 367 ? 8.164 -6.574 -14.828 1 89.94 367 ARG A C 1
ATOM 2935 O O . ARG A 1 367 ? 8.219 -7.352 -15.781 1 89.94 367 ARG A O 1
ATOM 2942 N N . LYS A 1 368 ? 8.961 -5.543 -14.766 1 84.94 368 LYS A N 1
ATOM 2943 C CA . LYS A 1 368 ? 9.883 -5.164 -15.836 1 84.94 368 LYS A CA 1
ATOM 2944 C C . LYS A 1 368 ? 11.062 -6.133 -15.914 1 84.94 368 LYS A C 1
ATOM 2946 O O . LYS A 1 368 ? 11.688 -6.27 -16.969 1 84.94 368 LYS A O 1
ATOM 2951 N N . ASN A 1 369 ? 11.312 -6.781 -14.836 1 86.62 369 ASN A N 1
ATOM 2952 C CA . ASN A 1 369 ? 12.469 -7.664 -14.758 1 86.62 369 ASN A CA 1
ATOM 2953 C C . ASN A 1 369 ? 12.141 -9.062 -15.273 1 86.62 369 ASN A C 1
ATOM 2955 O O . ASN A 1 369 ? 13.039 -9.891 -15.43 1 86.62 369 ASN A O 1
ATOM 2959 N N . ARG A 1 370 ? 10.953 -9.32 -15.578 1 90.88 370 ARG A N 1
ATOM 2960 C CA . ARG A 1 370 ? 10.516 -10.664 -15.938 1 90.88 370 ARG A CA 1
ATOM 2961 C C . ARG A 1 370 ? 11.391 -11.25 -17.031 1 90.88 370 ARG A C 1
ATOM 2963 O O . ARG A 1 370 ? 11.938 -12.344 -16.891 1 90.88 370 ARG A O 1
ATOM 2970 N N . TYR A 1 371 ? 11.648 -10.531 -18.078 1 86.88 371 TYR A N 1
ATOM 2971 C CA . TYR A 1 371 ? 12.25 -11.094 -19.281 1 86.88 371 TYR A CA 1
ATOM 2972 C C . TYR A 1 371 ? 13.711 -10.672 -19.422 1 86.88 371 TYR A C 1
ATOM 2974 O O . TYR A 1 371 ? 14.32 -10.852 -20.469 1 86.88 371 TYR A O 1
ATOM 2982 N N . ARG A 1 372 ? 14.25 -9.984 -18.438 1 75.62 372 ARG A N 1
ATOM 2983 C CA . ARG A 1 372 ? 15.609 -9.461 -18.516 1 75.62 372 ARG A CA 1
ATOM 2984 C C . ARG A 1 372 ? 16.609 -10.578 -18.781 1 75.62 372 ARG A C 1
ATOM 2986 O O . ARG A 1 372 ? 17.5 -10.438 -19.625 1 75.62 372 ARG A O 1
ATOM 2993 N N . ARG A 1 373 ? 16.594 -11.672 -18.156 1 61.31 373 ARG A N 1
ATOM 2994 C CA . ARG A 1 373 ? 17.594 -12.719 -18.312 1 61.31 373 ARG A CA 1
ATOM 2995 C C . ARG A 1 373 ? 17.406 -13.445 -19.641 1 61.31 373 ARG A C 1
ATOM 2997 O O . ARG A 1 373 ? 18.391 -13.758 -20.328 1 61.31 373 ARG A O 1
ATOM 3004 N N . SER A 1 374 ? 16.156 -13.836 -19.891 1 59.28 374 SER A N 1
ATOM 3005 C CA . SER A 1 374 ? 15.961 -14.555 -21.141 1 59.28 374 SER A CA 1
ATOM 3006 C C . SER A 1 374 ? 16.438 -13.734 -22.328 1 59.28 374 SER A C 1
ATOM 3008 O O . SER A 1 374 ? 16.938 -14.289 -23.312 1 59.28 374 SER A O 1
ATOM 3010 N N . GLU A 1 375 ? 16.469 -12.484 -22.109 1 55.25 375 GLU A N 1
ATOM 3011 C CA . GLU A 1 375 ? 16.922 -11.617 -23.188 1 55.25 375 GLU A CA 1
ATOM 3012 C C . GLU A 1 375 ? 18.438 -11.57 -23.266 1 55.25 375 GLU A C 1
ATOM 3014 O O . GLU A 1 375 ? 19.016 -11.406 -24.344 1 55.25 375 GLU A O 1
ATOM 3019 N N . MET A 1 376 ? 19.031 -11.828 -22.156 1 51.03 376 MET A N 1
ATOM 3020 C CA . MET A 1 376 ? 20.5 -11.828 -22.172 1 51.03 376 MET A CA 1
ATOM 3021 C C . MET A 1 376 ? 21.031 -13.055 -22.891 1 51.03 376 MET A C 1
ATOM 3023 O O . MET A 1 376 ? 22.047 -12.977 -23.578 1 51.03 376 MET A O 1
ATOM 3027 N N . PHE A 1 377 ? 20.422 -14.172 -22.766 1 52.28 377 PHE A N 1
ATOM 3028 C CA . PHE A 1 377 ? 20.844 -15.359 -23.5 1 52.28 377 PHE A CA 1
ATOM 3029 C C . PHE A 1 377 ? 20.75 -15.133 -25 1 52.28 377 PHE A C 1
ATOM 3031 O O . PHE A 1 377 ? 21.609 -15.57 -25.75 1 52.28 377 PHE A O 1
ATOM 3038 N N . ASP A 1 378 ? 19.719 -14.453 -25.422 1 49.88 378 ASP A N 1
ATOM 3039 C CA . ASP A 1 378 ? 19.562 -14.156 -26.844 1 49.88 378 ASP A CA 1
ATOM 3040 C C . ASP A 1 378 ? 20.672 -13.227 -27.328 1 49.88 378 ASP A C 1
ATOM 3042 O O . ASP A 1 378 ? 21.172 -13.367 -28.453 1 49.88 378 ASP A O 1
ATOM 3046 N N . ARG A 1 379 ? 21.109 -12.367 -26.469 1 53.03 379 ARG A N 1
ATOM 3047 C CA . ARG A 1 379 ? 22.125 -11.406 -26.891 1 53.03 379 ARG A CA 1
ATOM 3048 C C . ARG A 1 379 ? 23.5 -12.062 -26.984 1 53.03 379 ARG A C 1
ATOM 3050 O O . ARG A 1 379 ? 24.344 -11.633 -27.75 1 53.03 379 ARG A O 1
ATOM 3057 N N . ASN A 1 380 ? 23.734 -12.898 -26.234 1 45.06 380 ASN A N 1
ATOM 3058 C CA . ASN A 1 380 ? 25.031 -13.578 -26.25 1 45.06 380 ASN A CA 1
ATOM 3059 C C . ASN A 1 380 ? 25.109 -14.578 -27.391 1 45.06 380 ASN A C 1
ATOM 3061 O O . ASN A 1 380 ? 26.203 -14.922 -27.844 1 45.06 380 ASN A O 1
ATOM 3065 N N . ARG A 1 381 ? 24.078 -15.172 -27.859 1 49.38 381 ARG A N 1
ATOM 3066 C CA . ARG A 1 381 ? 24.188 -16.031 -29.031 1 49.38 381 ARG A CA 1
ATOM 3067 C C . ARG A 1 381 ? 24.234 -15.203 -30.312 1 49.38 381 ARG A C 1
ATOM 3069 O O . ARG A 1 381 ? 24.641 -15.703 -31.359 1 49.38 381 ARG A O 1
ATOM 3076 N N . SER A 1 382 ? 23.578 -14.055 -30.312 1 40.66 382 SER A N 1
ATOM 3077 C CA . SER A 1 382 ? 23.672 -13.258 -31.531 1 40.66 382 SER A CA 1
ATOM 3078 C C . SER A 1 382 ? 25.031 -12.586 -31.641 1 40.66 382 SER A C 1
ATOM 3080 O O . SER A 1 382 ? 25.359 -11.984 -32.688 1 40.66 382 SER A O 1
ATOM 3082 N N . SER A 1 383 ? 25.766 -12.477 -30.641 1 35.19 383 SER A N 1
ATOM 3083 C CA . SER A 1 383 ? 27.125 -12.031 -30.906 1 35.19 383 SER A CA 1
ATOM 3084 C C . SER A 1 383 ? 28.047 -13.211 -31.203 1 35.19 383 SER A C 1
ATOM 3086 O O . SER A 1 383 ? 27.953 -14.258 -30.547 1 35.19 383 SER A O 1
ATOM 3088 N N . MET B 1 1 ? -17.922 -8.07 6.488 1 94.44 1 MET B N 1
ATOM 3089 C CA . MET B 1 1 ? -18.344 -9.227 5.715 1 94.44 1 MET B CA 1
ATOM 3090 C C . MET B 1 1 ? -19.859 -9.391 5.762 1 94.44 1 MET B C 1
ATOM 3092 O O . MET B 1 1 ? -20.453 -9.352 6.84 1 94.44 1 MET B O 1
ATOM 3096 N N . TYR B 1 2 ? -20.453 -9.484 4.613 1 94.94 2 TYR B N 1
ATOM 3097 C CA . TYR B 1 2 ? -21.906 -9.688 4.562 1 94.94 2 TYR B CA 1
ATOM 3098 C C . TYR B 1 2 ? -22.281 -11.047 5.129 1 94.94 2 TYR B C 1
ATOM 3100 O O . TYR B 1 2 ? -21.609 -12.047 4.875 1 94.94 2 TYR B O 1
ATOM 3108 N N . ASP B 1 3 ? -23.391 -11.055 5.855 1 93.19 3 ASP B N 1
ATOM 3109 C CA . ASP B 1 3 ? -24 -12.32 6.238 1 93.19 3 ASP B CA 1
ATOM 3110 C C . ASP B 1 3 ? -24.922 -12.844 5.133 1 93.19 3 ASP B C 1
ATOM 3112 O O . ASP B 1 3 ? -26.141 -12.914 5.312 1 93.19 3 ASP B O 1
ATOM 3116 N N . LEU B 1 4 ? -24.328 -13.266 4.086 1 95.44 4 LEU B N 1
ATOM 3117 C CA . LEU B 1 4 ? -25.094 -13.789 2.967 1 95.44 4 LEU B CA 1
ATOM 3118 C C . LEU B 1 4 ? -25.797 -15.086 3.35 1 95.44 4 LEU B C 1
ATOM 3120 O O . LEU B 1 4 ? -25.328 -15.82 4.215 1 95.44 4 LEU B O 1
ATOM 3124 N N . PRO B 1 5 ? -26.938 -15.336 2.695 1 92.94 5 PRO B N 1
ATOM 3125 C CA . PRO B 1 5 ? -27.594 -16.625 2.926 1 92.94 5 PRO B CA 1
ATOM 3126 C C . PRO B 1 5 ? -26.656 -17.812 2.662 1 92.94 5 PRO B C 1
ATOM 3128 O O . PRO B 1 5 ? -25.781 -17.719 1.801 1 92.94 5 PRO B O 1
ATOM 3131 N N . PHE B 1 6 ? -26.875 -18.906 3.373 1 93.25 6 PHE B N 1
ATOM 3132 C CA . PHE B 1 6 ? -25.953 -20.047 3.326 1 93.25 6 PHE B CA 1
ATOM 3133 C C . PHE B 1 6 ? -25.891 -20.625 1.921 1 93.25 6 PHE B C 1
ATOM 3135 O O . PHE B 1 6 ? -24.906 -21.297 1.566 1 93.25 6 PHE B O 1
ATOM 3142 N N . GLU B 1 7 ? -26.891 -20.375 1.008 1 94.31 7 GLU B N 1
ATOM 3143 C CA . GLU B 1 7 ? -26.906 -20.906 -0.354 1 94.31 7 GLU B CA 1
ATOM 3144 C C . GLU B 1 7 ? -25.812 -20.266 -1.211 1 94.31 7 GLU B C 1
ATOM 3146 O O . GLU B 1 7 ? -25.484 -20.781 -2.281 1 94.31 7 GLU B O 1
ATOM 3151 N N . PHE B 1 8 ? -25.281 -19.125 -0.731 1 97.06 8 PHE B N 1
ATOM 3152 C CA . PHE B 1 8 ? -24.297 -18.391 -1.505 1 97.06 8 PHE B CA 1
ATOM 3153 C C . PHE B 1 8 ? -22.891 -18.891 -1.209 1 97.06 8 PHE B C 1
ATOM 3155 O O . PHE B 1 8 ? -21.938 -18.5 -1.886 1 97.06 8 PHE B O 1
ATOM 3162 N N . HIS B 1 9 ? -22.719 -19.656 -0.135 1 95.88 9 HIS B N 1
ATOM 3163 C CA . HIS B 1 9 ? -21.375 -20.078 0.284 1 95.88 9 HIS B CA 1
ATOM 3164 C C . HIS B 1 9 ? -21.375 -21.516 0.761 1 95.88 9 HIS B C 1
ATOM 3166 O O . HIS B 1 9 ? -21.5 -22.453 -0.046 1 95.88 9 HIS B O 1
ATOM 3172 N N . PHE B 1 10 ? -21.453 -21.812 2.094 1 95.81 10 PHE B N 1
ATOM 3173 C CA . PHE B 1 10 ? -21.25 -23.156 2.627 1 95.81 10 PHE B CA 1
ATOM 3174 C C . PHE B 1 10 ? -22.438 -24.062 2.287 1 95.81 10 PHE B C 1
ATOM 3176 O O . PHE B 1 10 ? -22.328 -25.281 2.338 1 95.81 10 PHE B O 1
ATOM 3183 N N . GLY B 1 11 ? -23.578 -23.484 1.955 1 94.06 11 GLY B N 1
ATOM 3184 C CA . GLY B 1 11 ? -24.703 -24.297 1.479 1 94.06 11 GLY B CA 1
ATOM 3185 C C . GLY B 1 11 ? -24.391 -25.062 0.211 1 94.06 11 GLY B C 1
ATOM 3186 O O . GLY B 1 11 ? -24.922 -26.156 -0.008 1 94.06 11 GLY B O 1
ATOM 3187 N N . ILE B 1 12 ? -23.547 -24.469 -0.623 1 94.25 12 ILE B N 1
ATOM 3188 C CA . ILE B 1 12 ? -23.125 -25.141 -1.851 1 94.25 12 ILE B CA 1
ATOM 3189 C C . ILE B 1 12 ? -22.297 -26.375 -1.51 1 94.25 12 ILE B C 1
ATOM 3191 O O . ILE B 1 12 ? -22.219 -27.312 -2.311 1 94.25 12 ILE B O 1
ATOM 3195 N N . LEU B 1 13 ? -21.672 -26.406 -0.342 1 93.56 13 LEU B N 1
ATOM 3196 C CA . LEU B 1 13 ? -20.875 -27.531 0.138 1 93.56 13 LEU B CA 1
ATOM 3197 C C . LEU B 1 13 ? -21.734 -28.484 0.963 1 93.56 13 LEU B C 1
ATOM 3199 O O . LEU B 1 13 ? -21.203 -29.312 1.717 1 93.56 13 LEU B O 1
ATOM 3203 N N . ASN B 1 14 ? -23.031 -28.297 0.957 1 90.12 14 ASN B N 1
ATOM 3204 C CA . ASN B 1 14 ? -24.016 -29.141 1.625 1 90.12 14 ASN B CA 1
ATOM 3205 C C . ASN B 1 14 ? -23.953 -28.984 3.143 1 90.12 14 ASN B C 1
ATOM 3207 O O . ASN B 1 14 ? -24.141 -29.953 3.879 1 90.12 14 ASN B O 1
ATOM 3211 N N . TRP B 1 15 ? -23.422 -27.891 3.51 1 90.94 15 TRP B N 1
ATOM 3212 C CA . TRP B 1 15 ? -23.516 -27.547 4.926 1 90.94 15 TRP B CA 1
ATOM 3213 C C . TRP B 1 15 ? -24.953 -27.188 5.305 1 90.94 15 TRP B C 1
ATOM 3215 O O . TRP B 1 15 ? -25.609 -26.422 4.594 1 90.94 15 TRP B O 1
ATOM 3225 N N . HIS B 1 16 ? -25.422 -27.75 6.355 1 87.44 16 HIS B N 1
ATOM 3226 C CA . HIS B 1 16 ? -26.781 -27.469 6.816 1 87.44 16 HIS B CA 1
ATOM 3227 C C . HIS B 1 16 ? -26.766 -26.625 8.086 1 87.44 16 HIS B C 1
ATOM 3229 O O . HIS B 1 16 ? -26.047 -26.938 9.039 1 87.44 16 HIS B O 1
ATOM 3235 N N . LYS B 1 17 ? -27.391 -25.578 7.957 1 80.25 17 LYS B N 1
ATOM 3236 C CA . LYS B 1 17 ? -27.422 -24.656 9.102 1 80.25 17 LYS B CA 1
ATOM 3237 C C . LYS B 1 17 ? -28.297 -25.219 10.219 1 80.25 17 LYS B C 1
ATOM 3239 O O . LYS B 1 17 ? -29.266 -25.938 9.961 1 80.25 17 LYS B O 1
ATOM 3244 N N . THR B 1 18 ? -27.797 -25.031 11.383 1 80.31 18 THR B N 1
ATOM 3245 C CA . THR B 1 18 ? -28.609 -25.312 12.562 1 80.31 18 THR B CA 1
ATOM 3246 C C . THR B 1 18 ? -29.203 -24.031 13.125 1 80.31 18 THR B C 1
ATOM 3248 O O . THR B 1 18 ? -28.484 -23.094 13.477 1 80.31 18 THR B O 1
ATOM 3251 N N . GLY B 1 19 ? -30.562 -23.922 13.148 1 80.81 19 GLY B N 1
ATOM 3252 C CA . GLY B 1 19 ? -31.219 -22.75 13.688 1 80.81 19 GLY B CA 1
ATOM 3253 C C . GLY B 1 19 ? -30.969 -21.5 12.867 1 80.81 19 GLY B C 1
ATOM 3254 O O . GLY B 1 19 ? -31.188 -21.484 11.656 1 80.81 19 GLY B O 1
ATOM 3255 N N . SER B 1 20 ? -30.484 -20.469 13.523 1 82.19 20 SER B N 1
ATOM 3256 C CA . SER B 1 20 ? -30.297 -19.172 12.891 1 82.19 20 SER B CA 1
ATOM 3257 C C . SER B 1 20 ? -28.844 -18.953 12.484 1 82.19 20 SER B C 1
ATOM 3259 O O . SER B 1 20 ? -28.469 -17.844 12.117 1 82.19 20 SER B O 1
ATOM 3261 N N . GLU B 1 21 ? -28.188 -20.094 12.414 1 86.81 21 GLU B N 1
ATOM 3262 C CA . GLU B 1 21 ? -26.766 -19.969 12.102 1 86.81 21 GLU B CA 1
ATOM 3263 C C . GLU B 1 21 ? -26.547 -19.672 10.625 1 86.81 21 GLU B C 1
ATOM 3265 O O . GLU B 1 21 ? -27.266 -20.203 9.766 1 86.81 21 GLU B O 1
ATOM 3270 N N . ILE B 1 22 ? -25.656 -18.797 10.289 1 90.56 22 ILE B N 1
ATOM 3271 C CA . ILE B 1 22 ? -25.328 -18.422 8.914 1 90.56 22 ILE B CA 1
ATOM 3272 C C . ILE B 1 22 ? -24.016 -19.062 8.5 1 90.56 22 ILE B C 1
ATOM 3274 O O . ILE B 1 22 ? -23.812 -19.391 7.324 1 90.56 22 ILE B O 1
ATOM 3278 N N . TRP B 1 23 ? -23.156 -19.266 9.492 1 92.69 23 TRP B N 1
ATOM 3279 C CA . TRP B 1 23 ? -21.812 -19.766 9.234 1 92.69 23 TRP B CA 1
ATOM 3280 C C . TRP B 1 23 ? -21.531 -21.031 10.031 1 92.69 23 TRP B C 1
ATOM 3282 O O . TRP B 1 23 ? -22.078 -21.219 11.125 1 92.69 23 TRP B O 1
ATOM 3292 N N . PRO B 1 24 ? -20.688 -21.906 9.484 1 91.31 24 PRO B N 1
ATOM 3293 C CA . PRO B 1 24 ? -20.234 -23.031 10.312 1 91.31 24 PRO B CA 1
ATOM 3294 C C . PRO B 1 24 ? -19.359 -22.609 11.484 1 91.31 24 PRO B C 1
ATOM 3296 O O . PRO B 1 24 ? -18.766 -21.531 11.445 1 91.31 24 PRO B O 1
ATOM 3299 N N . ASN B 1 25 ? -19.344 -23.438 12.469 1 87.88 25 ASN B N 1
ATOM 3300 C CA . ASN B 1 25 ? -18.453 -23.203 13.602 1 87.88 25 ASN B CA 1
ATOM 3301 C C . ASN B 1 25 ? -17 -23.516 13.25 1 87.88 25 ASN B C 1
ATOM 3303 O O . ASN B 1 25 ? -16.656 -24.672 12.984 1 87.88 25 ASN B O 1
ATOM 3307 N N . VAL B 1 26 ? -16.172 -22.516 13.281 1 88.25 26 VAL B N 1
ATOM 3308 C CA . VAL B 1 26 ? -14.797 -22.688 12.82 1 88.25 26 VAL B CA 1
ATOM 3309 C C . VAL B 1 26 ? -13.891 -23.047 14 1 88.25 26 VAL B C 1
ATOM 3311 O O . VAL B 1 26 ? -12.688 -23.266 13.828 1 88.25 26 VAL B O 1
ATOM 3314 N N . LYS B 1 27 ? -14.438 -23.078 15.234 1 85 27 LYS B N 1
ATOM 3315 C CA . LYS B 1 27 ? -13.672 -23.484 16.406 1 85 27 LYS B CA 1
ATOM 3316 C C . LYS B 1 27 ? -13.211 -24.938 16.297 1 85 27 LYS B C 1
ATOM 3318 O O . LYS B 1 27 ? -12.109 -25.266 16.734 1 85 27 LYS B O 1
ATOM 3323 N N . ASN B 1 28 ? -14.172 -25.641 15.742 1 81.69 28 ASN B N 1
ATOM 3324 C CA . ASN B 1 28 ? -13.852 -27.047 15.508 1 81.69 28 ASN B CA 1
ATOM 3325 C C . ASN B 1 28 ? -13.602 -27.312 14.031 1 81.69 28 ASN B C 1
ATOM 3327 O O . ASN B 1 28 ? -14.547 -27.438 13.25 1 81.69 28 ASN B O 1
ATOM 3331 N N . ILE B 1 29 ? -12.391 -27.516 13.664 1 79.94 29 ILE B N 1
ATOM 3332 C CA . ILE B 1 29 ? -11.977 -27.688 12.281 1 79.94 29 ILE B CA 1
ATOM 3333 C C . ILE B 1 29 ? -12.711 -28.875 11.648 1 79.94 29 ILE B C 1
ATOM 3335 O O . ILE B 1 29 ? -13.031 -28.844 10.461 1 79.94 29 ILE B O 1
ATOM 3339 N N . SER B 1 30 ? -12.953 -29.812 12.438 1 83 30 SER B N 1
ATOM 3340 C CA . SER B 1 30 ? -13.57 -31.031 11.93 1 83 30 SER B CA 1
ATOM 3341 C C . SER B 1 30 ? -15.008 -30.781 11.477 1 83 30 SER B C 1
ATOM 3343 O O . SER B 1 30 ? -15.57 -31.578 10.711 1 83 30 SER B O 1
ATOM 3345 N N . THR B 1 31 ? -15.594 -29.719 11.914 1 83.44 31 THR B N 1
ATOM 3346 C CA . THR B 1 31 ? -16.984 -29.453 11.602 1 83.44 31 THR B CA 1
ATOM 3347 C C . THR B 1 31 ? -17.109 -28.578 10.359 1 83.44 31 THR B C 1
ATOM 3349 O O . THR B 1 31 ? -18.203 -28.359 9.844 1 83.44 31 THR B O 1
ATOM 3352 N N . ILE B 1 32 ? -16.016 -28.125 9.922 1 88.62 32 ILE B N 1
ATOM 3353 C CA . ILE B 1 32 ? -16.031 -27.281 8.734 1 88.62 32 ILE B CA 1
ATOM 3354 C C . ILE B 1 32 ? -16.141 -28.156 7.48 1 88.62 32 ILE B C 1
ATOM 3356 O O . ILE B 1 32 ? -15.375 -29.094 7.301 1 88.62 32 ILE B O 1
ATOM 3360 N N . PRO B 1 33 ? -17.094 -27.812 6.652 1 91 33 PRO B N 1
ATOM 3361 C CA . PRO B 1 33 ? -17.188 -28.594 5.414 1 91 33 PRO B CA 1
ATOM 3362 C C . PRO B 1 33 ? -15.922 -28.5 4.566 1 91 33 PRO B C 1
ATOM 3364 O O . PRO B 1 33 ? -15.359 -27.422 4.402 1 91 33 PRO B O 1
ATOM 3367 N N . SER B 1 34 ? -15.555 -29.641 4.086 1 89.06 34 SER B N 1
ATOM 3368 C CA . SER B 1 34 ? -14.359 -29.672 3.25 1 89.06 34 SER B CA 1
ATOM 3369 C C . SER B 1 34 ? -14.664 -29.188 1.833 1 89.06 34 SER B C 1
ATOM 3371 O O . SER B 1 34 ? -15.734 -29.469 1.295 1 89.06 34 SER B O 1
ATOM 3373 N N . TYR B 1 35 ? -13.789 -28.484 1.373 1 90.56 35 TYR B N 1
ATOM 3374 C CA . TYR B 1 35 ? -13.906 -28.109 -0.033 1 90.56 35 TYR B CA 1
ATOM 3375 C C . TYR B 1 35 ? -13.703 -29.328 -0.936 1 90.56 35 TYR B C 1
ATOM 3377 O O . TYR B 1 35 ? -12.875 -30.188 -0.646 1 90.56 35 TYR B O 1
ATOM 3385 N N . PRO B 1 36 ? -14.422 -29.328 -2.037 1 85.06 36 PRO B N 1
ATOM 3386 C CA . PRO B 1 36 ? -14.273 -30.469 -2.93 1 85.06 36 PRO B CA 1
ATOM 3387 C C . PRO B 1 36 ? -12.852 -30.609 -3.479 1 85.06 36 PRO B C 1
ATOM 3389 O O . PRO B 1 36 ? -12.172 -29.609 -3.713 1 85.06 36 PRO B O 1
ATOM 3392 N N . GLY B 1 37 ? -12.484 -31.812 -3.723 1 78.88 37 GLY B N 1
ATOM 3393 C CA . GLY B 1 37 ? -11.141 -32.094 -4.199 1 78.88 37 GLY B CA 1
ATOM 3394 C C . GLY B 1 37 ? -11 -31.969 -5.703 1 78.88 37 GLY B C 1
ATOM 3395 O O . GLY B 1 37 ? -11.867 -31.406 -6.371 1 78.88 37 GLY B O 1
ATOM 3396 N N . GLY B 1 38 ? -9.867 -32.344 -6.164 1 71.69 38 GLY B N 1
ATOM 3397 C CA . GLY B 1 38 ? -9.586 -32.344 -7.594 1 71.69 38 GLY B CA 1
ATOM 3398 C C . GLY B 1 38 ? -9.398 -30.969 -8.164 1 71.69 38 GLY B C 1
ATOM 3399 O O . GLY B 1 38 ? -8.758 -30.109 -7.543 1 71.69 38 GLY B O 1
ATOM 3400 N N . LEU B 1 39 ? -9.953 -30.734 -9.336 1 73.94 39 LEU B N 1
ATOM 3401 C CA . LEU B 1 39 ? -9.75 -29.5 -10.086 1 73.94 39 LEU B CA 1
ATOM 3402 C C . LEU B 1 39 ? -10.5 -28.344 -9.43 1 73.94 39 LEU B C 1
ATOM 3404 O O . LEU B 1 39 ? -10.117 -27.188 -9.602 1 73.94 39 LEU B O 1
ATOM 3408 N N . ASN B 1 40 ? -11.461 -28.672 -8.609 1 83.56 40 ASN B N 1
ATOM 3409 C CA . ASN B 1 40 ? -12.219 -27.625 -7.934 1 83.56 40 ASN B CA 1
ATOM 3410 C C . ASN B 1 40 ? -11.391 -26.938 -6.859 1 83.56 40 ASN B C 1
ATOM 3412 O O . ASN B 1 40 ? -11.539 -25.734 -6.637 1 83.56 40 ASN B O 1
ATOM 3416 N N . ARG B 1 41 ? -10.5 -27.703 -6.367 1 90.44 41 ARG B N 1
ATOM 3417 C CA . ARG B 1 41 ? -9.734 -27.234 -5.219 1 90.44 41 ARG B CA 1
ATOM 3418 C C . ARG B 1 41 ? -8.805 -26.094 -5.609 1 90.44 41 ARG B C 1
ATOM 3420 O O . ARG B 1 41 ? -8.516 -25.219 -4.793 1 90.44 41 ARG B O 1
ATOM 3427 N N . GLN B 1 42 ? -8.422 -26.125 -6.852 1 94.62 42 GLN B N 1
ATOM 3428 C CA . GLN B 1 42 ? -7.449 -25.141 -7.301 1 94.62 42 GLN B CA 1
ATOM 3429 C C . GLN B 1 42 ? -8.008 -23.719 -7.191 1 94.62 42 GLN B C 1
ATOM 3431 O O . GLN B 1 42 ? -7.254 -22.75 -7.086 1 94.62 42 GLN B O 1
ATOM 3436 N N . HIS B 1 43 ? -9.328 -23.531 -7.18 1 96.69 43 HIS B N 1
ATOM 3437 C CA . HIS B 1 43 ? -9.969 -22.219 -7.176 1 96.69 43 HIS B CA 1
ATOM 3438 C C . HIS B 1 43 ? -10.727 -21.984 -5.871 1 96.69 43 HIS B C 1
ATOM 3440 O O . HIS B 1 43 ? -11.766 -21.328 -5.863 1 96.69 43 HIS B O 1
ATOM 3446 N N . SER B 1 44 ? -10.227 -22.438 -4.766 1 96.88 44 SER B N 1
ATOM 3447 C CA . SER B 1 44 ? -10.938 -22.422 -3.492 1 96.88 44 SER B CA 1
ATOM 3448 C C . SER B 1 44 ? -10.547 -21.219 -2.656 1 96.88 44 SER B C 1
ATOM 3450 O O . SER B 1 44 ? -10.625 -21.25 -1.426 1 96.88 44 SER B O 1
ATOM 3452 N N . VAL B 1 45 ? -10.117 -20.125 -3.256 1 97.69 45 VAL B N 1
ATOM 3453 C CA . VAL B 1 45 ? -9.602 -18.953 -2.553 1 97.69 45 VAL B CA 1
ATOM 3454 C C . VAL B 1 45 ? -10.695 -18.359 -1.659 1 97.69 45 VAL B C 1
ATOM 3456 O O . VAL B 1 45 ? -10.43 -17.969 -0.521 1 97.69 45 VAL B O 1
ATOM 3459 N N . GLU B 1 46 ? -11.938 -18.297 -2.139 1 97 46 GLU B N 1
ATOM 3460 C CA . GLU B 1 46 ? -13.039 -17.734 -1.371 1 97 46 GLU B CA 1
ATOM 3461 C C . GLU B 1 46 ? -13.25 -18.484 -0.063 1 97 46 GLU B C 1
ATOM 3463 O O . GLU B 1 46 ? -13.57 -17.891 0.965 1 97 46 GLU B O 1
ATOM 3468 N N . TYR B 1 47 ? -13.062 -19.797 -0.137 1 96.5 47 TYR B N 1
ATOM 3469 C CA . TYR B 1 47 ? -13.227 -20.656 1.023 1 96.5 47 TYR B CA 1
ATOM 3470 C C . TYR B 1 47 ? -12.219 -20.312 2.115 1 96.5 47 TYR B C 1
ATOM 3472 O O . TYR B 1 47 ? -12.602 -20.078 3.266 1 96.5 47 TYR B O 1
ATOM 3480 N N . TRP B 1 48 ? -11.023 -20.156 1.745 1 96.25 48 TRP B N 1
ATOM 3481 C CA . TRP B 1 48 ? -9.938 -19.922 2.691 1 96.25 48 TRP B CA 1
ATOM 3482 C C . TRP B 1 48 ? -10.039 -18.531 3.303 1 96.25 48 TRP B C 1
ATOM 3484 O O . TRP B 1 48 ? -9.82 -18.359 4.504 1 96.25 48 TRP B O 1
ATOM 3494 N N . LEU B 1 49 ? -10.336 -17.5 2.48 1 96.88 49 LEU B N 1
ATOM 3495 C CA . LEU B 1 49 ? -10.453 -16.141 2.992 1 96.88 49 LEU B CA 1
ATOM 3496 C C . LEU B 1 49 ? -11.641 -16.016 3.936 1 96.88 49 LEU B C 1
ATOM 3498 O O . LEU B 1 49 ? -11.57 -15.312 4.945 1 96.88 49 LEU B O 1
ATOM 3502 N N . THR B 1 50 ? -12.766 -16.703 3.6 1 96.25 50 THR B N 1
ATOM 3503 C CA . THR B 1 50 ? -13.938 -16.688 4.465 1 96.25 50 THR B CA 1
ATOM 3504 C C . THR B 1 50 ? -13.617 -17.312 5.816 1 96.25 50 THR B C 1
ATOM 3506 O O . THR B 1 50 ? -13.945 -16.75 6.863 1 96.25 50 THR B O 1
ATOM 3509 N N . LEU B 1 51 ? -12.945 -18.484 5.762 1 94.31 51 LEU B N 1
ATOM 3510 C CA . LEU B 1 51 ? -12.57 -19.156 7 1 94.31 51 LEU B CA 1
ATOM 3511 C C . LEU B 1 51 ? -11.68 -18.25 7.855 1 94.31 51 LEU B C 1
ATOM 3513 O O . LEU B 1 51 ? -11.844 -18.188 9.078 1 94.31 51 LEU B O 1
ATOM 3517 N N . ASN B 1 52 ? -10.766 -17.625 7.215 1 94 52 ASN B N 1
ATOM 3518 C CA . ASN B 1 52 ? -9.859 -16.734 7.93 1 94 52 ASN B CA 1
ATOM 3519 C C . ASN B 1 52 ? -10.625 -15.625 8.648 1 94 52 ASN B C 1
ATOM 3521 O O . ASN B 1 52 ? -10.336 -15.32 9.805 1 94 52 ASN B O 1
ATOM 3525 N N . LEU B 1 53 ? -11.57 -14.953 7.965 1 94.06 53 LEU B N 1
ATOM 3526 C CA . LEU B 1 53 ? -12.352 -13.875 8.562 1 94.06 53 LEU B CA 1
ATOM 3527 C C . LEU B 1 53 ? -13.211 -14.398 9.703 1 94.06 53 LEU B C 1
ATOM 3529 O O . LEU B 1 53 ? -13.328 -13.742 10.75 1 94.06 53 LEU B O 1
ATOM 3533 N N . LEU B 1 54 ? -13.789 -15.57 9.516 1 92 54 LEU B N 1
ATOM 3534 C CA . LEU B 1 54 ? -14.602 -16.156 10.578 1 92 54 LEU B CA 1
ATOM 3535 C C . LEU B 1 54 ? -13.75 -16.469 11.805 1 92 54 LEU B C 1
ATOM 3537 O O . LEU B 1 54 ? -14.188 -16.266 12.938 1 92 54 LEU B O 1
ATOM 3541 N N . ALA B 1 55 ? -12.578 -16.953 11.555 1 90.62 55 ALA B N 1
ATOM 3542 C CA . ALA B 1 55 ? -11.664 -17.297 12.641 1 90.62 55 ALA B CA 1
ATOM 3543 C C . ALA B 1 55 ? -11.211 -16.047 13.391 1 90.62 55 ALA B C 1
ATOM 3545 O O . ALA B 1 55 ? -10.828 -16.125 14.562 1 90.62 55 ALA B O 1
ATOM 3546 N N . SER B 1 56 ? -11.18 -14.922 12.727 1 88.69 56 SER B N 1
ATOM 3547 C CA . SER B 1 56 ? -10.719 -13.68 13.344 1 88.69 56 SER B CA 1
ATOM 3548 C C . SER B 1 56 ? -11.625 -13.266 14.5 1 88.69 56 SER B C 1
ATOM 3550 O O . SER B 1 56 ? -11.203 -12.508 15.383 1 88.69 56 SER B O 1
ATOM 3552 N N . GLU B 1 57 ? -12.789 -13.734 14.539 1 83.38 57 GLU B N 1
ATOM 3553 C CA . GLU B 1 57 ? -13.734 -13.414 15.602 1 83.38 57 GLU B CA 1
ATOM 3554 C C . GLU B 1 57 ? -13.711 -14.477 16.703 1 83.38 57 GLU B C 1
ATOM 3556 O O . GLU B 1 57 ? -14.516 -14.43 17.625 1 83.38 57 GLU B O 1
ATOM 3561 N N . THR B 1 58 ? -12.859 -15.414 16.547 1 78.62 58 THR B N 1
ATOM 3562 C CA . THR B 1 58 ? -12.812 -16.531 17.484 1 78.62 58 THR B CA 1
ATOM 3563 C C . THR B 1 58 ? -11.562 -16.453 18.359 1 78.62 58 THR B C 1
ATOM 3565 O O . THR B 1 58 ? -10.477 -16.859 17.922 1 78.62 58 THR B O 1
ATOM 3568 N N . PRO B 1 59 ? -11.641 -15.945 19.516 1 70.06 59 PRO B N 1
ATOM 3569 C CA . PRO B 1 59 ? -10.477 -15.711 20.391 1 70.06 59 PRO B CA 1
ATOM 3570 C C . PRO B 1 59 ? -9.633 -16.969 20.594 1 70.06 59 PRO B C 1
ATOM 3572 O O . PRO B 1 59 ? -8.438 -16.875 20.875 1 70.06 59 PRO B O 1
ATOM 3575 N N . GLU B 1 60 ? -10.234 -18.172 20.484 1 68.75 60 GLU B N 1
ATOM 3576 C CA . GLU B 1 60 ? -9.539 -19.422 20.766 1 68.75 60 GLU B CA 1
ATOM 3577 C C . GLU B 1 60 ? -8.523 -19.75 19.672 1 68.75 60 GLU B C 1
ATOM 3579 O O . GLU B 1 60 ? -7.613 -20.562 19.891 1 68.75 60 GLU B O 1
ATOM 3584 N N . ILE B 1 61 ? -8.766 -19.219 18.703 1 66.62 61 ILE B N 1
ATOM 3585 C CA . ILE B 1 61 ? -7.855 -19.484 17.594 1 66.62 61 ILE B CA 1
ATOM 3586 C C . ILE B 1 61 ? -6.676 -18.516 17.641 1 66.62 61 ILE B C 1
ATOM 3588 O O . ILE B 1 61 ? -6.863 -17.297 17.625 1 66.62 61 ILE B O 1
ATOM 3592 N N . LYS B 1 62 ? -5.52 -19.016 18.031 1 58.88 62 LYS B N 1
ATOM 3593 C CA . LYS B 1 62 ? -4.293 -18.234 18.125 1 58.88 62 LYS B CA 1
ATOM 3594 C C . LYS B 1 62 ? -4.035 -17.469 16.812 1 58.88 62 LYS B C 1
ATOM 3596 O O . LYS B 1 62 ? -3.967 -18.062 15.742 1 58.88 62 LYS B O 1
ATOM 3601 N N . LYS B 1 63 ? -4.113 -16.234 16.938 1 60.91 63 LYS B N 1
ATOM 3602 C CA . LYS B 1 63 ? -3.891 -15.406 15.758 1 60.91 63 LYS B CA 1
ATOM 3603 C C . LYS B 1 63 ? -2.463 -14.867 15.727 1 60.91 63 LYS B C 1
ATOM 3605 O O . LYS B 1 63 ? -1.885 -14.555 16.766 1 60.91 63 LYS B O 1
ATOM 3610 N N . PRO B 1 64 ? -1.888 -15.227 14.547 1 53.25 64 PRO B N 1
ATOM 3611 C CA . PRO B 1 64 ? -0.584 -14.555 14.523 1 53.25 64 PRO B CA 1
ATOM 3612 C C . PRO B 1 64 ? -0.683 -13.062 14.797 1 53.25 64 PRO B C 1
ATOM 3614 O O . PRO B 1 64 ? -1.736 -12.453 14.586 1 53.25 64 PRO B O 1
ATOM 3617 N N . CYS B 1 65 ? 0.068 -12.523 15.695 1 47.09 65 CYS B N 1
ATOM 3618 C CA . CYS B 1 65 ? 0.125 -11.109 16.047 1 47.09 65 CYS B CA 1
ATOM 3619 C C . CYS B 1 65 ? -0.135 -10.242 14.82 1 47.09 65 CYS B C 1
ATOM 3621 O O . CYS B 1 65 ? -0.691 -9.148 14.938 1 47.09 65 CYS B O 1
ATOM 3623 N N . SER B 1 66 ? 0.292 -10.742 13.781 1 50.56 66 SER B N 1
ATOM 3624 C CA . SER B 1 66 ? 0.18 -9.891 12.602 1 50.56 66 SER B CA 1
ATOM 3625 C C . SER B 1 66 ? -1.016 -10.289 11.742 1 50.56 66 SER B C 1
ATOM 3627 O O . SER B 1 66 ? -0.875 -10.508 10.539 1 50.56 66 SER B O 1
ATOM 3629 N N . SER B 1 67 ? -2.199 -10.617 12.555 1 57.09 67 SER B N 1
ATOM 3630 C CA . SER B 1 67 ? -3.301 -11 11.68 1 57.09 67 SER B CA 1
ATOM 3631 C C . SER B 1 67 ? -3.652 -9.875 10.711 1 57.09 67 SER B C 1
ATOM 3633 O O . SER B 1 67 ? -3.875 -8.734 11.133 1 57.09 67 SER B O 1
ATOM 3635 N N . ALA B 1 68 ? -3.508 -10.109 9.352 1 64.75 68 ALA B N 1
ATOM 3636 C CA . ALA B 1 68 ? -3.607 -9.109 8.297 1 64.75 68 ALA B CA 1
ATOM 3637 C C . ALA B 1 68 ? -5.043 -8.617 8.141 1 64.75 68 ALA B C 1
ATOM 3639 O O . ALA B 1 68 ? -5.273 -7.434 7.867 1 64.75 68 ALA B O 1
ATOM 3640 N N . ALA B 1 69 ? -6.172 -9.547 8.586 1 85.88 69 ALA B N 1
ATOM 3641 C CA . ALA B 1 69 ? -7.535 -9.07 8.375 1 85.88 69 ALA B CA 1
ATOM 3642 C C . ALA B 1 69 ? -8.438 -9.445 9.547 1 85.88 69 ALA B C 1
ATOM 3644 O O . ALA B 1 69 ? -8.336 -10.547 10.086 1 85.88 69 ALA B O 1
ATOM 3645 N N . ILE B 1 70 ? -9.273 -8.602 10.07 1 88.75 70 ILE B N 1
ATOM 3646 C CA . ILE B 1 70 ? -10.195 -8.82 11.18 1 88.75 70 ILE B CA 1
ATOM 3647 C C . ILE B 1 70 ? -11.617 -8.477 10.734 1 88.75 70 ILE B C 1
ATOM 3649 O O . ILE B 1 70 ? -11.844 -7.465 10.07 1 88.75 70 ILE B O 1
ATOM 3653 N N . ARG B 1 71 ? -12.508 -9.336 11.102 1 92.31 71 ARG B N 1
ATOM 3654 C CA . ARG B 1 71 ? -13.914 -9.086 10.812 1 92.31 71 ARG B CA 1
ATOM 3655 C C . ARG B 1 71 ? -14.523 -8.133 11.836 1 92.31 71 ARG B C 1
ATOM 3657 O O . ARG B 1 71 ? -14.344 -8.32 13.039 1 92.31 71 ARG B O 1
ATOM 3664 N N . VAL B 1 72 ? -15.164 -7.121 11.352 1 91 72 VAL B N 1
ATOM 3665 C CA . VAL B 1 72 ? -15.867 -6.184 12.227 1 91 72 VAL B CA 1
ATOM 3666 C C . VAL B 1 72 ? -17.375 -6.266 11.969 1 91 72 VAL B C 1
ATOM 3668 O O . VAL B 1 72 ? -17.797 -6.566 10.859 1 91 72 VAL B O 1
ATOM 3671 N N . LYS B 1 73 ? -18.156 -5.996 12.953 1 88.25 73 LYS B N 1
ATOM 3672 C CA . LYS B 1 73 ? -19.609 -6.152 12.867 1 88.25 73 LYS B CA 1
ATOM 3673 C C . LYS B 1 73 ? -20.266 -4.887 12.32 1 88.25 73 LYS B C 1
ATOM 3675 O O . LYS B 1 73 ? -21.328 -4.953 11.703 1 88.25 73 LYS B O 1
ATOM 3680 N N . ASN B 1 74 ? -19.594 -3.768 12.492 1 88.12 74 ASN B N 1
ATOM 3681 C CA . ASN B 1 74 ? -20.094 -2.482 12.016 1 88.12 74 ASN B CA 1
ATOM 3682 C C . ASN B 1 74 ? -19.406 -2.061 10.719 1 88.12 74 ASN B C 1
ATOM 3684 O O . ASN B 1 74 ? -18.188 -1.889 10.688 1 88.12 74 ASN B O 1
ATOM 3688 N N . SER B 1 75 ? -20.266 -1.91 9.664 1 87.94 75 SER B N 1
ATOM 3689 C CA . SER B 1 75 ? -19.719 -1.592 8.344 1 87.94 75 SER B CA 1
ATOM 3690 C C . SER B 1 75 ? -19 -0.254 8.352 1 87.94 75 SER B C 1
ATOM 3692 O O . SER B 1 75 ? -18.109 -0.019 7.527 1 87.94 75 SER B O 1
ATOM 3694 N N . ASN B 1 76 ? -19.312 0.613 9.289 1 81.62 76 ASN B N 1
ATOM 3695 C CA . ASN B 1 76 ? -18.672 1.914 9.375 1 81.62 76 ASN B CA 1
ATOM 3696 C C . ASN B 1 76 ? -17.219 1.783 9.82 1 81.62 76 ASN B C 1
ATOM 3698 O O . ASN B 1 76 ? -16.406 2.691 9.602 1 81.62 76 ASN B O 1
ATOM 3702 N N . GLU B 1 77 ? -16.938 0.632 10.398 1 84.75 77 GLU B N 1
ATOM 3703 C CA . GLU B 1 77 ? -15.586 0.388 10.883 1 84.75 77 GLU B CA 1
ATOM 3704 C C . GLU B 1 77 ? -14.773 -0.415 9.875 1 84.75 77 GLU B C 1
ATOM 3706 O O . GLU B 1 77 ? -13.562 -0.6 10.047 1 84.75 77 GLU B O 1
ATOM 3711 N N . ALA B 1 78 ? -15.445 -0.833 8.844 1 89.88 78 ALA B N 1
ATOM 3712 C CA . ALA B 1 78 ? -14.781 -1.723 7.895 1 89.88 78 ALA B CA 1
ATOM 3713 C C . ALA B 1 78 ? -13.945 -0.93 6.895 1 89.88 78 ALA B C 1
ATOM 3715 O O . ALA B 1 78 ? -14.391 0.099 6.379 1 89.88 78 ALA B O 1
ATOM 3716 N N . ASP B 1 79 ? -12.734 -1.381 6.668 1 87.75 79 ASP B N 1
ATOM 3717 C CA . ASP B 1 79 ? -11.922 -0.82 5.594 1 87.75 79 ASP B CA 1
ATOM 3718 C C . ASP B 1 79 ? -12.398 -1.313 4.23 1 87.75 79 ASP B C 1
ATOM 3720 O O . ASP B 1 79 ? -12.297 -0.591 3.234 1 87.75 79 ASP B O 1
ATOM 3724 N N . ILE B 1 80 ? -12.844 -2.523 4.23 1 93.69 80 ILE B N 1
ATOM 3725 C CA . ILE B 1 80 ? -13.359 -3.162 3.023 1 93.69 80 ILE B CA 1
ATOM 3726 C C . ILE B 1 80 ? -14.5 -4.109 3.387 1 93.69 80 ILE B C 1
ATOM 3728 O O . ILE B 1 80 ? -14.523 -4.664 4.488 1 93.69 80 ILE B O 1
ATOM 3732 N N . VAL B 1 81 ? -15.469 -4.16 2.512 1 96.69 81 VAL B N 1
ATOM 3733 C CA . VAL B 1 81 ? -16.594 -5.051 2.742 1 96.69 81 VAL B CA 1
ATOM 3734 C C . VAL B 1 81 ? -16.406 -6.352 1.965 1 96.69 81 VAL B C 1
ATOM 3736 O O . VAL B 1 81 ? -16.344 -6.344 0.733 1 96.69 81 VAL B O 1
ATOM 3739 N N . PHE B 1 82 ? -16.25 -7.402 2.676 1 97.88 82 PHE B N 1
ATOM 3740 C CA . PHE B 1 82 ? -16 -8.719 2.096 1 97.88 82 PHE B CA 1
ATOM 3741 C C . PHE B 1 82 ? -17.312 -9.383 1.685 1 97.88 82 PHE B C 1
ATOM 3743 O O . PHE B 1 82 ? -18.266 -9.43 2.469 1 97.88 82 PHE B O 1
ATOM 3750 N N . VAL B 1 83 ? -17.391 -9.867 0.418 1 98.44 83 VAL B N 1
ATOM 3751 C CA . VAL B 1 83 ? -18.562 -10.562 -0.099 1 98.44 83 VAL B CA 1
ATOM 3752 C C . VAL B 1 83 ? -18.297 -12.062 -0.167 1 98.44 83 VAL B C 1
ATOM 3754 O O . VAL B 1 83 ? -17.656 -12.539 -1.114 1 98.44 83 VAL B O 1
ATOM 3757 N N . PRO B 1 84 ? -18.797 -12.797 0.798 1 97.69 84 PRO B N 1
ATOM 3758 C CA . PRO B 1 84 ? -18.484 -14.227 0.865 1 97.69 84 PRO B CA 1
ATOM 3759 C C . PRO B 1 84 ? -19.344 -15.062 -0.077 1 97.69 84 PRO B C 1
ATOM 3761 O O . PRO B 1 84 ? -20.062 -15.961 0.37 1 97.69 84 PRO B O 1
ATOM 3764 N N . PHE B 1 85 ? -19.328 -14.797 -1.358 1 98.44 85 PHE B N 1
ATOM 3765 C CA . PHE B 1 85 ? -19.969 -15.602 -2.398 1 98.44 85 PHE B CA 1
ATOM 3766 C C . PHE B 1 85 ? -18.984 -16.594 -2.996 1 98.44 85 PHE B C 1
ATOM 3768 O O . PHE B 1 85 ? -17.938 -16.203 -3.516 1 98.44 85 PHE B O 1
ATOM 3775 N N . PHE B 1 86 ? -19.281 -17.859 -2.854 1 97.56 86 PHE B N 1
ATOM 3776 C CA . PHE B 1 86 ? -18.391 -18.891 -3.383 1 97.56 86 PHE B CA 1
ATOM 3777 C C . PHE B 1 86 ? -18.594 -19.062 -4.883 1 97.56 86 PHE B C 1
ATOM 3779 O O . PHE B 1 86 ? -19.094 -20.094 -5.34 1 97.56 86 PHE B O 1
ATOM 3786 N N . ALA B 1 87 ? -18.047 -18.125 -5.582 1 97.81 87 ALA B N 1
ATOM 3787 C CA . ALA B 1 87 ? -18.297 -17.984 -7.016 1 97.81 87 ALA B CA 1
ATOM 3788 C C . ALA B 1 87 ? -17.734 -19.172 -7.785 1 97.81 87 ALA B C 1
ATOM 3790 O O . ALA B 1 87 ? -18.391 -19.703 -8.688 1 97.81 87 ALA B O 1
ATOM 3791 N N . SER B 1 88 ? -16.531 -19.594 -7.465 1 97.06 88 SER B N 1
ATOM 3792 C CA . SER B 1 88 ? -15.922 -20.734 -8.164 1 97.06 88 SER B CA 1
ATOM 3793 C C . SER B 1 88 ? -16.734 -22 -7.945 1 97.06 88 SER B C 1
ATOM 3795 O O . SER B 1 88 ? -16.953 -22.781 -8.883 1 97.06 88 SER B O 1
ATOM 3797 N N . LEU B 1 89 ? -17.172 -22.188 -6.73 1 95.12 89 LEU B N 1
ATOM 3798 C CA . LEU B 1 89 ? -17.969 -23.359 -6.406 1 95.12 89 LEU B CA 1
ATOM 3799 C C . LEU B 1 89 ? -19.328 -23.297 -7.098 1 95.12 89 LEU B C 1
ATOM 3801 O O . LEU B 1 89 ? -19.828 -24.312 -7.586 1 95.12 89 LEU B O 1
ATOM 3805 N N . SER B 1 90 ? -19.953 -22.141 -7.062 1 96.44 90 SER B N 1
ATOM 3806 C CA . SER B 1 90 ? -21.234 -21.969 -7.746 1 96.44 90 SER B CA 1
ATOM 3807 C C . SER B 1 90 ? -21.125 -22.344 -9.219 1 96.44 90 SER B C 1
ATOM 3809 O O . SER B 1 90 ? -21.953 -23.078 -9.742 1 96.44 90 SER B O 1
ATOM 3811 N N . TYR B 1 91 ? -20.094 -21.859 -9.836 1 96.19 91 TYR B N 1
ATOM 3812 C CA . TYR B 1 91 ? -19.875 -22.172 -11.242 1 96.19 91 TYR B CA 1
ATOM 3813 C C . TYR B 1 91 ? -19.688 -23.672 -11.438 1 96.19 91 TYR B C 1
ATOM 3815 O O . TYR B 1 91 ? -20.328 -24.281 -12.312 1 96.19 91 TYR B O 1
ATOM 3823 N N . ASN B 1 92 ? -18.859 -24.281 -10.633 1 93.94 92 ASN B N 1
ATOM 3824 C CA . ASN B 1 92 ? -18.484 -25.688 -10.812 1 93.94 92 ASN B CA 1
ATOM 3825 C C . ASN B 1 92 ? -19.672 -26.609 -10.539 1 93.94 92 ASN B C 1
ATOM 3827 O O . ASN B 1 92 ? -19.812 -27.656 -11.188 1 93.94 92 ASN B O 1
ATOM 3831 N N . ARG B 1 93 ? -20.562 -26.25 -9.664 1 92.88 93 ARG B N 1
ATOM 3832 C CA . ARG B 1 93 ? -21.578 -27.188 -9.203 1 92.88 93 ARG B CA 1
ATOM 3833 C C . ARG B 1 93 ? -22.953 -26.828 -9.758 1 92.88 93 ARG B C 1
ATOM 3835 O O . ARG B 1 93 ? -23.844 -27.688 -9.812 1 92.88 93 ARG B O 1
ATOM 3842 N N . LYS B 1 94 ? -23.109 -25.609 -10.156 1 93.75 94 LYS B N 1
ATOM 3843 C CA . LYS B 1 94 ? -24.484 -25.203 -10.43 1 93.75 94 LYS B CA 1
ATOM 3844 C C . LYS B 1 94 ? -24.609 -24.625 -11.836 1 93.75 94 LYS B C 1
ATOM 3846 O O . LYS B 1 94 ? -25.641 -24.031 -12.18 1 93.75 94 LYS B O 1
ATOM 3851 N N . SER B 1 95 ? -23.609 -24.719 -12.648 1 92.62 95 SER B N 1
ATOM 3852 C CA . SER B 1 95 ? -23.641 -24.094 -13.961 1 92.62 95 SER B CA 1
ATOM 3853 C C . SER B 1 95 ? -24.391 -24.953 -14.969 1 92.62 95 SER B C 1
ATOM 3855 O O . SER B 1 95 ? -24.812 -24.469 -16.016 1 92.62 95 SER B O 1
ATOM 3857 N N . LYS B 1 96 ? -24.5 -26.219 -14.734 1 89.38 96 LYS B N 1
ATOM 3858 C CA . LYS B 1 96 ? -25.203 -27.109 -15.656 1 89.38 96 LYS B CA 1
ATOM 3859 C C . LYS B 1 96 ? -26.703 -26.938 -15.555 1 89.38 96 LYS B C 1
ATOM 3861 O O . LYS B 1 96 ? -27.25 -26.781 -14.453 1 89.38 96 LYS B O 1
ATOM 3866 N N . LEU B 1 97 ? -27.297 -26.891 -16.734 1 87.25 97 LEU B N 1
ATOM 3867 C CA . LEU B 1 97 ? -28.75 -26.75 -16.781 1 87.25 97 LEU B CA 1
ATOM 3868 C C . LEU B 1 97 ? -29.422 -28.047 -16.359 1 87.25 97 LEU B C 1
ATOM 3870 O O . LEU B 1 97 ? -28.984 -29.141 -16.734 1 87.25 97 LEU B O 1
ATOM 3874 N N . ARG B 1 98 ? -30.281 -28.016 -15.43 1 77.31 98 ARG B N 1
ATOM 3875 C CA . ARG B 1 98 ? -31.031 -29.188 -14.977 1 77.31 98 ARG B CA 1
ATOM 3876 C C . ARG B 1 98 ? -32.438 -29.188 -15.562 1 77.31 98 ARG B C 1
ATOM 3878 O O . ARG B 1 98 ? -33.125 -28.172 -15.523 1 77.31 98 ARG B O 1
ATOM 3885 N N . GLY B 1 99 ? -32.688 -30.328 -16.172 1 74.62 99 GLY B N 1
ATOM 3886 C CA . GLY B 1 99 ? -34.031 -30.531 -16.688 1 74.62 99 GLY B CA 1
ATOM 3887 C C . GLY B 1 99 ? -34.406 -29.531 -17.781 1 74.62 99 GLY B C 1
ATOM 3888 O O . GLY B 1 99 ? -33.656 -29.344 -18.734 1 74.62 99 GLY B O 1
ATOM 3889 N N . ASN B 1 100 ? -35.625 -29.016 -17.625 1 77.06 100 ASN B N 1
ATOM 3890 C CA . ASN B 1 100 ? -36.188 -28.125 -18.641 1 77.06 100 ASN B CA 1
ATOM 3891 C C . ASN B 1 100 ? -35.969 -26.656 -18.281 1 77.06 100 ASN B C 1
ATOM 3893 O O . ASN B 1 100 ? -36.594 -25.781 -18.875 1 77.06 100 ASN B O 1
ATOM 3897 N N . LYS B 1 101 ? -34.938 -26.516 -17.359 1 76.75 101 LYS B N 1
ATOM 3898 C CA . LYS B 1 101 ? -34.719 -25.125 -16.969 1 76.75 101 LYS B CA 1
ATOM 3899 C C . LYS B 1 101 ? -33.844 -24.406 -17.984 1 76.75 101 LYS B C 1
ATOM 3901 O O . LYS B 1 101 ? -32.938 -25 -18.562 1 76.75 101 LYS B O 1
ATOM 3906 N N . THR B 1 102 ? -34.219 -23.125 -18.25 1 87.06 102 THR B N 1
ATOM 3907 C CA . THR B 1 102 ? -33.469 -22.297 -19.219 1 87.06 102 THR B CA 1
ATOM 3908 C C . THR B 1 102 ? -32.406 -21.484 -18.516 1 87.06 102 THR B C 1
ATOM 3910 O O . THR B 1 102 ? -31.531 -20.906 -19.172 1 87.06 102 THR B O 1
ATOM 3913 N N . ILE B 1 103 ? -32.438 -21.516 -17.234 1 91.31 103 ILE B N 1
ATOM 3914 C CA . ILE B 1 103 ? -31.453 -20.734 -16.469 1 91.31 103 ILE B CA 1
ATOM 3915 C C . ILE B 1 103 ? -30.766 -21.641 -15.461 1 91.31 103 ILE B C 1
ATOM 3917 O O . ILE B 1 103 ? -31.406 -22.438 -14.789 1 91.31 103 ILE B O 1
ATOM 3921 N N . SER B 1 104 ? -29.469 -21.578 -15.422 1 94.06 104 SER B N 1
ATOM 3922 C CA . SER B 1 104 ? -28.703 -22.438 -14.516 1 94.06 104 SER B CA 1
ATOM 3923 C C . SER B 1 104 ? -28.797 -21.922 -13.078 1 94.06 104 SER B C 1
ATOM 3925 O O . SER B 1 104 ? -29.141 -20.766 -12.844 1 94.06 104 SER B O 1
ATOM 3927 N N . GLY B 1 105 ? -28.547 -22.828 -12.102 1 95.25 105 GLY B N 1
ATOM 3928 C CA . GLY B 1 105 ? -28.484 -22.422 -10.703 1 95.25 105 GLY B CA 1
ATOM 3929 C C . GLY B 1 105 ? -27.453 -21.359 -10.43 1 95.25 105 GLY B C 1
ATOM 3930 O O . GLY B 1 105 ? -27.672 -20.453 -9.617 1 95.25 105 GLY B O 1
ATOM 3931 N N . ASP B 1 106 ? -26.312 -21.484 -11.094 1 96.75 106 ASP B N 1
ATOM 3932 C CA . ASP B 1 106 ? -25.234 -20.484 -10.969 1 96.75 106 ASP B CA 1
ATOM 3933 C C . ASP B 1 106 ? -25.719 -19.109 -11.414 1 96.75 106 ASP B C 1
ATOM 3935 O O . ASP B 1 106 ? -25.469 -18.109 -10.727 1 96.75 106 ASP B O 1
ATOM 3939 N N . ARG B 1 107 ? -26.391 -19.031 -12.539 1 96.88 107 ARG B N 1
ATOM 3940 C CA . ARG B 1 107 ? -26.922 -17.781 -13.055 1 96.88 107 ARG B CA 1
ATOM 3941 C C . ARG B 1 107 ? -27.922 -17.156 -12.07 1 96.88 107 ARG B C 1
ATOM 3943 O O . ARG B 1 107 ? -27.875 -15.953 -11.812 1 96.88 107 ARG B O 1
ATOM 3950 N N . LEU B 1 108 ? -28.75 -17.969 -11.57 1 96.69 108 LEU B N 1
ATOM 3951 C CA . LEU B 1 108 ? -29.766 -17.484 -10.625 1 96.69 108 LEU B CA 1
ATOM 3952 C C . LEU B 1 108 ? -29.094 -16.938 -9.375 1 96.69 108 LEU B C 1
ATOM 3954 O O . LEU B 1 108 ? -29.5 -15.875 -8.875 1 96.69 108 LEU B O 1
ATOM 3958 N N . LEU B 1 109 ? -28.156 -17.641 -8.859 1 97.75 109 LEU B N 1
ATOM 3959 C CA . LEU B 1 109 ? -27.453 -17.188 -7.664 1 97.75 109 LEU B CA 1
ATOM 3960 C C . LEU B 1 109 ? -26.75 -15.852 -7.926 1 97.75 109 LEU B C 1
ATOM 3962 O O . LEU B 1 109 ? -26.75 -14.969 -7.066 1 97.75 109 LEU B O 1
ATOM 3966 N N . GLN B 1 110 ? -26.172 -15.688 -9.094 1 98.25 110 GLN B N 1
ATOM 3967 C CA . GLN B 1 110 ? -25.516 -14.438 -9.469 1 98.25 110 GLN B CA 1
ATOM 3968 C C . GLN B 1 110 ? -26.516 -13.281 -9.523 1 98.25 110 GLN B C 1
ATOM 3970 O O . GLN B 1 110 ? -26.234 -12.188 -9.039 1 98.25 110 GLN B O 1
ATOM 3975 N N . GLU B 1 111 ? -27.625 -13.547 -10.164 1 97.94 111 GLU B N 1
ATOM 3976 C CA . GLU B 1 111 ? -28.656 -12.516 -10.242 1 97.94 111 GLU B CA 1
ATOM 3977 C C . GLU B 1 111 ? -29.109 -12.086 -8.852 1 97.94 111 GLU B C 1
ATOM 3979 O O . GLU B 1 111 ? -29.25 -10.891 -8.586 1 97.94 111 GLU B O 1
ATOM 3984 N N . ARG B 1 112 ? -29.297 -13.031 -8.008 1 98.12 112 ARG B N 1
ATOM 3985 C CA . ARG B 1 112 ? -29.703 -12.734 -6.637 1 98.12 112 ARG B CA 1
ATOM 3986 C C . ARG B 1 112 ? -28.609 -11.953 -5.906 1 98.12 112 ARG B C 1
ATOM 3988 O O . ARG B 1 112 ? -28.906 -11.055 -5.113 1 98.12 112 ARG B O 1
ATOM 3995 N N . LEU B 1 113 ? -27.391 -12.312 -6.117 1 98.44 113 LEU B N 1
ATOM 3996 C CA . LEU B 1 113 ? -26.266 -11.602 -5.496 1 98.44 113 LEU B CA 1
ATOM 3997 C C . LEU B 1 113 ? -26.25 -10.141 -5.918 1 98.44 113 LEU B C 1
ATOM 3999 O O . LEU B 1 113 ? -26.109 -9.25 -5.078 1 98.44 113 LEU B O 1
ATOM 4003 N N . VAL B 1 114 ? -26.344 -9.906 -7.242 1 98.56 114 VAL B N 1
ATOM 4004 C CA . VAL B 1 114 ? -26.344 -8.547 -7.781 1 98.56 114 VAL B CA 1
ATOM 4005 C C . VAL B 1 114 ? -27.469 -7.734 -7.152 1 98.56 114 VAL B C 1
ATOM 4007 O O . VAL B 1 114 ? -27.25 -6.613 -6.688 1 98.56 114 VAL B O 1
ATOM 4010 N N . GLU B 1 115 ? -28.641 -8.352 -7.121 1 98.12 115 GLU B N 1
ATOM 4011 C CA . GLU B 1 115 ? -29.797 -7.684 -6.539 1 98.12 115 GLU B CA 1
ATOM 4012 C C . GLU B 1 115 ? -29.562 -7.359 -5.066 1 98.12 115 GLU B C 1
ATOM 4014 O O . GLU B 1 115 ? -29.859 -6.25 -4.613 1 98.12 115 GLU B O 1
ATOM 4019 N N . PHE B 1 116 ? -29.094 -8.289 -4.367 1 97.75 116 PHE B N 1
ATOM 4020 C CA . PHE B 1 116 ? -28.812 -8.109 -2.947 1 97.75 116 PHE B CA 1
ATOM 4021 C C . PHE B 1 116 ? -27.812 -6.98 -2.729 1 97.75 116 PHE B C 1
ATOM 4023 O O . PHE B 1 116 ? -28.094 -6.043 -1.977 1 97.75 116 PHE B O 1
ATOM 4030 N N . LEU B 1 117 ? -26.578 -7.027 -3.346 1 98 117 LEU B N 1
ATOM 4031 C CA . LEU B 1 117 ? -25.516 -6.059 -3.123 1 98 117 LEU B CA 1
ATOM 4032 C C . LEU B 1 117 ? -25.953 -4.652 -3.508 1 98 117 LEU B C 1
ATOM 4034 O O . LEU B 1 117 ? -25.734 -3.699 -2.76 1 98 117 LEU B O 1
ATOM 4038 N N . LYS B 1 118 ? -26.672 -4.551 -4.613 1 97.12 118 LYS B N 1
ATOM 4039 C CA . LYS B 1 118 ? -27.062 -3.236 -5.109 1 97.12 118 LYS B CA 1
ATOM 4040 C C . LYS B 1 118 ? -28.141 -2.611 -4.215 1 97.12 118 LYS B C 1
ATOM 4042 O O . LYS B 1 118 ? -28.359 -1.398 -4.258 1 97.12 118 LYS B O 1
ATOM 4047 N N . SER B 1 119 ? -28.797 -3.434 -3.439 1 97.12 119 SER B N 1
ATOM 4048 C CA . SER B 1 119 ? -29.844 -2.93 -2.555 1 97.12 119 SER B CA 1
ATOM 4049 C C . SER B 1 119 ? -29.281 -2.496 -1.21 1 97.12 119 SER B C 1
ATOM 4051 O O . SER B 1 119 ? -29.953 -1.827 -0.427 1 97.12 119 SER B O 1
ATOM 4053 N N . GLN B 1 120 ? -28.062 -2.889 -0.908 1 96.5 120 GLN B N 1
ATOM 4054 C CA . GLN B 1 120 ? -27.453 -2.592 0.386 1 96.5 120 GLN B CA 1
ATOM 4055 C C . GLN B 1 120 ? -26.938 -1.156 0.438 1 96.5 120 GLN B C 1
ATOM 4057 O O . GLN B 1 120 ? -26.422 -0.643 -0.552 1 96.5 120 GLN B O 1
ATOM 4062 N N . ASP B 1 121 ? -27.031 -0.5 1.542 1 94.25 121 ASP B N 1
ATOM 4063 C CA . ASP B 1 121 ? -26.5 0.84 1.753 1 94.25 121 ASP B CA 1
ATOM 4064 C C . ASP B 1 121 ? -24.984 0.851 1.615 1 94.25 121 ASP B C 1
ATOM 4066 O O . ASP B 1 121 ? -24.406 1.814 1.104 1 94.25 121 ASP B O 1
ATOM 4070 N N . GLU B 1 122 ? -24.344 -0.206 2.084 1 93.94 122 GLU B N 1
ATOM 4071 C CA . GLU B 1 122 ? -22.891 -0.319 2.014 1 93.94 122 GLU B CA 1
ATOM 4072 C C . GLU B 1 122 ? -22.406 -0.258 0.571 1 93.94 122 GLU B C 1
ATOM 4074 O O . GLU B 1 122 ? -21.359 0.342 0.288 1 93.94 122 GLU B O 1
ATOM 4079 N N . TRP B 1 123 ? -23.172 -0.861 -0.334 1 95.62 123 TRP B N 1
ATOM 4080 C CA . TRP B 1 123 ? -22.781 -0.838 -1.741 1 95.62 123 TRP B CA 1
ATOM 4081 C C . TRP B 1 123 ? -22.984 0.55 -2.338 1 95.62 123 TRP B C 1
ATOM 4083 O O . TRP B 1 123 ? -22.125 1.058 -3.055 1 95.62 123 TRP B O 1
ATOM 4093 N N . LYS B 1 124 ? -24.078 1.168 -2.029 1 93.19 124 LYS B N 1
ATOM 4094 C CA . LYS B 1 124 ? -24.484 2.438 -2.623 1 93.19 124 LYS B CA 1
ATOM 4095 C C . LYS B 1 124 ? -23.531 3.562 -2.227 1 93.19 124 LYS B C 1
ATOM 4097 O O . LYS B 1 124 ? -23.312 4.504 -2.996 1 93.19 124 LYS B O 1
ATOM 4102 N N . ARG B 1 125 ? -22.938 3.49 -1.082 1 86.38 125 ARG B N 1
ATOM 4103 C CA . ARG B 1 125 ? -22.141 4.594 -0.562 1 86.38 125 ARG B CA 1
ATOM 4104 C C . ARG B 1 125 ? -20.953 4.891 -1.478 1 86.38 125 ARG B C 1
ATOM 4106 O O . ARG B 1 125 ? -20.594 6.051 -1.686 1 86.38 125 ARG B O 1
ATOM 4113 N N . PHE B 1 126 ? -20.344 3.865 -2.021 1 86.44 126 PHE B N 1
ATOM 4114 C CA . PHE B 1 126 ? -19.234 4.078 -2.93 1 86.44 126 PHE B CA 1
ATOM 4115 C C . PHE B 1 126 ? -19.406 3.268 -4.207 1 86.44 126 PHE B C 1
ATOM 4117 O O . PHE B 1 126 ? -18.438 2.949 -4.891 1 86.44 126 PHE B O 1
ATOM 4124 N N . GLU B 1 127 ? -20.625 2.83 -4.438 1 92.12 127 GLU B N 1
ATOM 4125 C CA . GLU B 1 127 ? -20.953 2.047 -5.629 1 92.12 127 GLU B CA 1
ATOM 4126 C C . GLU B 1 127 ? -20.109 0.776 -5.699 1 92.12 127 GLU B C 1
ATOM 4128 O O . GLU B 1 127 ? -19.578 0.432 -6.758 1 92.12 127 GLU B O 1
ATOM 4133 N N . GLY B 1 128 ? -19.812 0.218 -4.57 1 94.75 128 GLY B N 1
ATOM 4134 C CA . GLY B 1 128 ? -19.172 -1.086 -4.488 1 94.75 128 GLY B CA 1
ATOM 4135 C C . GLY B 1 128 ? -17.656 -1.013 -4.543 1 94.75 128 GLY B C 1
ATOM 4136 O O . GLY B 1 128 ? -16.984 -2.037 -4.457 1 94.75 128 GLY B O 1
ATOM 4137 N N . LYS B 1 129 ? -17.062 0.189 -4.621 1 91.75 129 LYS B N 1
ATOM 4138 C CA . LYS B 1 129 ? -15.609 0.329 -4.781 1 91.75 129 LYS B CA 1
ATOM 4139 C C . LYS B 1 129 ? -14.867 -0.223 -3.57 1 91.75 129 LYS B C 1
ATOM 4141 O O . LYS B 1 129 ? -13.711 -0.631 -3.678 1 91.75 129 LYS B O 1
ATOM 4146 N N . ASP B 1 130 ? -15.516 -0.232 -2.451 1 91.94 130 ASP B N 1
ATOM 4147 C CA . ASP B 1 130 ? -14.883 -0.743 -1.241 1 91.94 130 ASP B CA 1
ATOM 4148 C C . ASP B 1 130 ? -15.352 -2.162 -0.93 1 91.94 130 ASP B C 1
ATOM 4150 O O . ASP B 1 130 ? -15.438 -2.551 0.236 1 91.94 130 ASP B O 1
ATOM 4154 N N . HIS B 1 131 ? -15.789 -2.912 -1.901 1 97.06 131 HIS B N 1
ATOM 4155 C CA . HIS B 1 131 ? -16.172 -4.312 -1.758 1 97.06 131 HIS B CA 1
ATOM 4156 C C . HIS B 1 131 ? -15.109 -5.234 -2.338 1 97.06 131 HIS B C 1
ATOM 4158 O O . HIS B 1 131 ? -14.43 -4.875 -3.299 1 97.06 131 HIS B O 1
ATOM 4164 N N . LEU B 1 132 ? -14.898 -6.316 -1.717 1 98.12 132 LEU B N 1
ATOM 4165 C CA . LEU B 1 132 ? -13.992 -7.363 -2.176 1 98.12 132 LEU B CA 1
ATOM 4166 C C . LEU B 1 132 ? -14.773 -8.609 -2.58 1 98.12 132 LEU B C 1
ATOM 4168 O O . LEU B 1 132 ? -15.469 -9.211 -1.756 1 98.12 132 LEU B O 1
ATOM 4172 N N . ILE B 1 133 ? -14.703 -8.992 -3.83 1 98.69 133 ILE B N 1
ATOM 4173 C CA . ILE B 1 133 ? -15.391 -10.164 -4.367 1 98.69 133 ILE B CA 1
ATOM 4174 C C . ILE B 1 133 ? -14.367 -11.133 -4.961 1 98.69 133 ILE B C 1
ATOM 4176 O O . ILE B 1 133 ? -13.484 -10.727 -5.719 1 98.69 133 ILE B O 1
ATOM 4180 N N . ILE B 1 134 ? -14.477 -12.391 -4.594 1 98.44 134 ILE B N 1
ATOM 4181 C CA . ILE B 1 134 ? -13.539 -13.398 -5.078 1 98.44 134 ILE B CA 1
ATOM 4182 C C . ILE B 1 134 ? -14.109 -14.078 -6.32 1 98.44 134 ILE B C 1
ATOM 4184 O O . ILE B 1 134 ? -15.141 -14.75 -6.25 1 98.44 134 ILE B O 1
ATOM 4188 N N . ALA B 1 135 ? -13.539 -13.828 -7.383 1 97.69 135 ALA B N 1
ATOM 4189 C CA . ALA B 1 135 ? -13.883 -14.445 -8.656 1 97.69 135 ALA B CA 1
ATOM 4190 C C . ALA B 1 135 ? -12.672 -15.172 -9.258 1 97.69 135 ALA B C 1
ATOM 4192 O O . ALA B 1 135 ? -12.312 -14.93 -10.406 1 97.69 135 ALA B O 1
ATOM 4193 N N . HIS B 1 136 ? -12.18 -16.094 -8.531 1 97.75 136 HIS B N 1
ATOM 4194 C CA . HIS B 1 136 ? -10.883 -16.688 -8.844 1 97.75 136 HIS B CA 1
ATOM 4195 C C . HIS B 1 136 ? -10.961 -17.531 -10.109 1 97.75 136 HIS B C 1
ATOM 4197 O O . HIS B 1 136 ? -10.078 -17.453 -10.969 1 97.75 136 HIS B O 1
ATOM 4203 N N . HIS B 1 137 ? -11.992 -18.391 -10.203 1 96.25 137 HIS B N 1
ATOM 4204 C CA . HIS B 1 137 ? -12.164 -19.156 -11.43 1 96.25 137 HIS B CA 1
ATOM 4205 C C . HIS B 1 137 ? -12.469 -18.25 -12.617 1 96.25 137 HIS B C 1
ATOM 4207 O O . HIS B 1 137 ? -13.336 -17.375 -12.523 1 96.25 137 HIS B O 1
ATOM 4213 N N . PRO B 1 138 ? -11.82 -18.453 -13.695 1 93 138 PRO B N 1
ATOM 4214 C CA . PRO B 1 138 ? -11.977 -17.531 -14.82 1 93 138 PRO B CA 1
ATOM 4215 C C . PRO B 1 138 ? -13.414 -17.469 -15.344 1 93 138 PRO B C 1
ATOM 4217 O O . PRO B 1 138 ? -13.82 -16.484 -15.945 1 93 138 PRO B O 1
ATOM 4220 N N . ASN B 1 139 ? -14.188 -18.5 -15.078 1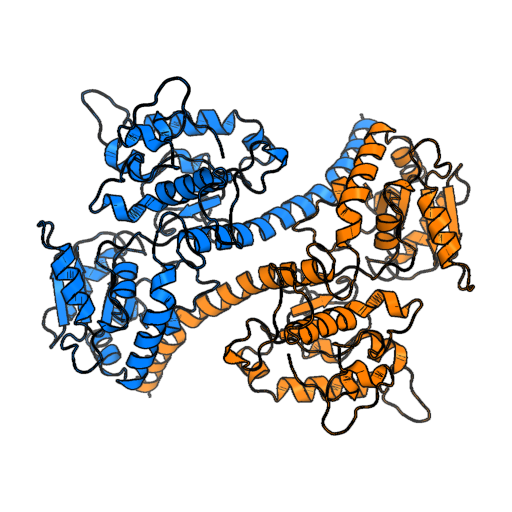 93.5 139 ASN B N 1
ATOM 4221 C CA . ASN B 1 139 ? -15.547 -18.547 -15.594 1 93.5 139 ASN B CA 1
ATOM 4222 C C . ASN B 1 139 ? -16.562 -18.219 -14.508 1 93.5 139 ASN B C 1
ATOM 4224 O O . ASN B 1 139 ? -17.781 -18.312 -14.742 1 93.5 139 ASN B O 1
ATOM 4228 N N . SER B 1 140 ? -16.094 -17.891 -13.391 1 95.31 140 SER B N 1
ATOM 4229 C CA . SER B 1 140 ? -17.016 -17.547 -12.32 1 95.31 140 SER B CA 1
ATOM 4230 C C . SER B 1 140 ? -17.578 -16.141 -12.492 1 95.31 140 SER B C 1
ATOM 4232 O O . SER B 1 140 ? -16.969 -15.305 -13.18 1 95.31 140 SER B O 1
ATOM 4234 N N . LEU B 1 141 ? -18.766 -15.867 -12.047 1 96.94 141 LEU B N 1
ATOM 4235 C CA . LEU B 1 141 ? -19.422 -14.57 -12.016 1 96.94 141 LEU B CA 1
ATOM 4236 C C . LEU B 1 141 ? -19.562 -13.992 -13.414 1 96.94 141 LEU B C 1
ATOM 4238 O O . LEU B 1 141 ? -19.484 -12.773 -13.602 1 96.94 141 LEU B O 1
ATOM 4242 N N . LEU B 1 142 ? -19.719 -14.844 -14.383 1 95.38 142 LEU B N 1
ATOM 4243 C CA . LEU B 1 142 ? -19.781 -14.383 -15.766 1 95.38 142 LEU B CA 1
ATOM 4244 C C . LEU B 1 142 ? -20.875 -13.336 -15.945 1 95.38 142 LEU B C 1
ATOM 4246 O O . LEU B 1 142 ? -20.656 -12.336 -16.641 1 95.38 142 LEU B O 1
ATOM 4250 N N . TYR B 1 143 ? -21.969 -13.523 -15.312 1 95.94 143 TYR B N 1
ATOM 4251 C CA . TYR B 1 143 ? -23.062 -12.57 -15.391 1 95.94 143 TYR B CA 1
ATOM 4252 C C . TYR B 1 143 ? -22.828 -11.391 -14.461 1 95.94 143 TYR B C 1
ATOM 4254 O O . TYR B 1 143 ? -22.875 -10.234 -14.883 1 95.94 143 TYR B O 1
ATOM 4262 N N . ALA B 1 144 ? -22.547 -11.633 -13.266 1 97.94 144 ALA B N 1
ATOM 4263 C CA . ALA B 1 144 ? -22.562 -10.648 -12.188 1 97.94 144 ALA B CA 1
ATOM 4264 C C . ALA B 1 144 ? -21.422 -9.648 -12.352 1 97.94 144 ALA B C 1
ATOM 4266 O O . ALA B 1 144 ? -21.531 -8.492 -11.938 1 97.94 144 ALA B O 1
ATOM 4267 N N . ARG B 1 145 ? -20.312 -10.109 -12.93 1 96.81 145 ARG B N 1
ATOM 4268 C CA . ARG B 1 145 ? -19.125 -9.25 -12.984 1 96.81 145 ARG B CA 1
ATOM 4269 C C . ARG B 1 145 ? -19.391 -8.016 -13.836 1 96.81 145 ARG B C 1
ATOM 4271 O O . ARG B 1 145 ? -18.734 -6.984 -13.664 1 96.81 145 ARG B O 1
ATOM 4278 N N . ASN B 1 146 ? -20.406 -8.039 -14.727 1 95.81 146 ASN B N 1
ATOM 4279 C CA . ASN B 1 146 ? -20.781 -6.879 -15.531 1 95.81 146 ASN B CA 1
ATOM 4280 C C . ASN B 1 146 ? -21.469 -5.812 -14.695 1 95.81 146 ASN B C 1
ATOM 4282 O O . ASN B 1 146 ? -21.516 -4.641 -15.078 1 95.81 146 ASN B O 1
ATOM 4286 N N . PHE B 1 147 ? -22 -6.199 -13.609 1 97.12 147 PHE B N 1
ATOM 4287 C CA . PHE B 1 147 ? -22.75 -5.297 -12.758 1 97.12 147 PHE B CA 1
ATOM 4288 C C . PHE B 1 147 ? -21.953 -4.93 -11.508 1 97.12 147 PHE B C 1
ATOM 4290 O O . PHE B 1 147 ? -22.266 -3.947 -10.836 1 97.12 147 PHE B O 1
ATOM 4297 N N . LEU B 1 148 ? -20.906 -5.727 -11.25 1 97.81 148 LEU B N 1
ATOM 4298 C CA . LEU B 1 148 ? -20.172 -5.559 -10 1 97.81 148 LEU B CA 1
ATOM 4299 C C . LEU B 1 148 ? -18.719 -5.172 -10.266 1 97.81 148 LEU B C 1
ATOM 4301 O O . LEU B 1 148 ? -17.859 -5.34 -9.398 1 97.81 148 LEU B O 1
ATOM 4305 N N . GLY B 1 149 ? -18.469 -4.641 -11.43 1 95.56 149 GLY B N 1
ATOM 4306 C CA . GLY B 1 149 ? -17.109 -4.379 -11.906 1 95.56 149 GLY B CA 1
ATOM 4307 C C . GLY B 1 149 ? -16.406 -3.285 -11.125 1 95.56 149 GLY B C 1
ATOM 4308 O O . GLY B 1 149 ? -15.188 -3.143 -11.211 1 95.56 149 GLY B O 1
ATOM 4309 N N . SER B 1 150 ? -17.125 -2.49 -10.367 1 94.62 150 SER B N 1
ATOM 4310 C CA . SER B 1 150 ? -16.5 -1.432 -9.57 1 94.62 150 SER B CA 1
ATOM 4311 C C . SER B 1 150 ? -15.812 -2 -8.336 1 94.62 150 SER B C 1
ATOM 4313 O O . SER B 1 150 ? -14.945 -1.345 -7.75 1 94.62 150 SER B O 1
ATOM 4315 N N . ALA B 1 151 ? -16.188 -3.207 -7.953 1 97.12 151 ALA B N 1
ATOM 4316 C CA . ALA B 1 151 ? -15.609 -3.844 -6.77 1 97.12 151 ALA B CA 1
ATOM 4317 C C . ALA B 1 151 ? -14.188 -4.332 -7.043 1 97.12 151 ALA B C 1
ATOM 4319 O O . ALA B 1 151 ? -13.781 -4.465 -8.203 1 97.12 151 ALA B O 1
ATOM 4320 N N . MET B 1 152 ? -13.422 -4.465 -6.039 1 97.19 152 MET B N 1
ATOM 4321 C CA . MET B 1 152 ? -12.133 -5.145 -6.121 1 97.19 152 MET B CA 1
ATOM 4322 C C . MET B 1 152 ? -12.312 -6.648 -6.27 1 97.19 152 MET B C 1
ATOM 4324 O O . MET B 1 152 ? -13.016 -7.273 -5.473 1 97.19 152 MET B O 1
ATOM 4328 N N . PHE B 1 153 ? -11.734 -7.23 -7.246 1 98.25 153 PHE B N 1
ATOM 4329 C CA . PHE B 1 153 ? -11.836 -8.664 -7.48 1 98.25 153 PHE B CA 1
ATOM 4330 C C . PHE B 1 153 ? -10.547 -9.375 -7.086 1 98.25 153 PHE B C 1
ATOM 4332 O O . PHE B 1 153 ? -9.453 -8.812 -7.219 1 98.25 153 PHE B O 1
ATOM 4339 N N . VAL B 1 154 ? -10.656 -10.539 -6.578 1 98.5 154 VAL B N 1
ATOM 4340 C CA . VAL B 1 154 ? -9.547 -11.484 -6.473 1 98.5 154 VAL B CA 1
ATOM 4341 C C . VAL B 1 154 ? -9.648 -12.531 -7.582 1 98.5 154 VAL B C 1
ATOM 4343 O O . VAL B 1 154 ? -10.609 -13.305 -7.629 1 98.5 154 VAL B O 1
ATOM 4346 N N . LEU B 1 155 ? -8.656 -12.516 -8.406 1 98.25 155 LEU B N 1
ATOM 4347 C CA . LEU B 1 155 ? -8.711 -13.305 -9.641 1 98.25 155 LEU B CA 1
ATOM 4348 C C . LEU B 1 155 ? -7.492 -14.211 -9.758 1 98.25 155 LEU B C 1
ATOM 4350 O O . LEU B 1 155 ? -6.504 -14.031 -9.039 1 98.25 155 LEU B O 1
ATOM 4354 N N . SER B 1 156 ? -7.625 -15.172 -10.664 1 97.31 156 SER B N 1
ATOM 4355 C CA . SER B 1 156 ? -6.453 -15.961 -11.023 1 97.31 156 SER B CA 1
ATOM 4356 C C . SER B 1 156 ? -5.66 -15.281 -12.141 1 97.31 156 SER B C 1
ATOM 4358 O O . SER B 1 156 ? -4.441 -15.453 -12.234 1 97.31 156 SER B O 1
ATOM 4360 N N . ASP B 1 157 ? -6.262 -14.609 -13.023 1 95.94 157 ASP B N 1
ATOM 4361 C CA . ASP B 1 157 ? -5.668 -13.805 -14.086 1 95.94 157 ASP B CA 1
ATOM 4362 C C . ASP B 1 157 ? -6.723 -12.945 -14.781 1 95.94 157 ASP B C 1
ATOM 4364 O O . ASP B 1 157 ? -7.895 -12.977 -14.414 1 95.94 157 ASP B O 1
ATOM 4368 N N . PHE B 1 158 ? -6.367 -12.195 -15.797 1 94.94 158 PHE B N 1
ATOM 4369 C CA . PHE B 1 158 ? -7.27 -11.266 -16.453 1 94.94 158 PHE B CA 1
ATOM 4370 C C . PHE B 1 158 ? -7.703 -11.797 -17.812 1 94.94 158 PHE B C 1
ATOM 4372 O O . PHE B 1 158 ? -8.297 -11.07 -18.625 1 94.94 158 PHE B O 1
ATOM 4379 N N . GLY B 1 159 ? -7.398 -13.031 -18.125 1 91.56 159 GLY B N 1
ATOM 4380 C CA . GLY B 1 159 ? -7.531 -13.555 -19.484 1 91.56 159 GLY B CA 1
ATOM 4381 C C . GLY B 1 159 ? -8.953 -13.508 -20 1 91.56 159 GLY B C 1
ATOM 4382 O O . GLY B 1 159 ? -9.18 -13.508 -21.219 1 91.56 159 GLY B O 1
ATOM 4383 N N . ARG B 1 160 ? -9.891 -13.422 -19.125 1 91.12 160 ARG B N 1
ATOM 4384 C CA . ARG B 1 160 ? -11.281 -13.453 -19.562 1 91.12 160 ARG B CA 1
ATOM 4385 C C . ARG B 1 160 ? -12.008 -12.164 -19.172 1 91.12 160 ARG B C 1
ATOM 4387 O O . ARG B 1 160 ? -13.242 -12.133 -19.109 1 91.12 160 ARG B O 1
ATOM 4394 N N . TYR B 1 161 ? -11.281 -11.148 -18.906 1 94.19 161 TYR B N 1
ATOM 4395 C CA . TYR B 1 161 ? -11.859 -9.875 -18.469 1 94.19 161 TYR B CA 1
ATOM 4396 C C . TYR B 1 161 ? -11.445 -8.742 -19.406 1 94.19 161 TYR B C 1
ATOM 4398 O O . TYR B 1 161 ? -10.305 -8.711 -19.891 1 94.19 161 TYR B O 1
ATOM 4406 N N . SER B 1 162 ? -12.336 -7.891 -19.688 1 94.38 162 SER B N 1
ATOM 4407 C CA . SER B 1 162 ? -11.938 -6.609 -20.25 1 94.38 162 SER B CA 1
ATOM 4408 C C . SER B 1 162 ? -11.289 -5.715 -19.203 1 94.38 162 SER B C 1
ATOM 4410 O O . SER B 1 162 ? -11.539 -5.875 -18.016 1 94.38 162 SER B O 1
ATOM 4412 N N . SER B 1 163 ? -10.5 -4.789 -19.625 1 92.94 163 SER B N 1
ATOM 4413 C CA . SER B 1 163 ? -9.805 -3.896 -18.703 1 92.94 163 SER B CA 1
ATOM 4414 C C . SER B 1 163 ? -10.781 -3.016 -17.938 1 92.94 163 SER B C 1
ATOM 4416 O O . SER B 1 163 ? -10.445 -2.492 -16.875 1 92.94 163 SER B O 1
ATOM 4418 N N . ALA B 1 164 ? -11.969 -2.852 -18.438 1 93.25 164 ALA B N 1
ATOM 4419 C CA . ALA B 1 164 ? -12.992 -2.051 -17.781 1 93.25 164 ALA B CA 1
ATOM 4420 C C . ALA B 1 164 ? -13.547 -2.779 -16.547 1 93.25 164 ALA B C 1
ATOM 4422 O O . ALA B 1 164 ? -13.961 -2.145 -15.578 1 93.25 164 ALA B O 1
ATOM 4423 N N . ILE B 1 165 ? -13.5 -4.086 -16.594 1 95.12 165 ILE B N 1
ATOM 4424 C CA . ILE B 1 165 ? -14.094 -4.895 -15.539 1 95.12 165 ILE B CA 1
ATOM 4425 C C . ILE B 1 165 ? -13.023 -5.273 -14.516 1 95.12 165 ILE B C 1
ATOM 4427 O O . ILE B 1 165 ? -13.273 -5.223 -13.312 1 95.12 165 ILE B O 1
ATOM 4431 N N . ALA B 1 166 ? -11.859 -5.637 -15.047 1 96.12 166 ALA B N 1
ATOM 4432 C CA . ALA B 1 166 ? -10.797 -6.07 -14.148 1 96.12 166 ALA B CA 1
ATOM 4433 C C . ALA B 1 166 ? -9.438 -5.57 -14.625 1 96.12 166 ALA B C 1
ATOM 4435 O O . ALA B 1 166 ? -9.156 -5.566 -15.828 1 96.12 166 ALA B O 1
ATOM 4436 N N . ASN B 1 167 ? -8.664 -5.113 -13.688 1 94.88 167 ASN B N 1
ATOM 4437 C CA . ASN B 1 167 ? -7.348 -4.578 -14.023 1 94.88 167 ASN B CA 1
ATOM 4438 C C . ASN B 1 167 ? -6.441 -4.527 -12.797 1 94.88 167 ASN B C 1
ATOM 4440 O O . ASN B 1 167 ? -6.883 -4.801 -11.68 1 94.88 167 ASN B O 1
ATOM 4444 N N . LEU B 1 168 ? -5.207 -4.137 -13.039 1 91.75 168 LEU B N 1
ATOM 4445 C CA . LEU B 1 168 ? -4.176 -4.188 -12.016 1 91.75 168 LEU B CA 1
ATOM 4446 C C . LEU B 1 168 ? -4.355 -3.053 -11.008 1 91.75 168 LEU B C 1
ATOM 4448 O O . LEU B 1 168 ? -3.795 -3.098 -9.906 1 91.75 168 LEU B O 1
ATOM 4452 N N . GLU B 1 169 ? -5.055 -2.039 -11.336 1 88.88 169 GLU B N 1
ATOM 4453 C CA . GLU B 1 169 ? -5.211 -0.881 -10.461 1 88.88 169 GLU B CA 1
ATOM 4454 C C . GLU B 1 169 ? -6.008 -1.237 -9.211 1 88.88 169 GLU B C 1
ATOM 4456 O O . GLU B 1 169 ? -5.691 -0.77 -8.117 1 88.88 169 GLU B O 1
ATOM 4461 N N . LYS B 1 170 ? -6.953 -2.082 -9.391 1 92.44 170 LYS B N 1
ATOM 4462 C CA . LYS B 1 170 ? -7.82 -2.307 -8.234 1 92.44 170 LYS B CA 1
ATOM 4463 C C . LYS B 1 170 ? -7.832 -3.779 -7.832 1 92.44 170 LYS B C 1
ATOM 4465 O O . LYS B 1 170 ? -8.094 -4.113 -6.676 1 92.44 170 LYS B O 1
ATOM 4470 N N . ASP B 1 171 ? -7.594 -4.699 -8.812 1 96.81 171 ASP B N 1
ATOM 4471 C CA . ASP B 1 171 ? -7.84 -6.117 -8.562 1 96.81 171 ASP B CA 1
ATOM 4472 C C . ASP B 1 171 ? -6.562 -6.828 -8.117 1 96.81 171 ASP B C 1
ATOM 4474 O O . ASP B 1 171 ? -5.461 -6.312 -8.32 1 96.81 171 ASP B O 1
ATOM 4478 N N . ILE B 1 172 ? -6.75 -8.008 -7.512 1 97.06 172 ILE B N 1
ATOM 4479 C CA . ILE B 1 172 ? -5.668 -8.797 -6.934 1 97.06 172 ILE B CA 1
ATOM 4480 C C . ILE B 1 172 ? -5.59 -10.156 -7.633 1 97.06 172 ILE B C 1
ATOM 4482 O O . ILE B 1 172 ? -6.613 -10.797 -7.879 1 97.06 172 ILE B O 1
ATOM 4486 N N . ILE B 1 173 ? -4.402 -10.531 -7.973 1 98 173 ILE B N 1
ATOM 4487 C CA . ILE B 1 173 ? -4.176 -11.875 -8.5 1 98 173 ILE B CA 1
ATOM 4488 C C . ILE B 1 173 ? -3.783 -12.82 -7.367 1 98 173 ILE B C 1
ATOM 4490 O O . ILE B 1 173 ? -2.826 -12.555 -6.633 1 98 173 ILE B O 1
ATOM 4494 N N . ALA B 1 174 ? -4.527 -13.844 -7.152 1 98.38 174 ALA B N 1
ATOM 4495 C CA . ALA B 1 174 ? -4.246 -14.844 -6.125 1 98.38 174 ALA B CA 1
ATOM 4496 C C . ALA B 1 174 ? -3.801 -16.156 -6.75 1 98.38 174 ALA B C 1
ATOM 4498 O O . ALA B 1 174 ? -4.242 -16.516 -7.844 1 98.38 174 ALA B O 1
ATOM 4499 N N . PRO B 1 175 ? -2.926 -16.844 -6.078 1 98.31 175 PRO B N 1
ATOM 4500 C CA . PRO B 1 175 ? -2.459 -18.125 -6.625 1 98.31 175 PRO B CA 1
ATOM 4501 C C . PRO B 1 175 ? -3.516 -19.219 -6.543 1 98.31 175 PRO B C 1
ATOM 4503 O O . PRO B 1 175 ? -4.402 -19.156 -5.684 1 98.31 175 PRO B O 1
ATOM 4506 N N . TYR B 1 176 ? -3.367 -20.156 -7.457 1 97.62 176 TYR B N 1
ATOM 4507 C CA . TYR B 1 176 ? -4.121 -21.406 -7.34 1 97.62 176 TYR B CA 1
ATOM 4508 C C . TYR B 1 176 ? -3.682 -22.188 -6.117 1 97.62 176 TYR B C 1
ATOM 4510 O O . TYR B 1 176 ? -2.539 -22.078 -5.668 1 97.62 176 TYR B O 1
ATOM 4518 N N . LEU B 1 177 ? -4.641 -22.906 -5.57 1 96.94 177 LEU B N 1
ATOM 4519 C CA . LEU B 1 177 ? -4.219 -23.938 -4.637 1 96.94 177 LEU B CA 1
ATOM 4520 C C . LEU B 1 177 ? -3.568 -25.109 -5.371 1 96.94 177 LEU B C 1
ATOM 4522 O O . LEU B 1 177 ? -4.219 -25.766 -6.184 1 96.94 177 LEU B O 1
ATOM 4526 N N . HIS B 1 178 ? -2.314 -25.281 -5.125 1 95.31 178 HIS B N 1
ATOM 4527 C CA . HIS B 1 178 ? -1.613 -26.375 -5.797 1 95.31 178 HIS B CA 1
ATOM 4528 C C . HIS B 1 178 ? -2.221 -27.719 -5.441 1 95.31 178 HIS B C 1
ATOM 4530 O O . HIS B 1 178 ? -2.795 -27.891 -4.363 1 95.31 178 HIS B O 1
ATOM 4536 N N . VAL B 1 179 ? -2.064 -28.688 -6.305 1 92.06 179 VAL B N 1
ATOM 4537 C CA . VAL B 1 179 ? -2.723 -29.969 -6.098 1 92.06 179 VAL B CA 1
ATOM 4538 C C . VAL B 1 179 ? -1.68 -31.031 -5.77 1 92.06 179 VAL B C 1
ATOM 4540 O O . VAL B 1 179 ? -2.01 -32.094 -5.211 1 92.06 179 VAL B O 1
ATOM 4543 N N . VAL B 1 180 ? -0.428 -30.797 -6.133 1 93.12 180 VAL B N 1
ATOM 4544 C CA . VAL B 1 180 ? 0.622 -31.75 -5.801 1 93.12 180 VAL B CA 1
ATOM 4545 C C . VAL B 1 180 ? 1.088 -31.547 -4.363 1 93.12 180 VAL B C 1
ATOM 4547 O O . VAL B 1 180 ? 0.866 -30.469 -3.789 1 93.12 180 VAL B O 1
ATOM 4550 N N . LYS B 1 181 ? 1.661 -32.531 -3.85 1 93.12 181 LYS B N 1
ATOM 4551 C CA . LYS B 1 181 ? 2.182 -32.438 -2.488 1 93.12 181 LYS B CA 1
ATOM 4552 C C . LYS B 1 181 ? 3.406 -31.516 -2.438 1 93.12 181 LYS B C 1
ATOM 4554 O O . LYS B 1 181 ? 4.258 -31.562 -3.326 1 93.12 181 LYS B O 1
ATOM 4559 N N . THR B 1 182 ? 3.439 -30.688 -1.419 1 95.94 182 THR B N 1
ATOM 4560 C CA . THR B 1 182 ? 4.598 -29.828 -1.208 1 95.94 182 THR B CA 1
ATOM 4561 C C . THR B 1 182 ? 5.812 -30.641 -0.782 1 95.94 182 THR B C 1
ATOM 4563 O O . THR B 1 182 ? 5.715 -31.484 0.114 1 95.94 182 THR B O 1
ATOM 4566 N N . ILE B 1 183 ? 6.852 -30.406 -1.37 1 96.38 183 ILE B N 1
ATOM 4567 C CA . ILE B 1 183 ? 8.086 -31.094 -1.019 1 96.38 183 ILE B CA 1
ATOM 4568 C C . ILE B 1 183 ? 8.828 -30.312 0.066 1 96.38 183 ILE B C 1
ATOM 4570 O O . ILE B 1 183 ? 8.938 -29.078 -0.016 1 96.38 183 ILE B O 1
ATOM 4574 N N . SER B 1 184 ? 9.281 -31.016 1.059 1 95.56 184 SER B N 1
ATOM 4575 C CA . SER B 1 184 ? 10.07 -30.359 2.098 1 95.56 184 SER B CA 1
ATOM 4576 C C . SER B 1 184 ? 11.461 -30 1.59 1 95.56 184 SER B C 1
ATOM 4578 O O . SER B 1 184 ? 11.992 -30.672 0.691 1 95.56 184 SER B O 1
ATOM 4580 N N . ASN B 1 185 ? 12.031 -28.984 2.164 1 95.12 185 ASN B N 1
ATOM 4581 C CA . ASN B 1 185 ? 13.352 -28.516 1.75 1 95.12 185 ASN B CA 1
ATOM 4582 C C . ASN B 1 185 ? 14.398 -29.625 1.847 1 95.12 185 ASN B C 1
ATOM 4584 O O . ASN B 1 185 ? 15.273 -29.734 0.984 1 95.12 185 ASN B O 1
ATOM 4588 N N . ASN B 1 186 ? 14.227 -30.469 2.852 1 94.62 186 ASN B N 1
ATOM 4589 C CA . ASN B 1 186 ? 15.195 -31.531 3.082 1 94.62 186 ASN B CA 1
ATOM 4590 C C . ASN B 1 186 ? 15.023 -32.688 2.088 1 94.62 186 ASN B C 1
ATOM 4592 O O . ASN B 1 186 ? 15.945 -33.469 1.869 1 94.62 186 ASN B O 1
ATOM 4596 N N . GLU B 1 187 ? 13.867 -32.781 1.481 1 95.44 187 GLU B N 1
ATOM 4597 C CA . GLU B 1 187 ? 13.57 -33.875 0.557 1 95.44 187 GLU B CA 1
ATOM 4598 C C . GLU B 1 187 ? 13.727 -33.438 -0.893 1 95.44 187 GLU B C 1
ATOM 4600 O O . GLU B 1 187 ? 13.586 -34.219 -1.815 1 95.44 187 GLU B O 1
ATOM 4605 N N . SER B 1 188 ? 14.008 -32.156 -1.1 1 97.38 188 SER B N 1
ATOM 4606 C CA . SER B 1 188 ? 14.148 -31.625 -2.447 1 97.38 188 SER B CA 1
ATOM 4607 C C . SER B 1 188 ? 15.43 -32.125 -3.113 1 97.38 188 SER B C 1
ATOM 4609 O O . SER B 1 188 ? 16.531 -31.844 -2.619 1 97.38 188 SER B O 1
ATOM 4611 N N . ALA B 1 189 ? 15.32 -32.812 -4.219 1 97.69 189 ALA B N 1
ATOM 4612 C CA . ALA B 1 189 ? 16.469 -33.406 -4.922 1 97.69 189 ALA B CA 1
ATOM 4613 C C . ALA B 1 189 ? 17.359 -32.312 -5.496 1 97.69 189 ALA B C 1
ATOM 4615 O O . ALA B 1 189 ? 16.875 -31.344 -6.094 1 97.69 189 ALA B O 1
ATOM 4616 N N . PRO B 1 190 ? 18.641 -32.406 -5.289 1 97.62 190 PRO B N 1
ATOM 4617 C CA . PRO B 1 190 ? 19.562 -31.453 -5.898 1 97.62 190 PRO B CA 1
ATOM 4618 C C . PRO B 1 190 ? 19.688 -31.625 -7.41 1 97.62 190 PRO B C 1
ATOM 4620 O O . PRO B 1 190 ? 19.062 -32.531 -7.984 1 97.62 190 PRO B O 1
ATOM 4623 N N . PHE B 1 191 ? 20.469 -30.797 -7.992 1 97.94 191 PHE B N 1
ATOM 4624 C CA . PHE B 1 191 ? 20.609 -30.672 -9.438 1 97.94 191 PHE B CA 1
ATOM 4625 C C . PHE B 1 191 ? 20.984 -32 -10.055 1 97.94 191 PHE B C 1
ATOM 4627 O O . PHE B 1 191 ? 20.375 -32.438 -11.039 1 97.94 191 PHE B O 1
ATOM 4634 N N . GLU B 1 192 ? 21.922 -32.812 -9.469 1 96.75 192 GLU B N 1
ATOM 4635 C CA . GLU B 1 192 ? 22.5 -34.031 -10.031 1 96.75 192 GLU B CA 1
ATOM 4636 C C . GLU B 1 192 ? 21.531 -35.188 -9.938 1 96.75 192 GLU B C 1
ATOM 4638 O O . GLU B 1 192 ? 21.688 -36.188 -10.641 1 96.75 192 GLU B O 1
ATOM 4643 N N . LYS B 1 193 ? 20.531 -35.062 -9.094 1 97.56 193 LYS B N 1
ATOM 4644 C CA . LYS B 1 193 ? 19.578 -36.156 -8.906 1 97.56 193 LYS B CA 1
ATOM 4645 C C . LYS B 1 193 ? 18.281 -35.875 -9.656 1 97.56 193 LYS B C 1
ATOM 4647 O O . LYS B 1 193 ? 17.25 -36.5 -9.383 1 97.56 193 LYS B O 1
ATOM 4652 N N . ARG B 1 194 ? 18.281 -34.906 -10.523 1 98.38 194 ARG B N 1
ATOM 4653 C CA . ARG B 1 194 ? 17.156 -34.562 -11.383 1 98.38 194 ARG B CA 1
ATOM 4654 C C . ARG B 1 194 ? 17.469 -34.875 -12.844 1 98.38 194 ARG B C 1
ATOM 4656 O O . ARG B 1 194 ? 17.953 -34 -13.578 1 98.38 194 ARG B O 1
ATOM 4663 N N . PRO B 1 195 ? 17.094 -36 -13.273 1 97.75 195 PRO B N 1
ATOM 4664 C CA . PRO B 1 195 ? 17.484 -36.469 -14.609 1 97.75 195 PRO B CA 1
ATOM 4665 C C . PRO B 1 195 ? 16.688 -35.781 -15.719 1 97.75 195 PRO B C 1
ATOM 4667 O O . PRO B 1 195 ? 17.156 -35.719 -16.859 1 97.75 195 PRO B O 1
ATOM 4670 N N . VAL B 1 196 ? 15.516 -35.312 -15.422 1 98.38 196 VAL B N 1
ATOM 4671 C CA . VAL B 1 196 ? 14.664 -34.719 -16.453 1 98.38 196 VAL B CA 1
ATOM 4672 C C . VAL B 1 196 ? 15.016 -33.25 -16.594 1 98.38 196 VAL B C 1
ATOM 4674 O O . VAL B 1 196 ? 15.109 -32.5 -15.602 1 98.38 196 VAL B O 1
ATOM 4677 N N . LEU B 1 197 ? 15.266 -32.812 -17.781 1 98.44 197 LEU B N 1
ATOM 4678 C CA . LEU B 1 197 ? 15.586 -31.406 -18.047 1 98.44 197 LEU B CA 1
ATOM 4679 C C . LEU B 1 197 ? 14.344 -30.531 -17.906 1 98.44 197 LEU B C 1
ATOM 4681 O O . LEU B 1 197 ? 14.344 -29.578 -17.141 1 98.44 197 LEU B O 1
ATOM 4685 N N . ALA B 1 198 ? 13.328 -30.859 -18.688 1 98.5 198 ALA B N 1
ATOM 4686 C CA . ALA B 1 198 ? 12.086 -30.094 -18.688 1 98.5 198 ALA B CA 1
ATOM 4687 C C . ALA B 1 198 ? 10.867 -31.016 -18.609 1 98.5 198 ALA B C 1
ATOM 4689 O O . ALA B 1 198 ? 10.844 -32.062 -19.234 1 98.5 198 ALA B O 1
ATOM 4690 N N . TYR B 1 199 ? 9.891 -30.609 -17.844 1 98.06 199 TYR B N 1
ATOM 4691 C CA . TYR B 1 199 ? 8.727 -31.438 -17.562 1 98.06 199 TYR B CA 1
ATOM 4692 C C . TYR B 1 199 ? 7.434 -30.688 -17.875 1 98.06 199 TYR B C 1
ATOM 4694 O O . TYR B 1 199 ? 7.27 -29.531 -17.484 1 98.06 199 TYR B O 1
ATOM 4702 N N . PHE B 1 200 ? 6.57 -31.266 -18.594 1 97.31 200 PHE B N 1
ATOM 4703 C CA . PHE B 1 200 ? 5.207 -30.797 -18.812 1 97.31 200 PHE B CA 1
ATOM 4704 C C . PHE B 1 200 ? 4.23 -31.969 -18.875 1 97.31 200 PHE B C 1
ATOM 4706 O O . PHE B 1 200 ? 4.453 -32.938 -19.594 1 97.31 200 PHE B O 1
ATOM 4713 N N . GLN B 1 201 ? 3.27 -31.906 -18.109 1 93.62 201 GLN B N 1
ATOM 4714 C CA . GLN B 1 201 ? 2.166 -32.875 -18.141 1 93.62 201 GLN B CA 1
ATOM 4715 C C . GLN B 1 201 ? 0.822 -32.156 -18 1 93.62 201 GLN B C 1
ATOM 4717 O O . GLN B 1 201 ? 0.547 -31.516 -16.984 1 93.62 201 GLN B O 1
ATOM 4722 N N . GLY B 1 202 ? 0.015 -32.188 -19 1 90.75 202 GLY B N 1
ATOM 4723 C CA . GLY B 1 202 ? -1.266 -31.484 -18.984 1 90.75 202 GLY B CA 1
ATOM 4724 C C . GLY B 1 202 ? -1.986 -31.531 -20.328 1 90.75 202 GLY B C 1
ATOM 4725 O O . GLY B 1 202 ? -1.547 -32.219 -21.25 1 90.75 202 GLY B O 1
ATOM 4726 N N . ALA B 1 203 ? -3.107 -30.859 -20.344 1 88.38 203 ALA B N 1
ATOM 4727 C CA . ALA B 1 203 ? -3.852 -30.781 -21.594 1 88.38 203 ALA B CA 1
ATOM 4728 C C . ALA B 1 203 ? -3.041 -30.047 -22.672 1 88.38 203 ALA B C 1
ATOM 4730 O O . ALA B 1 203 ? -2.588 -28.922 -22.453 1 88.38 203 ALA B O 1
ATOM 4731 N N . ILE B 1 204 ? -2.871 -30.688 -23.734 1 92.06 204 ILE B N 1
ATOM 4732 C CA . ILE B 1 204 ? -2.018 -30.156 -24.797 1 92.06 204 ILE B CA 1
ATOM 4733 C C . ILE B 1 204 ? -2.873 -29.453 -25.844 1 92.06 204 ILE B C 1
ATOM 4735 O O . ILE B 1 204 ? -2.502 -28.375 -26.328 1 92.06 204 ILE B O 1
ATOM 4739 N N . TYR B 1 205 ? -4.023 -30.031 -26.141 1 89.69 205 TYR B N 1
ATOM 4740 C CA . TYR B 1 205 ? -4.938 -29.375 -27.062 1 89.69 205 TYR B CA 1
ATOM 4741 C C . TYR B 1 205 ? -5.785 -28.328 -26.359 1 89.69 205 TYR B C 1
ATOM 4743 O O . TYR B 1 205 ? -6.664 -28.656 -25.562 1 89.69 205 TYR B O 1
ATOM 4751 N N . ARG B 1 206 ? -5.438 -27.078 -26.656 1 89.19 206 ARG B N 1
ATOM 4752 C CA . ARG B 1 206 ? -6.145 -25.953 -26.047 1 89.19 206 ARG B CA 1
ATOM 4753 C C . ARG B 1 206 ? -6.496 -24.906 -27.094 1 89.19 206 ARG B C 1
ATOM 4755 O O . ARG B 1 206 ? -6.121 -25.031 -28.266 1 89.19 206 ARG B O 1
ATOM 4762 N N . LYS B 1 207 ? -7.297 -23.938 -26.625 1 85.69 207 LYS B N 1
ATOM 4763 C CA . LYS B 1 207 ? -7.727 -22.844 -27.5 1 85.69 207 LYS B CA 1
ATOM 4764 C C . LYS B 1 207 ? -6.992 -21.547 -27.156 1 85.69 207 LYS B C 1
ATOM 4766 O O . LYS B 1 207 ? -6.203 -21.516 -26.219 1 85.69 207 LYS B O 1
ATOM 4771 N N . ASP B 1 208 ? -7.176 -20.578 -28.031 1 83.88 208 ASP B N 1
ATOM 4772 C CA . ASP B 1 208 ? -6.648 -19.234 -27.781 1 83.88 208 ASP B CA 1
ATOM 4773 C C . ASP B 1 208 ? -5.145 -19.281 -27.531 1 83.88 208 ASP B C 1
ATOM 4775 O O . ASP B 1 208 ? -4.391 -19.844 -28.328 1 83.88 208 ASP B O 1
ATOM 4779 N N . GLY B 1 209 ? -4.738 -18.734 -26.469 1 79.62 209 GLY B N 1
ATOM 4780 C CA . GLY B 1 209 ? -3.318 -18.688 -26.141 1 79.62 209 GLY B CA 1
ATOM 4781 C C . GLY B 1 209 ? -2.727 -20.062 -25.891 1 79.62 209 GLY B C 1
ATOM 4782 O O . GLY B 1 209 ? -1.507 -20.234 -25.953 1 79.62 209 GLY B O 1
ATOM 4783 N N . GLY B 1 210 ? -3.58 -21.016 -25.781 1 87.81 210 GLY B N 1
ATOM 4784 C CA . GLY B 1 210 ? -3.137 -22.359 -25.438 1 87.81 210 GLY B CA 1
ATOM 4785 C C . GLY B 1 210 ? -2.715 -23.172 -26.641 1 87.81 210 GLY B C 1
ATOM 4786 O O . GLY B 1 210 ? -2.137 -24.25 -26.5 1 87.81 210 GLY B O 1
ATOM 4787 N N . THR B 1 211 ? -2.883 -22.656 -27.828 1 90.94 211 THR B N 1
ATOM 4788 C CA . THR B 1 211 ? -2.484 -23.344 -29.047 1 90.94 211 THR B CA 1
ATOM 4789 C C . THR B 1 211 ? -0.973 -23.562 -29.078 1 90.94 211 THR B C 1
ATOM 4791 O O . THR B 1 211 ? -0.485 -24.484 -29.719 1 90.94 211 THR B O 1
ATOM 4794 N N . ILE B 1 212 ? -0.321 -22.781 -28.359 1 95 212 ILE B N 1
ATOM 4795 C CA . ILE B 1 212 ? 1.136 -22.844 -28.312 1 95 212 ILE B CA 1
ATOM 4796 C C . ILE B 1 212 ? 1.575 -24.188 -27.734 1 95 212 ILE B C 1
ATOM 4798 O O . ILE B 1 212 ? 2.68 -24.656 -28 1 95 212 ILE B O 1
ATOM 4802 N N . ARG B 1 213 ? 0.809 -24.812 -26.906 1 95.5 213 ARG B N 1
ATOM 4803 C CA . ARG B 1 213 ? 1.154 -26.078 -26.281 1 95.5 213 ARG B CA 1
ATOM 4804 C C . ARG B 1 213 ? 1.366 -27.172 -27.312 1 95.5 213 ARG B C 1
ATOM 4806 O O . ARG B 1 213 ? 2.283 -27.984 -27.203 1 95.5 213 ARG B O 1
ATOM 4813 N N . GLN B 1 214 ? 0.511 -27.141 -28.312 1 95.19 214 GLN B N 1
ATOM 4814 C CA . GLN B 1 214 ? 0.657 -28.125 -29.375 1 95.19 214 GLN B CA 1
ATOM 4815 C C . GLN B 1 214 ? 1.954 -27.906 -30.156 1 95.19 214 GLN B C 1
ATOM 4817 O O . GLN B 1 214 ? 2.641 -28.875 -30.5 1 95.19 214 GLN B O 1
ATOM 4822 N N . GLU B 1 215 ? 2.203 -26.703 -30.406 1 95.69 215 GLU B N 1
ATOM 4823 C CA . GLU B 1 215 ? 3.439 -26.375 -31.125 1 95.69 215 GLU B CA 1
ATOM 4824 C C . GLU B 1 215 ? 4.664 -26.828 -30.328 1 95.69 215 GLU B C 1
ATOM 4826 O O . GLU B 1 215 ? 5.578 -27.438 -30.891 1 95.69 215 GLU B O 1
ATOM 4831 N N . LEU B 1 216 ? 4.648 -26.547 -29.109 1 97.12 216 LEU B N 1
ATOM 4832 C CA . LEU B 1 216 ? 5.777 -26.891 -28.266 1 97.12 216 LEU B CA 1
ATOM 4833 C C . LEU B 1 216 ? 5.871 -28.406 -28.078 1 97.12 216 LEU B C 1
ATOM 4835 O O . LEU B 1 216 ? 6.973 -28.953 -27.984 1 97.12 216 LEU B O 1
ATOM 4839 N N . TYR B 1 217 ? 4.707 -29.047 -28 1 96.62 217 TYR B N 1
ATOM 4840 C CA . TYR B 1 217 ? 4.699 -30.5 -27.938 1 96.62 217 TYR B CA 1
ATOM 4841 C C . TYR B 1 217 ? 5.422 -31.094 -29.141 1 96.62 217 TYR B C 1
ATOM 4843 O O . TYR B 1 217 ? 6.266 -31.984 -28.984 1 96.62 217 TYR B O 1
ATOM 4851 N N . ASN B 1 218 ? 5.184 -30.609 -30.312 1 95.94 218 ASN B N 1
ATOM 4852 C CA . ASN B 1 218 ? 5.797 -31.109 -31.531 1 95.94 218 ASN B CA 1
ATOM 4853 C C . ASN B 1 218 ? 7.305 -30.859 -31.562 1 95.94 218 ASN B C 1
ATOM 4855 O O . ASN B 1 218 ? 8.062 -31.656 -32.094 1 95.94 218 ASN B O 1
ATOM 4859 N N . LEU B 1 219 ? 7.684 -29.812 -30.906 1 96.44 219 LEU B N 1
ATOM 4860 C CA . LEU B 1 219 ? 9.086 -29.422 -30.922 1 96.44 219 LEU B CA 1
ATOM 4861 C C . LEU B 1 219 ? 9.875 -30.188 -29.859 1 96.44 219 LEU B C 1
ATOM 4863 O O . LEU B 1 219 ? 11.062 -30.438 -30.031 1 96.44 219 LEU B O 1
ATOM 4867 N N . LEU B 1 220 ? 9.133 -30.578 -28.734 1 97.06 220 LEU B N 1
ATOM 4868 C CA . LEU B 1 220 ? 9.906 -30.953 -27.562 1 97.06 220 LEU B CA 1
ATOM 4869 C C . LEU B 1 220 ? 9.688 -32.438 -27.219 1 97.06 220 LEU B C 1
ATOM 4871 O O . LEU B 1 220 ? 10.461 -33 -26.469 1 97.06 220 LEU B O 1
ATOM 4875 N N . LYS B 1 221 ? 8.711 -33.062 -27.734 1 94.38 221 LYS B N 1
ATOM 4876 C CA . LYS B 1 221 ? 8.32 -34.406 -27.328 1 94.38 221 LYS B CA 1
ATOM 4877 C C . LYS B 1 221 ? 9.453 -35.375 -27.516 1 94.38 221 LYS B C 1
ATOM 4879 O O . LYS B 1 221 ? 9.586 -36.344 -26.766 1 94.38 221 LYS B O 1
ATOM 4884 N N . ASP B 1 222 ? 10.383 -35.188 -28.484 1 95.19 222 ASP B N 1
ATOM 4885 C CA . ASP B 1 222 ? 11.438 -36.125 -28.812 1 95.19 222 ASP B CA 1
ATOM 4886 C C . ASP B 1 222 ? 12.797 -35.625 -28.312 1 95.19 222 ASP B C 1
ATOM 4888 O O . ASP B 1 222 ? 13.828 -36.25 -28.609 1 95.19 222 ASP B O 1
ATOM 4892 N N . GLU B 1 223 ? 12.805 -34.594 -27.688 1 96.38 223 GLU B N 1
ATOM 4893 C CA . GLU B 1 223 ? 14.062 -34.062 -27.172 1 96.38 223 GLU B CA 1
ATOM 4894 C C . GLU B 1 223 ? 14.57 -34.875 -25.984 1 96.38 223 GLU B C 1
ATOM 4896 O O . GLU B 1 223 ? 13.781 -35.312 -25.141 1 96.38 223 GLU B O 1
ATOM 4901 N N . LYS B 1 224 ? 15.82 -35.031 -25.938 1 96.25 224 LYS B N 1
ATOM 4902 C CA . LYS B 1 224 ? 16.453 -35.812 -24.859 1 96.25 224 LYS B CA 1
ATOM 4903 C C . LYS B 1 224 ? 16.156 -35.188 -23.5 1 96.25 224 LYS B C 1
ATOM 4905 O O . LYS B 1 224 ? 16.266 -33.969 -23.328 1 96.25 224 LYS B O 1
ATOM 4910 N N . ASP B 1 225 ? 15.742 -36.062 -22.516 1 96.94 225 ASP B N 1
ATOM 4911 C CA . ASP B 1 225 ? 15.523 -35.719 -21.109 1 96.94 225 ASP B CA 1
ATOM 4912 C C . ASP B 1 225 ? 14.344 -34.75 -20.953 1 96.94 225 ASP B C 1
ATOM 4914 O O . ASP B 1 225 ? 14.242 -34.062 -19.938 1 96.94 225 ASP B O 1
ATOM 4918 N N . VAL B 1 226 ? 13.531 -34.594 -21.953 1 97.94 226 VAL B N 1
ATOM 4919 C CA . VAL B 1 226 ? 12.328 -33.75 -21.844 1 97.94 226 VAL B CA 1
ATOM 4920 C C . VAL B 1 226 ? 11.094 -34.656 -21.734 1 97.94 226 VAL B C 1
ATOM 4922 O O . VAL B 1 226 ? 10.93 -35.594 -22.516 1 97.94 226 VAL B O 1
ATOM 4925 N N . HIS B 1 227 ? 10.352 -34.469 -20.719 1 97.12 227 HIS B N 1
ATOM 4926 C CA . HIS B 1 227 ? 9.062 -35.125 -20.578 1 97.12 227 HIS B CA 1
ATOM 4927 C C . HIS B 1 227 ? 7.918 -34.219 -20.969 1 97.12 227 HIS B C 1
ATOM 4929 O O . HIS B 1 227 ? 7.664 -33.219 -20.281 1 97.12 227 HIS B O 1
ATOM 4935 N N . PHE B 1 228 ? 7.289 -34.406 -22 1 96.5 228 PHE B N 1
ATOM 4936 C CA . PHE B 1 228 ? 6.133 -33.656 -22.484 1 96.5 228 PHE B CA 1
ATOM 4937 C C . PHE B 1 228 ? 4.98 -34.594 -22.828 1 96.5 228 PHE B C 1
ATOM 4939 O O . PHE B 1 228 ? 5.023 -35.281 -23.844 1 96.5 228 PHE B O 1
ATOM 4946 N N . ALA B 1 229 ? 3.957 -34.594 -21.953 1 92.56 229 ALA B N 1
ATOM 4947 C CA . ALA B 1 229 ? 2.924 -35.594 -22.125 1 92.56 229 ALA B CA 1
ATOM 4948 C C . ALA B 1 229 ? 1.542 -35.031 -21.797 1 92.56 229 ALA B C 1
ATOM 4950 O O . ALA B 1 229 ? 1.424 -34 -21.141 1 92.56 229 ALA B O 1
ATOM 4951 N N . PHE B 1 230 ? 0.539 -35.719 -22.266 1 87.38 230 PHE B N 1
ATOM 4952 C CA . PHE B 1 230 ? -0.854 -35.406 -21.969 1 87.38 230 PHE B CA 1
ATOM 4953 C C . PHE B 1 230 ? -1.184 -35.688 -20.516 1 87.38 230 PHE B C 1
ATOM 4955 O O . PHE B 1 230 ? -0.645 -36.625 -19.922 1 87.38 230 PHE B O 1
ATOM 4962 N N . GLY B 1 231 ? -1.99 -34.844 -20 1 79.69 231 GLY B N 1
ATOM 4963 C CA . GLY B 1 231 ? -2.443 -35.062 -18.641 1 79.69 231 GLY B CA 1
ATOM 4964 C C . GLY B 1 231 ? -3.256 -36.312 -18.469 1 79.69 231 GLY B C 1
ATOM 4965 O O . GLY B 1 231 ? -3.861 -36.812 -19.422 1 79.69 231 GLY B O 1
ATOM 4966 N N . THR B 1 232 ? -2.943 -37.094 -17.344 1 65.19 232 THR B N 1
ATOM 4967 C CA . THR B 1 232 ? -3.748 -38.281 -17.062 1 65.19 232 THR B CA 1
ATOM 4968 C C . THR B 1 232 ? -4.801 -38 -16 1 65.19 232 THR B C 1
ATOM 4970 O O . THR B 1 232 ? -4.516 -37.312 -15.008 1 65.19 232 THR B O 1
ATOM 4973 N N . VAL B 1 233 ? -6.184 -37.969 -16.312 1 54.09 233 VAL B N 1
ATOM 4974 C CA . VAL B 1 233 ? -7.285 -37.781 -15.375 1 54.09 233 VAL B CA 1
ATOM 4975 C C . VAL B 1 233 ? -7.297 -38.906 -14.359 1 54.09 233 VAL B C 1
ATOM 4977 O O . VAL B 1 233 ? -8.125 -38.938 -13.445 1 54.09 233 VAL B O 1
ATOM 4980 N N . ARG B 1 234 ? -6.488 -39.938 -14.398 1 55.72 234 ARG B N 1
ATOM 4981 C CA . ARG B 1 234 ? -6.695 -41.094 -13.523 1 55.72 234 ARG B CA 1
ATOM 4982 C C . ARG B 1 234 ? -6.176 -40.812 -12.117 1 55.72 234 ARG B C 1
ATOM 4984 O O . ARG B 1 234 ? -5.383 -39.875 -11.922 1 55.72 234 ARG B O 1
ATOM 4991 N N . GLY B 1 235 ? -6.781 -41.344 -11.062 1 57.5 235 GLY B N 1
ATOM 4992 C CA . GLY B 1 235 ? -6.625 -41.25 -9.617 1 57.5 235 GLY B CA 1
ATOM 4993 C C . GLY B 1 235 ? -5.184 -41.062 -9.18 1 57.5 235 GLY B C 1
ATOM 4994 O O . GLY B 1 235 ? -4.906 -40.406 -8.188 1 57.5 235 GLY B O 1
ATOM 4995 N N . ASN B 1 236 ? -4.145 -41.469 -9.914 1 71.88 236 ASN B N 1
ATOM 4996 C CA . ASN B 1 236 ? -2.746 -41.438 -9.492 1 71.88 236 ASN B CA 1
ATOM 4997 C C . ASN B 1 236 ? -1.96 -40.375 -10.273 1 71.88 236 ASN B C 1
ATOM 4999 O O . ASN B 1 236 ? -0.738 -40.281 -10.141 1 71.88 236 ASN B O 1
ATOM 5003 N N . GLY B 1 237 ? -2.721 -39.5 -10.922 1 80.31 237 GLY B N 1
ATOM 5004 C CA . GLY B 1 237 ? -2.1 -38.531 -11.805 1 80.31 237 GLY B CA 1
ATOM 5005 C C . GLY B 1 237 ? -1.391 -37.438 -11.055 1 80.31 237 GLY B C 1
ATOM 5006 O O . GLY B 1 237 ? -0.267 -37.062 -11.406 1 80.31 237 GLY B O 1
ATOM 5007 N N . THR B 1 238 ? -1.983 -37.031 -10 1 85.88 238 THR B N 1
ATOM 5008 C CA . THR B 1 238 ? -1.409 -35.938 -9.219 1 85.88 238 THR B CA 1
ATOM 5009 C C . THR B 1 238 ? -0.105 -36.375 -8.562 1 85.88 238 THR B C 1
ATOM 5011 O O . THR B 1 238 ? 0.87 -35.625 -8.539 1 85.88 238 THR B O 1
ATOM 5014 N N . LYS B 1 239 ? -0.13 -37.562 -8.07 1 88 239 LYS B N 1
ATOM 5015 C CA . LYS B 1 239 ? 1.075 -38.094 -7.438 1 88 239 LYS B CA 1
ATOM 5016 C C . LYS B 1 239 ? 2.207 -38.25 -8.453 1 88 239 LYS B C 1
ATOM 5018 O O . LYS B 1 239 ? 3.352 -37.875 -8.172 1 88 239 LYS B O 1
ATOM 5023 N N . GLN B 1 240 ? 1.869 -38.781 -9.562 1 90.81 240 GLN B N 1
ATOM 5024 C CA . GLN B 1 240 ? 2.861 -38.969 -10.617 1 90.81 240 GLN B CA 1
ATOM 5025 C C . GLN B 1 240 ? 3.4 -37.625 -11.109 1 90.81 240 GLN B C 1
ATOM 5027 O O . GLN B 1 240 ? 4.602 -37.5 -11.352 1 90.81 240 GLN B O 1
ATOM 5032 N N . THR B 1 241 ? 2.527 -36.75 -11.242 1 92.69 241 THR B N 1
ATOM 5033 C CA . THR B 1 241 ? 2.938 -35.406 -11.672 1 92.69 241 THR B CA 1
ATOM 5034 C C . THR B 1 241 ? 3.873 -34.781 -10.641 1 92.69 241 THR B C 1
ATOM 5036 O O . THR B 1 241 ? 4.895 -34.188 -11 1 92.69 241 THR B O 1
ATOM 5039 N N . GLY B 1 242 ? 3.531 -34.938 -9.391 1 94.69 242 GLY B N 1
ATOM 5040 C CA . GLY B 1 242 ? 4.387 -34.406 -8.336 1 94.69 242 GLY B CA 1
ATOM 5041 C C . GLY B 1 242 ? 5.785 -35 -8.359 1 94.69 242 GLY B C 1
ATOM 5042 O O . GLY B 1 242 ? 6.773 -34.281 -8.234 1 94.69 242 GLY B O 1
ATOM 5043 N N . LYS B 1 243 ? 5.824 -36.281 -8.555 1 94.75 243 LYS B N 1
ATOM 5044 C CA . LYS B 1 243 ? 7.113 -36.969 -8.641 1 94.75 243 LYS B CA 1
ATOM 5045 C C . LYS B 1 243 ? 7.895 -36.5 -9.867 1 94.75 243 LYS B C 1
ATOM 5047 O O . LYS B 1 243 ? 9.102 -36.281 -9.797 1 94.75 243 LYS B O 1
ATOM 5052 N N . GLY B 1 244 ? 7.148 -36.406 -10.945 1 96.38 244 GLY B N 1
ATOM 5053 C CA . GLY B 1 244 ? 7.77 -35.938 -12.164 1 96.38 244 GLY B CA 1
ATOM 5054 C C . GLY B 1 244 ? 8.367 -34.531 -12.023 1 96.38 244 GLY B C 1
ATOM 5055 O O . GLY B 1 244 ? 9.508 -34.312 -12.438 1 96.38 244 GLY B O 1
ATOM 5056 N N . MET B 1 245 ? 7.652 -33.656 -11.43 1 97.94 245 MET B N 1
ATOM 5057 C CA . MET B 1 245 ? 8.125 -32.312 -11.227 1 97.94 245 MET B CA 1
ATOM 5058 C C . MET B 1 245 ? 9.312 -32.281 -10.273 1 97.94 245 MET B C 1
ATOM 5060 O O . MET B 1 245 ? 10.305 -31.578 -10.523 1 97.94 245 MET B O 1
ATOM 5064 N N . ALA B 1 246 ? 9.242 -33.062 -9.227 1 97.88 246 ALA B N 1
ATOM 5065 C CA . ALA B 1 246 ? 10.289 -33.094 -8.203 1 97.88 246 ALA B CA 1
ATOM 5066 C C . ALA B 1 246 ? 11.586 -33.656 -8.75 1 97.88 246 ALA B C 1
ATOM 5068 O O . ALA B 1 246 ? 12.664 -33.438 -8.188 1 97.88 246 ALA B O 1
ATOM 5069 N N . SER B 1 247 ? 11.492 -34.406 -9.852 1 97.88 247 SER B N 1
ATOM 5070 C CA . SER B 1 247 ? 12.672 -35.031 -10.445 1 97.88 247 SER B CA 1
ATOM 5071 C C . SER B 1 247 ? 13.141 -34.281 -11.68 1 97.88 247 SER B C 1
ATOM 5073 O O . SER B 1 247 ? 13.945 -34.781 -12.461 1 97.88 247 SER B O 1
ATOM 5075 N N . SER B 1 248 ? 12.641 -33.094 -11.859 1 98.75 248 SER B N 1
ATOM 5076 C CA . SER B 1 248 ? 12.953 -32.312 -13.047 1 98.75 248 SER B CA 1
ATOM 5077 C C . SER B 1 248 ? 13.656 -31.016 -12.672 1 98.75 248 SER B C 1
ATOM 5079 O O . SER B 1 248 ? 13.398 -30.438 -11.609 1 98.75 248 SER B O 1
ATOM 5081 N N . LYS B 1 249 ? 14.5 -30.562 -13.547 1 98.75 249 LYS B N 1
ATOM 5082 C CA . LYS B 1 249 ? 15.203 -29.297 -13.328 1 98.75 249 LYS B CA 1
ATOM 5083 C C . LYS B 1 249 ? 14.289 -28.109 -13.609 1 98.75 249 LYS B C 1
ATOM 5085 O O . LYS B 1 249 ? 14.281 -27.125 -12.859 1 98.75 249 LYS B O 1
ATOM 5090 N N . PHE B 1 250 ? 13.539 -28.25 -14.703 1 98.81 250 PHE B N 1
ATOM 5091 C CA . PHE B 1 250 ? 12.633 -27.172 -15.109 1 98.81 250 PHE B CA 1
ATOM 5092 C C . PHE B 1 250 ? 11.227 -27.719 -15.336 1 98.81 250 PHE B C 1
ATOM 5094 O O . PHE B 1 250 ? 11.055 -28.859 -15.773 1 98.81 250 PHE B O 1
ATOM 5101 N N . CYS B 1 251 ? 10.219 -27 -15.016 1 98.75 251 CYS B N 1
ATOM 5102 C CA . CYS B 1 251 ? 8.828 -27.297 -15.32 1 98.75 251 CYS B CA 1
ATOM 5103 C C . CYS B 1 251 ? 8.234 -26.234 -16.25 1 98.75 251 CYS B C 1
ATOM 5105 O O . CYS B 1 251 ? 8.266 -25.047 -15.938 1 98.75 251 CYS B O 1
ATOM 5107 N N . LEU B 1 252 ? 7.734 -26.688 -17.328 1 98.25 252 LEU B N 1
ATOM 5108 C CA . LEU B 1 252 ? 7.188 -25.766 -18.328 1 98.25 252 LEU B CA 1
ATOM 5109 C C . LEU B 1 252 ? 5.797 -25.297 -17.922 1 98.25 252 LEU B C 1
ATOM 5111 O O . LEU B 1 252 ? 4.898 -26.109 -17.688 1 98.25 252 LEU B O 1
ATOM 5115 N N . ASN B 1 253 ? 5.66 -24.047 -17.75 1 97.56 253 ASN B N 1
ATOM 5116 C CA . ASN B 1 253 ? 4.383 -23.391 -17.484 1 97.56 253 ASN B CA 1
ATOM 5117 C C . ASN B 1 253 ? 3.91 -22.578 -18.688 1 97.56 253 ASN B C 1
ATOM 5119 O O . ASN B 1 253 ? 4.172 -21.375 -18.766 1 97.56 253 ASN B O 1
ATOM 5123 N N . ILE B 1 254 ? 3.16 -23.234 -19.453 1 97 254 ILE B N 1
ATOM 5124 C CA . ILE B 1 254 ? 2.717 -22.703 -20.734 1 97 254 ILE B CA 1
ATOM 5125 C C . ILE B 1 254 ? 1.25 -22.281 -20.641 1 97 254 ILE B C 1
ATOM 5127 O O . ILE B 1 254 ? 0.436 -22.984 -20.031 1 97 254 ILE B O 1
ATOM 5131 N N . ALA B 1 255 ? 0.984 -21.188 -21.266 1 94.69 255 ALA B N 1
ATOM 5132 C CA . ALA B 1 255 ? -0.385 -20.672 -21.234 1 94.69 255 ALA B CA 1
ATOM 5133 C C . ALA B 1 255 ? -1.367 -21.734 -21.75 1 94.69 255 ALA B C 1
ATOM 5135 O O . ALA B 1 255 ? -1.043 -22.5 -22.656 1 94.69 255 ALA B O 1
ATOM 5136 N N . GLY B 1 256 ? -2.549 -21.812 -21.125 1 92.5 256 GLY B N 1
ATOM 5137 C CA . GLY B 1 256 ? -3.688 -22.547 -21.656 1 92.5 256 GLY B CA 1
ATOM 5138 C C . GLY B 1 256 ? -4.711 -21.656 -22.328 1 92.5 256 GLY B C 1
ATOM 5139 O O . GLY B 1 256 ? -4.348 -20.766 -23.109 1 92.5 256 GLY B O 1
ATOM 5140 N N . ASP B 1 257 ? -5.973 -21.969 -21.984 1 90.75 257 ASP B N 1
ATOM 5141 C CA . ASP B 1 257 ? -7.016 -21.094 -22.5 1 90.75 257 ASP B CA 1
ATOM 5142 C C . ASP B 1 257 ? -6.914 -19.703 -21.891 1 90.75 257 ASP B C 1
ATOM 5144 O O . ASP B 1 257 ? -7.418 -18.734 -22.469 1 90.75 257 ASP B O 1
ATOM 5148 N N . THR B 1 258 ? -6.344 -19.672 -20.734 1 93.69 258 THR B N 1
ATOM 5149 C CA . THR B 1 258 ? -6.023 -18.422 -20.047 1 93.69 258 THR B CA 1
ATOM 5150 C C . THR B 1 258 ? -4.523 -18.328 -19.781 1 93.69 258 THR B C 1
ATOM 5152 O O . THR B 1 258 ? -3.797 -19.312 -19.922 1 93.69 258 THR B O 1
ATOM 5155 N N . PRO B 1 259 ? -4.059 -17.172 -19.438 1 95.56 259 PRO B N 1
ATOM 5156 C CA . PRO B 1 259 ? -2.615 -16.969 -19.312 1 95.56 259 PRO B CA 1
ATOM 5157 C C . PRO B 1 259 ? -2.025 -17.703 -18.109 1 95.56 259 PRO B C 1
ATOM 5159 O O . PRO B 1 259 ? -0.818 -17.953 -18.062 1 95.56 259 PRO B O 1
ATOM 5162 N N . SER B 1 260 ? -2.824 -18.047 -17.156 1 94.75 260 SER B N 1
ATOM 5163 C CA . SER B 1 260 ? -2.299 -18.656 -15.93 1 94.75 260 SER B CA 1
ATOM 5164 C C . SER B 1 260 ? -2.818 -20.078 -15.766 1 94.75 260 SER B C 1
ATOM 5166 O O . SER B 1 260 ? -3.789 -20.469 -16.406 1 94.75 260 SER B O 1
ATOM 5168 N N . SER B 1 261 ? -2.113 -20.844 -14.961 1 93.38 261 SER B N 1
ATOM 5169 C CA . SER B 1 261 ? -2.521 -22.203 -14.633 1 93.38 261 SER B CA 1
ATOM 5170 C C . SER B 1 261 ? -1.972 -22.625 -13.273 1 93.38 261 SER B C 1
ATOM 5172 O O . SER B 1 261 ? -1.003 -22.047 -12.781 1 93.38 261 SER B O 1
ATOM 5174 N N . ASN B 1 262 ? -2.6 -23.625 -12.734 1 95.25 262 ASN B N 1
ATOM 5175 C CA . ASN B 1 262 ? -2.172 -24.172 -11.453 1 95.25 262 ASN B CA 1
ATOM 5176 C C . ASN B 1 262 ? -0.774 -24.781 -11.539 1 95.25 262 ASN B C 1
ATOM 5178 O O . ASN B 1 262 ? -0.075 -24.891 -10.531 1 95.25 262 ASN B O 1
ATOM 5182 N N . ARG B 1 263 ? -0.336 -25.156 -12.711 1 95 263 ARG B N 1
ATOM 5183 C CA . ARG B 1 263 ? 0.937 -25.844 -12.906 1 95 263 ARG B CA 1
ATOM 5184 C C . ARG B 1 263 ? 2.094 -25.031 -12.352 1 95 263 ARG B C 1
ATOM 5186 O O . ARG B 1 263 ? 3.068 -25.594 -11.844 1 95 263 ARG B O 1
ATOM 5193 N N . LEU B 1 264 ? 1.952 -23.734 -12.477 1 98.06 264 LEU B N 1
ATOM 5194 C CA . LEU B 1 264 ? 2.992 -22.859 -11.945 1 98.06 264 LEU B CA 1
ATOM 5195 C C . LEU B 1 264 ? 3.195 -23.094 -10.453 1 98.06 264 LEU B C 1
ATOM 5197 O O . LEU B 1 264 ? 4.328 -23.25 -9.992 1 98.06 264 LEU B O 1
ATOM 5201 N N . PHE B 1 265 ? 2.154 -23.188 -9.758 1 98.31 265 PHE B N 1
ATOM 5202 C CA . PHE B 1 265 ? 2.225 -23.297 -8.305 1 98.31 265 PHE B CA 1
ATOM 5203 C C . PHE B 1 265 ? 2.584 -24.719 -7.891 1 98.31 265 PHE B C 1
ATOM 5205 O O . PHE B 1 265 ? 3.283 -24.922 -6.895 1 98.31 265 PHE B O 1
ATOM 5212 N N . ASP B 1 266 ? 2.125 -25.719 -8.695 1 97.19 266 ASP B N 1
ATOM 5213 C CA . ASP B 1 266 ? 2.604 -27.078 -8.508 1 97.19 266 ASP B CA 1
ATOM 5214 C C . ASP B 1 266 ? 4.121 -27.172 -8.664 1 97.19 266 ASP B C 1
ATOM 5216 O O . ASP B 1 266 ? 4.797 -27.828 -7.883 1 97.19 266 ASP B O 1
ATOM 5220 N N . ALA B 1 267 ? 4.617 -26.5 -9.672 1 98.62 267 ALA B N 1
ATOM 5221 C CA . ALA B 1 267 ? 6.059 -26.484 -9.906 1 98.62 267 ALA B CA 1
ATOM 5222 C C . ALA B 1 267 ? 6.805 -25.844 -8.742 1 98.62 267 ALA B C 1
ATOM 5224 O O . ALA B 1 267 ? 7.828 -26.359 -8.289 1 98.62 267 ALA B O 1
ATOM 5225 N N . ILE B 1 268 ? 6.273 -24.734 -8.234 1 98.75 268 ILE B N 1
ATOM 5226 C CA . ILE B 1 268 ? 6.926 -23.984 -7.168 1 98.75 268 ILE B CA 1
ATOM 5227 C C . ILE B 1 268 ? 7.039 -24.844 -5.918 1 98.75 268 ILE B C 1
ATOM 5229 O O . ILE B 1 268 ? 8.125 -24.969 -5.34 1 98.75 268 ILE B O 1
ATOM 5233 N N . VAL B 1 269 ? 5.988 -25.547 -5.547 1 98.12 269 VAL B N 1
ATOM 5234 C CA . VAL B 1 269 ? 6.012 -26.297 -4.297 1 98.12 269 VAL B CA 1
ATOM 5235 C C . VAL B 1 269 ? 6.801 -27.594 -4.492 1 98.12 269 VAL B C 1
ATOM 5237 O O . VAL B 1 269 ? 7.172 -28.25 -3.516 1 98.12 269 VAL B O 1
ATOM 5240 N N . SER B 1 270 ? 7.008 -28.016 -5.742 1 98.31 270 SER B N 1
ATOM 5241 C CA . SER B 1 270 ? 7.836 -29.188 -6.059 1 98.31 270 SER B CA 1
ATOM 5242 C C . SER B 1 270 ? 9.297 -28.781 -6.223 1 98.31 270 SER B C 1
ATOM 5244 O O . SER B 1 270 ? 10.148 -29.625 -6.52 1 98.31 270 SER B O 1
ATOM 5246 N N . HIS B 1 271 ? 9.586 -27.5 -6.07 1 98.69 271 HIS B N 1
ATOM 5247 C CA . HIS B 1 271 ? 10.914 -26.922 -6.242 1 98.69 271 HIS B CA 1
ATOM 5248 C C . HIS B 1 271 ? 11.461 -27.203 -7.637 1 98.69 271 HIS B C 1
ATOM 5250 O O . HIS B 1 271 ? 12.648 -27.5 -7.793 1 98.69 271 HIS B O 1
ATOM 5256 N N . CYS B 1 272 ? 10.633 -27.344 -8.555 1 98.81 272 CYS B N 1
ATOM 5257 C CA . CYS B 1 272 ? 10.977 -27.422 -9.969 1 98.81 272 CYS B CA 1
ATOM 5258 C C . CYS B 1 272 ? 10.961 -26.031 -10.609 1 98.81 272 CYS B C 1
ATOM 5260 O O . CYS B 1 272 ? 9.922 -25.375 -10.648 1 98.81 272 CYS B O 1
ATOM 5262 N N . VAL B 1 273 ? 12.039 -25.484 -11.125 1 98.75 273 VAL B N 1
ATOM 5263 C CA . VAL B 1 273 ? 12.148 -24.125 -11.617 1 98.75 273 VAL B CA 1
ATOM 5264 C C . VAL B 1 273 ? 11.164 -23.906 -12.758 1 98.75 273 VAL B C 1
ATOM 5266 O O . VAL B 1 273 ? 11.281 -24.531 -13.812 1 98.75 273 VAL B O 1
ATOM 5269 N N . PRO B 1 274 ? 10.242 -23.062 -12.586 1 98.69 274 PRO B N 1
ATOM 5270 C CA . PRO B 1 274 ? 9.25 -22.828 -13.641 1 98.69 274 PRO B CA 1
ATOM 5271 C C . PRO B 1 274 ? 9.836 -22.109 -14.859 1 98.69 274 PRO B C 1
ATOM 5273 O O . PRO B 1 274 ? 10.672 -21.219 -14.703 1 98.69 274 PRO B O 1
ATOM 5276 N N . VAL B 1 275 ? 9.492 -22.578 -15.953 1 98.31 275 VAL B N 1
ATOM 5277 C CA . VAL B 1 275 ? 9.703 -21.859 -17.203 1 98.31 275 VAL B CA 1
ATOM 5278 C C . VAL B 1 275 ? 8.375 -21.312 -17.719 1 98.31 275 VAL B C 1
ATOM 5280 O O . VAL B 1 275 ? 7.523 -22.062 -18.203 1 98.31 275 VAL B O 1
ATOM 5283 N N . ILE B 1 276 ? 8.211 -20.031 -17.609 1 98 276 ILE B N 1
ATOM 5284 C CA . ILE B 1 276 ? 6.926 -19.391 -17.875 1 98 276 ILE B CA 1
ATOM 5285 C C . ILE B 1 276 ? 6.875 -18.906 -19.312 1 98 276 ILE B C 1
ATOM 5287 O O . ILE B 1 276 ? 7.613 -17.984 -19.688 1 98 276 ILE B O 1
ATOM 5291 N N . VAL B 1 277 ? 6.094 -19.547 -20.062 1 96.75 277 VAL B N 1
ATOM 5292 C CA . VAL B 1 277 ? 5.836 -19.172 -21.453 1 96.75 277 VAL B CA 1
ATOM 5293 C C . VAL B 1 277 ? 4.402 -18.672 -21.594 1 96.75 277 VAL B C 1
ATOM 5295 O O . VAL B 1 277 ? 3.533 -19.391 -22.094 1 96.75 277 VAL B O 1
ATOM 5298 N N . SER B 1 278 ? 4.098 -17.484 -21.203 1 96.31 278 SER B N 1
ATOM 5299 C CA . SER B 1 278 ? 2.799 -16.812 -21.203 1 96.31 278 SER B CA 1
ATOM 5300 C C . SER B 1 278 ? 2.957 -15.305 -21.172 1 96.31 278 SER B C 1
ATOM 5302 O O . SER B 1 278 ? 3.139 -14.711 -20.109 1 96.31 278 SER B O 1
ATOM 5304 N N . ASP B 1 279 ? 2.734 -14.656 -22.266 1 93.56 279 ASP B N 1
ATOM 5305 C CA . ASP B 1 279 ? 3.092 -13.25 -22.453 1 93.56 279 ASP B CA 1
ATOM 5306 C C . ASP B 1 279 ? 2.148 -12.336 -21.672 1 93.56 279 ASP B C 1
ATOM 5308 O O . ASP B 1 279 ? 2.537 -11.242 -21.25 1 93.56 279 ASP B O 1
ATOM 5312 N N . GLN B 1 280 ? 0.931 -12.797 -21.422 1 93.81 280 GLN B N 1
ATOM 5313 C CA . GLN B 1 280 ? -0.059 -11.922 -20.797 1 93.81 280 GLN B CA 1
ATOM 5314 C C . GLN B 1 280 ? -0.312 -12.328 -19.344 1 93.81 280 GLN B C 1
ATOM 5316 O O . GLN B 1 280 ? -1.312 -11.922 -18.75 1 93.81 280 GLN B O 1
ATOM 5321 N N . ILE B 1 281 ? 0.543 -13.102 -18.812 1 96 281 ILE B N 1
ATOM 5322 C CA . ILE B 1 281 ? 0.332 -13.609 -17.453 1 96 281 ILE B CA 1
ATOM 5323 C C . ILE B 1 281 ? 0.526 -12.484 -16.438 1 96 281 ILE B C 1
ATOM 5325 O O . ILE B 1 281 ? 1.398 -11.625 -16.609 1 96 281 ILE B O 1
ATOM 5329 N N . GLU B 1 282 ? -0.341 -12.406 -15.477 1 96.38 282 GLU B N 1
ATOM 5330 C CA . GLU B 1 282 ? -0.114 -11.648 -14.242 1 96.38 282 GLU B CA 1
ATOM 5331 C C . GLU B 1 282 ? 0.095 -12.578 -13.055 1 96.38 282 GLU B C 1
ATOM 5333 O O . GLU B 1 282 ? -0.58 -13.602 -12.938 1 96.38 282 GLU B O 1
ATOM 5338 N N . LEU B 1 283 ? 1.071 -12.219 -12.211 1 97.62 283 LEU B N 1
ATOM 5339 C CA . LEU B 1 283 ? 1.535 -13.141 -11.188 1 97.62 283 LEU B CA 1
ATOM 5340 C C . LEU B 1 283 ? 1.118 -12.664 -9.797 1 97.62 283 LEU B C 1
ATOM 5342 O O . LEU B 1 283 ? 1.137 -11.461 -9.516 1 97.62 283 LEU B O 1
ATOM 5346 N N . PRO B 1 284 ? 0.792 -13.594 -8.953 1 97.75 284 PRO B N 1
ATOM 5347 C CA . PRO B 1 284 ? 0.465 -13.227 -7.57 1 97.75 284 PRO B CA 1
ATOM 5348 C C . PRO B 1 284 ? 1.666 -12.672 -6.809 1 97.75 284 PRO B C 1
ATOM 5350 O O . PRO B 1 284 ? 2.791 -13.141 -6.988 1 97.75 284 PRO B O 1
ATOM 5353 N N . PHE B 1 285 ? 1.495 -11.664 -6 1 96.25 285 PHE B N 1
ATOM 5354 C CA . PHE B 1 285 ? 2.41 -11.164 -4.98 1 96.25 285 PHE B CA 1
ATOM 5355 C C . PHE B 1 285 ? 3.684 -10.617 -5.617 1 96.25 285 PHE B C 1
ATOM 5357 O O . PHE B 1 285 ? 4.77 -10.742 -5.051 1 96.25 285 PHE B O 1
ATOM 5364 N N . GLU B 1 286 ? 3.541 -10.141 -6.816 1 94.31 286 GLU B N 1
ATOM 5365 C CA . GLU B 1 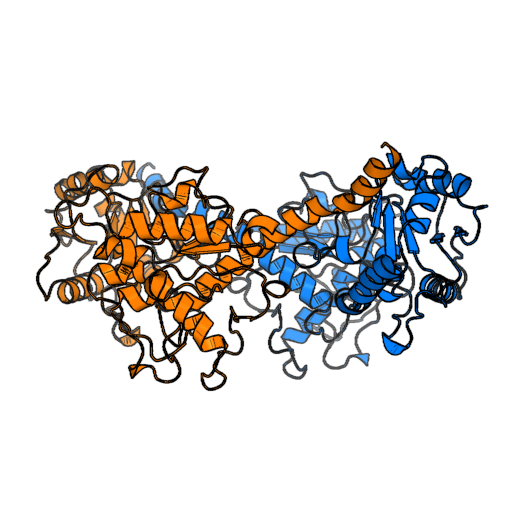286 ? 4.727 -9.68 -7.535 1 94.31 286 GLU B CA 1
ATOM 5366 C C . GLU B 1 286 ? 5.281 -8.398 -6.922 1 94.31 286 GLU B C 1
ATOM 5368 O O . GLU B 1 286 ? 6.41 -8 -7.223 1 94.31 286 GLU B O 1
ATOM 5373 N N . ASP B 1 287 ? 4.496 -7.723 -6.074 1 90.44 287 ASP B N 1
ATOM 5374 C CA . ASP B 1 287 ? 5.027 -6.57 -5.355 1 90.44 287 ASP B CA 1
ATOM 5375 C C . ASP B 1 287 ? 6.008 -7.004 -4.266 1 90.44 287 ASP B C 1
ATOM 5377 O O . ASP B 1 287 ? 6.828 -6.203 -3.812 1 90.44 287 ASP B O 1
ATOM 5381 N N . THR B 1 288 ? 5.977 -8.25 -3.9 1 89.69 288 THR B N 1
ATOM 5382 C CA . THR B 1 288 ? 6.824 -8.758 -2.828 1 89.69 288 THR B CA 1
ATOM 5383 C C . THR B 1 288 ? 7.844 -9.75 -3.375 1 89.69 288 THR B C 1
ATOM 5385 O O . THR B 1 288 ? 8.961 -9.844 -2.863 1 89.69 288 THR B O 1
ATOM 5388 N N . LEU B 1 289 ? 7.43 -10.445 -4.43 1 94.12 289 LEU B N 1
ATOM 5389 C CA . LEU B 1 289 ? 8.258 -11.531 -4.938 1 94.12 289 LEU B CA 1
ATOM 5390 C C . LEU B 1 289 ? 8.766 -11.219 -6.344 1 94.12 289 LEU B C 1
ATOM 5392 O O . LEU B 1 289 ? 7.977 -10.93 -7.242 1 94.12 289 LEU B O 1
ATOM 5396 N N . ASP B 1 290 ? 10.016 -11.234 -6.504 1 92.5 290 ASP B N 1
ATOM 5397 C CA . ASP B 1 290 ? 10.625 -11.148 -7.828 1 92.5 290 ASP B CA 1
ATOM 5398 C C . ASP B 1 290 ? 10.711 -12.531 -8.477 1 92.5 290 ASP B C 1
ATOM 5400 O O . ASP B 1 290 ? 11.633 -13.297 -8.195 1 92.5 290 ASP B O 1
ATOM 5404 N N . TYR B 1 291 ? 9.836 -12.844 -9.359 1 96.75 291 TYR B N 1
ATOM 5405 C CA . TYR B 1 291 ? 9.727 -14.172 -9.961 1 96.75 291 TYR B CA 1
ATOM 5406 C C . TYR B 1 291 ? 10.961 -14.492 -10.797 1 96.75 291 TYR B C 1
ATOM 5408 O O . TYR B 1 291 ? 11.242 -15.656 -11.078 1 96.75 291 TYR B O 1
ATOM 5416 N N . SER B 1 292 ? 11.656 -13.492 -11.25 1 93.94 292 SER B N 1
ATOM 5417 C CA . SER B 1 292 ? 12.859 -13.75 -12.039 1 93.94 292 SER B CA 1
ATOM 5418 C C . SER B 1 292 ? 13.914 -14.477 -11.219 1 93.94 292 SER B C 1
ATOM 5420 O O . SER B 1 292 ? 14.805 -15.117 -11.773 1 93.94 292 SER B O 1
ATOM 5422 N N . GLY B 1 293 ? 13.766 -14.367 -9.914 1 93.75 293 GLY B N 1
ATOM 5423 C CA . GLY B 1 293 ? 14.711 -15.016 -9.023 1 93.75 293 GLY B CA 1
ATOM 5424 C C . GLY B 1 293 ? 14.492 -16.516 -8.906 1 93.75 293 GLY B C 1
ATOM 5425 O O . GLY B 1 293 ? 15.375 -17.25 -8.445 1 93.75 293 GLY B O 1
ATOM 5426 N N . PHE B 1 294 ? 13.305 -17 -9.32 1 96.88 294 PHE B N 1
ATOM 5427 C CA . PHE B 1 294 ? 13.062 -18.422 -9.141 1 96.88 294 PHE B CA 1
ATOM 5428 C C . PHE B 1 294 ? 12.32 -19 -10.344 1 96.88 294 PHE B C 1
ATOM 5430 O O . PHE B 1 294 ? 11.727 -20.078 -10.258 1 96.88 294 PHE B O 1
ATOM 5437 N N . SER B 1 295 ? 12.312 -18.297 -11.445 1 97.75 295 SER B N 1
ATOM 5438 C CA . SER B 1 295 ? 11.695 -18.75 -12.688 1 97.75 295 SER B CA 1
ATOM 5439 C C . SER B 1 295 ? 12.477 -18.266 -13.898 1 97.75 295 SER B C 1
ATOM 5441 O O . SER B 1 295 ? 13.406 -17.453 -13.766 1 97.75 295 SER B O 1
ATOM 5443 N N . VAL B 1 296 ? 12.141 -18.828 -15.016 1 96.94 296 VAL B N 1
ATOM 5444 C CA . VAL B 1 296 ? 12.641 -18.391 -16.312 1 96.94 296 VAL B CA 1
ATOM 5445 C C . VAL B 1 296 ? 11.484 -17.938 -17.203 1 96.94 296 VAL B C 1
ATOM 5447 O O . VAL B 1 296 ? 10.5 -18.656 -17.359 1 96.94 296 VAL B O 1
ATOM 5450 N N . PHE B 1 297 ? 11.609 -16.703 -17.688 1 97.12 297 PHE B N 1
ATOM 5451 C CA . PHE B 1 297 ? 10.562 -16.172 -18.547 1 97.12 297 PHE B CA 1
ATOM 5452 C C . PHE B 1 297 ? 10.984 -16.25 -20.016 1 97.12 297 PHE B C 1
ATOM 5454 O O . PHE B 1 297 ? 12.125 -15.922 -20.359 1 97.12 297 PHE B O 1
ATOM 5461 N N . VAL B 1 298 ? 10.109 -16.75 -20.844 1 96.06 298 VAL B N 1
ATOM 5462 C CA . VAL B 1 298 ? 10.367 -16.859 -22.281 1 96.06 298 VAL B CA 1
ATOM 5463 C C . VAL B 1 298 ? 9.156 -16.359 -23.062 1 96.06 298 VAL B C 1
ATOM 5465 O O . VAL B 1 298 ? 8.023 -16.781 -22.797 1 96.06 298 VAL B O 1
ATOM 5468 N N . HIS B 1 299 ? 9.398 -15.445 -23.984 1 95.12 299 HIS B N 1
ATOM 5469 C CA . HIS B 1 299 ? 8.305 -15.016 -24.844 1 95.12 299 HIS B CA 1
ATOM 5470 C C . HIS B 1 299 ? 7.797 -16.172 -25.703 1 95.12 299 HIS B C 1
ATOM 5472 O O . HIS B 1 299 ? 8.586 -16.984 -26.188 1 95.12 299 HIS B O 1
ATOM 5478 N N . ALA B 1 300 ? 6.488 -16.188 -25.875 1 94.81 300 ALA B N 1
ATOM 5479 C CA . ALA B 1 300 ? 5.871 -17.25 -26.672 1 94.81 300 ALA B CA 1
ATOM 5480 C C . ALA B 1 300 ? 6.504 -17.312 -28.062 1 94.81 300 ALA B C 1
ATOM 5482 O O . ALA B 1 300 ? 6.766 -18.406 -28.578 1 94.81 300 ALA B O 1
ATOM 5483 N N . SER B 1 301 ? 6.773 -16.172 -28.656 1 94.19 301 SER B N 1
ATOM 5484 C CA . SER B 1 301 ? 7.324 -16.094 -30 1 94.19 301 SER B CA 1
ATOM 5485 C C . SER B 1 301 ? 8.719 -16.719 -30.062 1 94.19 301 SER B C 1
ATOM 5487 O O . SER B 1 301 ? 9.109 -17.266 -31.094 1 94.19 301 SER B O 1
ATOM 5489 N N . GLU B 1 302 ? 9.469 -16.672 -29.016 1 94.06 302 GLU B N 1
ATOM 5490 C CA . GLU B 1 302 ? 10.805 -17.25 -28.953 1 94.06 302 GLU B CA 1
ATOM 5491 C C . GLU B 1 302 ? 10.734 -18.734 -28.625 1 94.06 302 GLU B C 1
ATOM 5493 O O . GLU B 1 302 ? 11.492 -19.547 -29.188 1 94.06 302 GLU B O 1
ATOM 5498 N N . ALA B 1 303 ? 9.828 -19.062 -27.781 1 95.5 303 ALA B N 1
ATOM 5499 C CA . ALA B 1 303 ? 9.727 -20.438 -27.281 1 95.5 303 ALA B CA 1
ATOM 5500 C C . ALA B 1 303 ? 9.438 -21.406 -28.438 1 95.5 303 ALA B C 1
ATOM 5502 O O . ALA B 1 303 ? 9.844 -22.562 -28.375 1 95.5 303 ALA B O 1
ATOM 5503 N N . VAL B 1 304 ? 8.828 -20.922 -29.469 1 95.75 304 VAL B N 1
ATOM 5504 C CA . VAL B 1 304 ? 8.383 -21.828 -30.531 1 95.75 304 VAL B CA 1
ATOM 5505 C C . VAL B 1 304 ? 9.453 -21.922 -31.625 1 95.75 304 VAL B C 1
ATOM 5507 O O . VAL B 1 304 ? 9.258 -22.594 -32.625 1 95.75 304 VAL B O 1
ATOM 5510 N N . LYS B 1 305 ? 10.516 -21.25 -31.453 1 95.19 305 LYS B N 1
ATOM 5511 C CA . LYS B 1 305 ? 11.641 -21.406 -32.375 1 95.19 305 LYS B CA 1
ATOM 5512 C C . LYS B 1 305 ? 12.367 -22.719 -32.125 1 95.19 305 LYS B C 1
ATOM 5514 O O . LYS B 1 305 ? 12.648 -23.078 -30.969 1 95.19 305 LYS B O 1
ATOM 5519 N N . LYS B 1 306 ? 12.68 -23.438 -33.188 1 94.94 306 LYS B N 1
ATOM 5520 C CA . LYS B 1 306 ? 13.305 -24.766 -33.094 1 94.94 306 LYS B CA 1
ATOM 5521 C C . LYS B 1 306 ? 14.602 -24.703 -32.312 1 94.94 306 LYS B C 1
ATOM 5523 O O . LYS B 1 306 ? 15.484 -23.906 -32.625 1 94.94 306 LYS B O 1
ATOM 5528 N N . GLY B 1 307 ? 14.617 -25.438 -31.25 1 94.69 307 GLY B N 1
ATOM 5529 C CA . GLY B 1 307 ? 15.836 -25.625 -30.484 1 94.69 307 GLY B CA 1
ATOM 5530 C C . GLY B 1 307 ? 16.031 -24.547 -29.422 1 94.69 307 GLY B C 1
ATOM 5531 O O . GLY B 1 307 ? 16.891 -24.688 -28.547 1 94.69 307 GLY B O 1
ATOM 5532 N N . PHE B 1 308 ? 15.297 -23.484 -29.469 1 94.62 308 PHE B N 1
ATOM 5533 C CA . PHE B 1 308 ? 15.539 -22.328 -28.609 1 94.62 308 PHE B CA 1
ATOM 5534 C C . PHE B 1 308 ? 15.375 -22.703 -27.141 1 94.62 308 PHE B C 1
ATOM 5536 O O . PHE B 1 308 ? 16.281 -22.484 -26.344 1 94.62 308 PHE B O 1
ATOM 5543 N N . LEU B 1 309 ? 14.234 -23.25 -26.828 1 95.38 309 LEU B N 1
ATOM 5544 C CA . LEU B 1 309 ? 13.914 -23.516 -25.422 1 95.38 309 LEU B CA 1
ATOM 5545 C C . LEU B 1 309 ? 14.906 -24.516 -24.828 1 95.38 309 LEU B C 1
ATOM 5547 O O . LEU B 1 309 ? 15.414 -24.297 -23.734 1 95.38 309 LEU B O 1
ATOM 5551 N N . VAL B 1 310 ? 15.203 -25.594 -25.531 1 96 310 VAL B N 1
ATOM 5552 C CA . VAL B 1 310 ? 16.109 -26.641 -25.047 1 96 310 VAL B CA 1
ATOM 5553 C C . VAL B 1 310 ? 17.516 -26.062 -24.875 1 96 310 VAL B C 1
ATOM 5555 O O . VAL B 1 310 ? 18.172 -26.328 -23.875 1 96 310 VAL B O 1
ATOM 5558 N N . ASN B 1 311 ? 17.922 -25.25 -25.859 1 94.88 311 ASN B N 1
ATOM 5559 C CA . ASN B 1 311 ? 19.234 -24.625 -25.766 1 94.88 311 ASN B CA 1
ATOM 5560 C C . ASN B 1 311 ? 19.312 -23.656 -24.594 1 94.88 311 ASN B C 1
ATOM 5562 O O . ASN B 1 311 ? 20.328 -23.594 -23.891 1 94.88 311 ASN B O 1
ATOM 5566 N N . LEU B 1 312 ? 18.266 -22.938 -24.438 1 95 312 LEU B N 1
ATOM 5567 C CA . LEU B 1 312 ? 18.219 -22.016 -23.312 1 95 312 LEU B CA 1
ATOM 5568 C C . LEU B 1 312 ? 18.344 -22.75 -22 1 95 312 LEU B C 1
ATOM 5570 O O . LEU B 1 312 ? 19.172 -22.375 -21.156 1 95 312 LEU B O 1
ATOM 5574 N N . LEU B 1 313 ? 17.594 -23.797 -21.766 1 96.88 313 LEU B N 1
ATOM 5575 C CA . LEU B 1 313 ? 17.562 -24.516 -20.5 1 96.88 313 LEU B CA 1
ATOM 5576 C C . LEU B 1 313 ? 18.875 -25.266 -20.25 1 96.88 313 LEU B C 1
ATOM 5578 O O . LEU B 1 313 ? 19.375 -25.297 -19.125 1 96.88 313 LEU B O 1
ATOM 5582 N N . ARG B 1 314 ? 19.406 -25.859 -21.312 1 96.06 314 ARG B N 1
ATOM 5583 C CA . ARG B 1 314 ? 20.688 -26.547 -21.188 1 96.06 314 ARG B CA 1
ATOM 5584 C C . ARG B 1 314 ? 21.812 -25.562 -20.938 1 96.06 314 ARG B C 1
ATOM 5586 O O . ARG B 1 314 ? 22.859 -25.938 -20.406 1 96.06 314 ARG B O 1
ATOM 5593 N N . GLY B 1 315 ? 21.578 -24.328 -21.312 1 94.06 315 GLY B N 1
ATOM 5594 C CA . GLY B 1 315 ? 22.578 -23.281 -21.125 1 94.06 315 GLY B CA 1
ATOM 5595 C C . GLY B 1 315 ? 22.609 -22.75 -19.719 1 94.06 315 GLY B C 1
ATOM 5596 O O . GLY B 1 315 ? 23.578 -22.094 -19.312 1 94.06 315 GLY B O 1
ATOM 5597 N N . ILE B 1 316 ? 21.625 -22.938 -18.953 1 95.19 316 ILE B N 1
ATOM 5598 C CA . ILE B 1 316 ? 21.594 -22.516 -17.547 1 95.19 316 ILE B CA 1
ATOM 5599 C C . ILE B 1 316 ? 22.516 -23.422 -16.734 1 95.19 316 ILE B C 1
ATOM 5601 O O . ILE B 1 316 ? 22.297 -24.625 -16.641 1 95.19 316 ILE B O 1
ATOM 5605 N N . THR B 1 317 ? 23.5 -22.812 -16.141 1 95.5 317 THR B N 1
ATOM 5606 C CA . THR B 1 317 ? 24.5 -23.578 -15.398 1 95.5 317 THR B CA 1
ATOM 5607 C C . THR B 1 317 ? 23.906 -24.141 -14.117 1 95.5 317 THR B C 1
ATOM 5609 O O . THR B 1 317 ? 22.859 -23.688 -13.648 1 95.5 317 THR B O 1
ATOM 5612 N N . GLU B 1 318 ? 24.562 -25.156 -13.617 1 97.19 318 GLU B N 1
ATOM 5613 C CA . GLU B 1 318 ? 24.156 -25.75 -12.352 1 97.19 318 GLU B CA 1
ATOM 5614 C C . GLU B 1 318 ? 24.062 -24.703 -11.25 1 97.19 318 GLU B C 1
ATOM 5616 O O . GLU B 1 318 ? 23.109 -24.703 -10.461 1 97.19 318 GLU B O 1
ATOM 5621 N N . ASP B 1 319 ? 24.984 -23.781 -11.211 1 96.56 319 ASP B N 1
ATOM 5622 C CA . ASP B 1 319 ? 25 -22.734 -10.188 1 96.56 319 ASP B CA 1
ATOM 5623 C C . ASP B 1 319 ? 23.797 -21.812 -10.336 1 96.56 319 ASP B C 1
ATOM 5625 O O . ASP B 1 319 ? 23.188 -21.406 -9.336 1 96.56 319 ASP B O 1
ATOM 5629 N N . GLN B 1 320 ? 23.531 -21.453 -11.555 1 95.5 320 GLN B N 1
ATOM 5630 C CA . GLN B 1 320 ? 22.375 -20.594 -11.812 1 95.5 320 GLN B CA 1
ATOM 5631 C C . GLN B 1 320 ? 21.078 -21.297 -11.406 1 95.5 320 GLN B C 1
ATOM 5633 O O . GLN B 1 320 ? 20.203 -20.672 -10.82 1 95.5 320 GLN B O 1
ATOM 5638 N N . TRP B 1 321 ? 21.016 -22.516 -11.719 1 97.5 321 TRP B N 1
ATOM 5639 C CA . TRP B 1 321 ? 19.844 -23.297 -11.344 1 97.5 321 TRP B CA 1
ATOM 5640 C C . TRP B 1 321 ? 19.703 -23.391 -9.828 1 97.5 321 TRP B C 1
ATOM 5642 O O . TRP B 1 321 ? 18.609 -23.219 -9.289 1 97.5 321 TRP B O 1
ATOM 5652 N N . LYS B 1 322 ? 20.812 -23.641 -9.125 1 97.94 322 LYS B N 1
ATOM 5653 C CA . LYS B 1 322 ? 20.812 -23.781 -7.668 1 97.94 322 LYS B CA 1
ATOM 5654 C C . LYS B 1 322 ? 20.312 -22.5 -6.996 1 97.94 322 LYS B C 1
ATOM 5656 O O . LYS B 1 322 ? 19.641 -22.562 -5.961 1 97.94 322 LYS B O 1
ATOM 5661 N N . LYS B 1 323 ? 20.625 -21.438 -7.609 1 96.38 323 LYS B N 1
ATOM 5662 C CA . LYS B 1 323 ? 20.141 -20.172 -7.078 1 96.38 323 LYS B CA 1
ATOM 5663 C C . LYS B 1 323 ? 18.609 -20.094 -7.164 1 96.38 323 LYS B C 1
ATOM 5665 O O . LYS B 1 323 ? 17.953 -19.734 -6.191 1 96.38 323 LYS B O 1
ATOM 5670 N N . LYS B 1 324 ? 18.109 -20.422 -8.289 1 97.38 324 LYS B N 1
ATOM 5671 C CA . LYS B 1 324 ? 16.656 -20.422 -8.461 1 97.38 324 LYS B CA 1
ATOM 5672 C C . LYS B 1 324 ? 15.992 -21.469 -7.566 1 97.38 324 LYS B C 1
ATOM 5674 O O . LYS B 1 324 ? 14.961 -21.188 -6.949 1 97.38 324 LYS B O 1
ATOM 5679 N N . TRP B 1 325 ? 16.641 -22.594 -7.496 1 98.25 325 TRP B N 1
ATOM 5680 C CA . TRP B 1 325 ? 16.188 -23.703 -6.645 1 98.25 325 TRP B CA 1
ATOM 5681 C C . TRP B 1 325 ? 16.172 -23.266 -5.18 1 98.25 325 TRP B C 1
ATOM 5683 O O . TRP B 1 325 ? 15.188 -23.531 -4.473 1 98.25 325 TRP B O 1
ATOM 5693 N N . GLY B 1 326 ? 17.188 -22.656 -4.738 1 97.62 326 GLY B N 1
ATOM 5694 C CA . GLY B 1 326 ? 17.234 -22.125 -3.385 1 97.62 326 GLY B CA 1
ATOM 5695 C C . GLY B 1 326 ? 16.125 -21.125 -3.104 1 97.62 326 GLY B C 1
ATOM 5696 O O . GLY B 1 326 ? 15.5 -21.172 -2.043 1 97.62 326 GLY B O 1
ATOM 5697 N N . ARG B 1 327 ? 15.891 -20.25 -4.031 1 95.94 327 ARG B N 1
ATOM 5698 C CA . ARG B 1 327 ? 14.836 -19.25 -3.877 1 95.94 327 ARG B CA 1
ATOM 5699 C C . ARG B 1 327 ? 13.461 -19.922 -3.814 1 95.94 327 ARG B C 1
ATOM 5701 O O . ARG B 1 327 ? 12.594 -19.484 -3.062 1 95.94 327 ARG B O 1
ATOM 5708 N N . LEU B 1 328 ? 13.305 -20.969 -4.598 1 98.25 328 LEU B N 1
ATOM 5709 C CA . LEU B 1 328 ? 12.055 -21.703 -4.555 1 98.25 328 LEU B CA 1
ATOM 5710 C C . LEU B 1 328 ? 11.781 -22.234 -3.148 1 98.25 328 LEU B C 1
ATOM 5712 O O . LEU B 1 328 ? 10.656 -22.156 -2.654 1 98.25 328 LEU B O 1
ATOM 5716 N N . LYS B 1 329 ? 12.789 -22.734 -2.512 1 97.38 329 LYS B N 1
ATOM 5717 C CA . LYS B 1 329 ? 12.656 -23.266 -1.157 1 97.38 329 LYS B CA 1
ATOM 5718 C C . LYS B 1 329 ? 12.219 -22.172 -0.183 1 97.38 329 LYS B C 1
ATOM 5720 O O . LYS B 1 329 ? 11.461 -22.438 0.756 1 97.38 329 LYS B O 1
ATOM 5725 N N . GLU B 1 330 ? 12.641 -21.016 -0.462 1 95.75 330 GLU B N 1
ATOM 5726 C CA . GLU B 1 330 ? 12.328 -19.891 0.41 1 95.75 330 GLU B CA 1
ATOM 5727 C C . GLU B 1 330 ? 10.898 -19.406 0.21 1 95.75 330 GLU B C 1
ATOM 5729 O O . GLU B 1 330 ? 10.234 -19 1.166 1 95.75 330 GLU B O 1
ATOM 5734 N N . VAL B 1 331 ? 10.391 -19.453 -1.031 1 97 331 VAL B N 1
ATOM 5735 C CA . VAL B 1 331 ? 9.164 -18.719 -1.327 1 97 331 VAL B CA 1
ATOM 5736 C C . VAL B 1 331 ? 7.984 -19.688 -1.396 1 97 331 VAL B C 1
ATOM 5738 O O . VAL B 1 331 ? 6.824 -19.266 -1.405 1 97 331 VAL B O 1
ATOM 5741 N N . ALA B 1 332 ? 8.203 -21 -1.461 1 97.94 332 ALA B N 1
ATOM 5742 C CA . ALA B 1 332 ? 7.141 -21.984 -1.658 1 97.94 332 ALA B CA 1
ATOM 5743 C C . ALA B 1 332 ? 6.027 -21.797 -0.632 1 97.94 332 ALA B C 1
ATOM 5745 O O . ALA B 1 332 ? 4.844 -21.922 -0.962 1 97.94 332 ALA B O 1
ATOM 5746 N N . GLY B 1 333 ? 6.379 -21.469 0.549 1 96.5 333 GLY B N 1
ATOM 5747 C CA . GLY B 1 333 ? 5.414 -21.312 1.623 1 96.5 333 GLY B CA 1
ATOM 5748 C C . GLY B 1 333 ? 4.426 -20.188 1.373 1 96.5 333 GLY B C 1
ATOM 5749 O O . GLY B 1 333 ? 3.311 -20.203 1.895 1 96.5 333 GLY B O 1
ATOM 5750 N N . CYS B 1 334 ? 4.812 -19.203 0.58 1 96.94 334 CYS B N 1
ATOM 5751 C CA . CYS B 1 334 ? 3.977 -18.047 0.282 1 96.94 334 CYS B CA 1
ATOM 5752 C C . CYS B 1 334 ? 2.754 -18.453 -0.532 1 96.94 334 CYS B C 1
ATOM 5754 O O . CYS B 1 334 ? 1.785 -17.688 -0.624 1 96.94 334 CYS B O 1
ATOM 5756 N N . PHE B 1 335 ? 2.818 -19.672 -1.117 1 98 335 PHE B N 1
ATOM 5757 C CA . PHE B 1 335 ? 1.765 -20.094 -2.039 1 98 335 PHE B CA 1
ATOM 5758 C C . PHE B 1 335 ? 0.911 -21.188 -1.43 1 98 335 PHE B C 1
ATOM 5760 O O . PHE B 1 335 ? 0.1 -21.812 -2.123 1 98 335 PHE B O 1
ATOM 5767 N N . GLU B 1 336 ? 1.034 -21.391 -0.117 1 96.38 336 GLU B N 1
ATOM 5768 C CA . GLU B 1 336 ? 0.256 -22.391 0.603 1 96.38 336 GLU B CA 1
ATOM 5769 C C . GLU B 1 336 ? -0.977 -21.766 1.254 1 96.38 336 GLU B C 1
ATOM 5771 O O . GLU B 1 336 ? -0.9 -20.688 1.833 1 96.38 336 GLU B O 1
ATOM 5776 N N . TYR B 1 337 ? -2.102 -22.453 1.055 1 95.5 337 TYR B N 1
ATOM 5777 C CA . TYR B 1 337 ? -3.316 -22.094 1.774 1 95.5 337 TYR B CA 1
ATOM 5778 C C . TYR B 1 337 ? -3.482 -22.938 3.031 1 95.5 337 TYR B C 1
ATOM 5780 O O . TYR B 1 337 ? -3.465 -24.172 2.965 1 95.5 337 TYR B O 1
ATOM 5788 N N . ARG B 1 338 ? -3.639 -22.266 4.125 1 90.88 338 ARG B N 1
ATOM 5789 C CA . ARG B 1 338 ? -3.723 -22.969 5.402 1 90.88 338 ARG B CA 1
ATOM 5790 C C . ARG B 1 338 ? -4.828 -22.375 6.277 1 90.88 338 ARG B C 1
ATOM 5792 O O . ARG B 1 338 ? -5.223 -21.219 6.098 1 90.88 338 ARG B O 1
ATOM 5799 N N . PHE B 1 339 ? -5.367 -23.172 7.137 1 89.88 339 PHE B N 1
ATOM 5800 C CA . PHE B 1 339 ? -6.262 -22.734 8.203 1 89.88 339 PHE B CA 1
ATOM 5801 C C . PHE B 1 339 ? -5.828 -23.328 9.539 1 89.88 339 PHE B C 1
ATOM 5803 O O . PHE B 1 339 ? -5.711 -24.547 9.688 1 89.88 339 PHE B O 1
ATOM 5810 N N . PRO B 1 340 ? -5.555 -22.625 10.562 1 89.75 340 PRO B N 1
ATOM 5811 C CA . PRO B 1 340 ? -5.512 -21.156 10.539 1 89.75 340 PRO B CA 1
ATOM 5812 C C . PRO B 1 340 ? -4.355 -20.625 9.703 1 89.75 340 PRO B C 1
ATOM 5814 O O . PRO B 1 340 ? -3.326 -21.281 9.555 1 89.75 340 PRO B O 1
ATOM 5817 N N . SER B 1 341 ? -4.602 -19.453 9.117 1 90.19 341 SER B N 1
ATOM 5818 C CA . SER B 1 341 ? -3.592 -18.812 8.273 1 90.19 341 SER B CA 1
ATOM 5819 C C . SER B 1 341 ? -2.338 -18.484 9.078 1 90.19 341 SER B C 1
ATOM 5821 O O . SER B 1 341 ? -2.412 -18.25 10.281 1 90.19 341 SER B O 1
ATOM 5823 N N . GLN B 1 342 ? -1.25 -18.531 8.453 1 88.81 342 GLN B N 1
ATOM 5824 C CA . GLN B 1 342 ? 0.04 -18.172 9.039 1 88.81 342 GLN B CA 1
ATOM 5825 C C . GLN B 1 342 ? 0.647 -16.969 8.328 1 88.81 342 GLN B C 1
ATOM 5827 O O . GLN B 1 342 ? 0.3 -16.672 7.184 1 88.81 342 GLN B O 1
ATOM 5832 N N . VAL B 1 343 ? 1.543 -16.359 9.031 1 87.88 343 VAL B N 1
ATOM 5833 C CA . VAL B 1 343 ? 2.246 -15.219 8.438 1 87.88 343 VAL B CA 1
ATOM 5834 C C . VAL B 1 343 ? 3.018 -15.68 7.203 1 87.88 343 VAL B C 1
ATOM 5836 O O . VAL B 1 343 ? 3.732 -16.688 7.246 1 87.88 343 VAL B O 1
ATOM 5839 N N . GLY B 1 344 ? 2.736 -15.023 6.125 1 90.62 344 GLY B N 1
ATOM 5840 C CA . GLY B 1 344 ? 3.5 -15.289 4.918 1 90.62 344 GLY B CA 1
ATOM 5841 C C . GLY B 1 344 ? 2.834 -16.297 3.998 1 90.62 344 GLY B C 1
ATOM 5842 O O . GLY B 1 344 ? 3.281 -16.5 2.867 1 90.62 344 GLY B O 1
ATOM 5843 N N . ASP B 1 345 ? 1.793 -16.938 4.48 1 94.56 345 ASP B N 1
ATOM 5844 C CA . ASP B 1 345 ? 1.124 -17.875 3.582 1 94.56 345 ASP B CA 1
ATOM 5845 C C . ASP B 1 345 ? 0.22 -17.141 2.598 1 94.56 345 ASP B C 1
ATOM 5847 O O . ASP B 1 345 ? 0.172 -15.906 2.592 1 94.56 345 ASP B O 1
ATOM 5851 N N . SER B 1 346 ? -0.438 -17.828 1.742 1 96.62 346 SER B N 1
ATOM 5852 C CA . SER B 1 346 ? -1.189 -17.219 0.651 1 96.62 346 SER B CA 1
ATOM 5853 C C . SER B 1 346 ? -2.303 -16.328 1.181 1 96.62 346 SER B C 1
ATOM 5855 O O . SER B 1 346 ? -2.533 -15.234 0.652 1 96.62 346 SER B O 1
ATOM 5857 N N . VAL B 1 347 ? -3.053 -16.828 2.213 1 96.31 347 VAL B N 1
ATOM 5858 C CA . VAL B 1 347 ? -4.148 -16.062 2.781 1 96.31 347 VAL B CA 1
ATOM 5859 C C . VAL B 1 347 ? -3.621 -14.727 3.314 1 96.31 347 VAL B C 1
ATOM 5861 O O . VAL B 1 347 ? -4.168 -13.664 3.004 1 96.31 347 VAL B O 1
ATOM 5864 N N . ASN B 1 348 ? -2.566 -14.812 4.09 1 93.88 348 ASN B N 1
ATOM 5865 C CA . ASN B 1 348 ? -1.926 -13.617 4.633 1 93.88 348 ASN B CA 1
ATOM 5866 C C . ASN B 1 348 ? -1.453 -12.688 3.525 1 93.88 348 ASN B C 1
ATOM 5868 O O . ASN B 1 348 ? -1.655 -11.469 3.602 1 93.88 348 ASN B O 1
ATOM 5872 N N . MET B 1 349 ? -0.872 -13.25 2.52 1 95 349 MET B N 1
ATOM 5873 C CA . MET B 1 349 ? -0.326 -12.461 1.419 1 95 349 MET B CA 1
ATOM 5874 C C . MET B 1 349 ? -1.442 -11.797 0.62 1 95 349 MET B C 1
ATOM 5876 O O . MET B 1 349 ? -1.288 -10.664 0.15 1 95 349 MET B O 1
ATOM 5880 N N . ILE B 1 350 ? -2.531 -12.453 0.453 1 96.69 350 ILE B N 1
ATOM 5881 C CA . ILE B 1 350 ? -3.668 -11.875 -0.256 1 96.69 350 ILE B CA 1
ATOM 5882 C C . ILE B 1 350 ? -4.195 -10.672 0.517 1 96.69 350 ILE B C 1
ATOM 5884 O O . ILE B 1 350 ? -4.438 -9.609 -0.065 1 96.69 350 ILE B O 1
ATOM 5888 N N . TRP B 1 351 ? -4.352 -10.836 1.817 1 95 351 TRP B N 1
ATOM 5889 C CA . TRP B 1 351 ? -4.836 -9.719 2.631 1 95 351 TRP B CA 1
ATOM 5890 C C . TRP B 1 351 ? -3.857 -8.555 2.588 1 95 351 TRP B C 1
ATOM 5892 O O . TRP B 1 351 ? -4.27 -7.391 2.588 1 95 351 TRP B O 1
ATOM 5902 N N . SER B 1 352 ? -2.584 -8.859 2.576 1 91.06 352 SER B N 1
ATOM 5903 C CA . SER B 1 352 ? -1.589 -7.805 2.434 1 91.06 352 SER B CA 1
ATOM 5904 C C . SER B 1 352 ? -1.755 -7.062 1.109 1 91.06 352 SER B C 1
ATOM 5906 O O . SER B 1 352 ? -1.679 -5.836 1.065 1 91.06 352 SER B O 1
ATOM 5908 N N . ALA B 1 353 ? -1.973 -7.809 0.036 1 93.44 353 ALA B N 1
ATOM 5909 C CA . ALA B 1 353 ? -2.189 -7.211 -1.277 1 93.44 353 ALA B CA 1
ATOM 5910 C C . ALA B 1 353 ? -3.441 -6.336 -1.28 1 93.44 353 ALA B C 1
ATOM 5912 O O . ALA B 1 353 ? -3.445 -5.25 -1.863 1 93.44 353 ALA B O 1
ATOM 5913 N N . VAL B 1 354 ? -4.469 -6.797 -0.625 1 94.19 354 VAL B N 1
ATOM 5914 C CA . VAL B 1 354 ? -5.707 -6.031 -0.507 1 94.19 354 VAL B CA 1
ATOM 5915 C C . VAL B 1 354 ? -5.438 -4.723 0.228 1 94.19 354 VAL B C 1
ATOM 5917 O O . VAL B 1 354 ? -5.891 -3.658 -0.199 1 94.19 354 VAL B O 1
ATOM 5920 N N . SER B 1 355 ? -4.703 -4.82 1.287 1 90.56 355 SER B N 1
ATOM 5921 C CA . SER B 1 355 ? -4.379 -3.641 2.082 1 90.56 355 SER B CA 1
ATOM 5922 C C . SER B 1 355 ? -3.658 -2.59 1.243 1 90.56 355 SER B C 1
ATOM 5924 O O . SER B 1 355 ? -3.955 -1.397 1.342 1 90.56 355 SER B O 1
ATOM 5926 N N . HIS B 1 356 ? -2.76 -3.031 0.429 1 89.38 356 HIS B N 1
ATOM 5927 C CA . HIS B 1 356 ? -2.018 -2.115 -0.429 1 89.38 356 HIS B CA 1
ATOM 5928 C C . HIS B 1 356 ? -2.936 -1.438 -1.439 1 89.38 356 HIS B C 1
ATOM 5930 O O . HIS B 1 356 ? -2.811 -0.237 -1.689 1 89.38 356 HIS B O 1
ATOM 5936 N N . LYS B 1 357 ? -3.805 -2.215 -1.979 1 90.62 357 LYS B N 1
ATOM 5937 C CA . LYS B 1 357 ? -4.734 -1.664 -2.961 1 90.62 357 LYS B CA 1
ATOM 5938 C C . LYS B 1 357 ? -5.723 -0.702 -2.305 1 90.62 357 LYS B C 1
ATOM 5940 O O . LYS B 1 357 ? -6.113 0.299 -2.906 1 90.62 357 LYS B O 1
ATOM 5945 N N . LEU B 1 358 ? -6.109 -1.028 -1.117 1 90.31 358 LEU B N 1
ATOM 5946 C CA . LEU B 1 358 ? -7.059 -0.201 -0.379 1 90.31 358 LEU B CA 1
ATOM 5947 C C . LEU B 1 358 ? -6.473 1.179 -0.098 1 90.31 358 LEU B C 1
ATOM 5949 O O . LEU B 1 358 ? -7.188 2.182 -0.131 1 90.31 358 LEU B O 1
ATOM 5953 N N . SER B 1 359 ? -5.211 1.215 0.217 1 88.88 359 SER B N 1
ATOM 5954 C CA . SER B 1 359 ? -4.562 2.49 0.5 1 88.88 359 SER B CA 1
ATOM 5955 C C . SER B 1 359 ? -4.695 3.451 -0.676 1 88.88 359 SER B C 1
ATOM 5957 O O . SER B 1 359 ? -5.02 4.625 -0.491 1 88.88 359 SER B O 1
ATOM 5959 N N . SER B 1 360 ? -4.488 2.932 -1.847 1 86.94 360 SER B N 1
ATOM 5960 C CA . SER B 1 360 ? -4.609 3.748 -3.049 1 86.94 360 SER B CA 1
ATOM 5961 C C . SER B 1 360 ? -6.055 4.184 -3.279 1 86.94 360 SER B C 1
ATOM 5963 O O . SER B 1 360 ? -6.309 5.336 -3.639 1 86.94 360 SER B O 1
ATOM 5965 N N . LEU B 1 361 ? -6.934 3.305 -3.066 1 86 361 LEU B N 1
ATOM 5966 C CA . LEU B 1 361 ? -8.352 3.598 -3.246 1 86 361 LEU B CA 1
ATOM 5967 C C . LEU B 1 361 ? -8.82 4.664 -2.26 1 86 361 LEU B C 1
ATOM 5969 O O . LEU B 1 361 ? -9.477 5.633 -2.648 1 86 361 LEU B O 1
ATOM 5973 N N . GLN B 1 362 ? -8.469 4.445 -1.072 1 88.25 362 GLN B N 1
ATOM 5974 C CA . GLN B 1 362 ? -8.875 5.379 -0.029 1 88.25 362 GLN B CA 1
ATOM 5975 C C . GLN B 1 362 ? -8.289 6.766 -0.271 1 88.25 362 GLN B C 1
ATOM 5977 O O . GLN B 1 362 ? -8.953 7.777 -0.041 1 88.25 362 GLN B O 1
ATOM 5982 N N . PHE B 1 363 ? -7.098 6.797 -0.679 1 91.19 363 PHE B N 1
ATOM 5983 C CA . PHE B 1 363 ? -6.465 8.07 -0.999 1 91.19 363 PHE B CA 1
ATOM 5984 C C . PHE B 1 363 ? -7.273 8.828 -2.043 1 91.19 363 PHE B C 1
ATOM 5986 O O . PHE B 1 363 ? -7.562 10.016 -1.87 1 91.19 363 PHE B O 1
ATOM 5993 N N . ASP B 1 364 ? -7.645 8.148 -3.104 1 86.88 364 ASP B N 1
ATOM 5994 C CA . ASP B 1 364 ? -8.398 8.773 -4.188 1 86.88 364 ASP B CA 1
ATOM 5995 C C . ASP B 1 364 ? -9.773 9.234 -3.701 1 86.88 364 ASP B C 1
ATOM 5997 O O . ASP B 1 364 ? -10.219 10.328 -4.043 1 86.88 364 ASP B O 1
ATOM 6001 N N . VAL B 1 365 ? -10.367 8.453 -2.92 1 83.69 365 VAL B N 1
ATOM 6002 C CA . VAL B 1 365 ? -11.703 8.758 -2.406 1 83.69 365 VAL B CA 1
ATOM 6003 C C . VAL B 1 365 ? -11.633 9.977 -1.485 1 83.69 365 VAL B C 1
ATOM 6005 O O . VAL B 1 365 ? -12.43 10.906 -1.615 1 83.69 365 VAL B O 1
ATOM 6008 N N . HIS B 1 366 ? -10.711 9.992 -0.616 1 88.75 366 HIS B N 1
ATOM 6009 C CA . HIS B 1 366 ? -10.586 11.086 0.336 1 88.75 366 HIS B CA 1
ATOM 6010 C C . HIS B 1 366 ? -10.234 12.391 -0.373 1 88.75 366 HIS B C 1
ATOM 6012 O O . HIS B 1 366 ? -10.773 13.445 -0.035 1 88.75 366 HIS B O 1
ATOM 6018 N N . ARG B 1 367 ? -9.352 12.273 -1.289 1 90 367 ARG B N 1
ATOM 6019 C CA . ARG B 1 367 ? -8.969 13.461 -2.041 1 90 367 ARG B CA 1
ATOM 6020 C C . ARG B 1 367 ? -10.164 14.062 -2.77 1 90 367 ARG B C 1
ATOM 6022 O O . ARG B 1 367 ? -10.352 15.281 -2.77 1 90 367 ARG B O 1
ATOM 6029 N N . LYS B 1 368 ? -11.031 13.273 -3.312 1 84.88 368 LYS B N 1
ATOM 6030 C CA . LYS B 1 368 ? -12.203 13.727 -4.051 1 84.88 368 LYS B CA 1
ATOM 6031 C C . LYS B 1 368 ? -13.258 14.297 -3.109 1 84.88 368 LYS B C 1
ATOM 6033 O O . LYS B 1 368 ? -14.094 15.109 -3.521 1 84.88 368 LYS B O 1
ATOM 6038 N N . ASN B 1 369 ? -13.188 13.891 -1.893 1 86.75 369 ASN B N 1
ATOM 6039 C CA . ASN B 1 369 ? -14.188 14.297 -0.914 1 86.75 369 ASN B CA 1
ATOM 6040 C C . ASN B 1 369 ? -13.852 15.648 -0.289 1 86.75 369 ASN B C 1
ATOM 6042 O O . ASN B 1 369 ? -14.672 16.234 0.419 1 86.75 369 ASN B O 1
ATOM 6046 N N . ARG B 1 370 ? -12.734 16.156 -0.552 1 91 370 ARG B N 1
ATOM 6047 C CA . ARG B 1 370 ? -12.258 17.359 0.122 1 91 370 ARG B CA 1
ATOM 6048 C C . ARG B 1 370 ? -13.297 18.469 0.06 1 91 370 ARG B C 1
ATOM 6050 O O . ARG B 1 370 ? -13.68 19.031 1.091 1 91 370 ARG B O 1
ATOM 6057 N N . TYR B 1 371 ? -13.852 18.75 -1.067 1 87.06 371 TYR B N 1
ATOM 6058 C CA . TYR B 1 371 ? -14.641 19.969 -1.271 1 87.06 371 TYR B CA 1
ATOM 6059 C C . TYR B 1 371 ? -16.125 19.641 -1.346 1 87.06 371 TYR B C 1
ATOM 6061 O O . TYR B 1 371 ? -16.938 20.484 -1.746 1 87.06 371 TYR B O 1
ATOM 6069 N N . ARG B 1 372 ? -16.5 18.391 -1.1 1 76.44 372 ARG B N 1
ATOM 6070 C CA . ARG B 1 372 ? -17.891 17.984 -1.245 1 76.44 372 ARG B CA 1
ATOM 6071 C C . ARG B 1 372 ? -18.812 18.812 -0.369 1 76.44 372 ARG B C 1
ATOM 6073 O O . ARG B 1 372 ? -19.875 19.25 -0.815 1 76.44 372 ARG B O 1
ATOM 6080 N N . ARG B 1 373 ? -18.531 19.078 0.823 1 61.88 373 ARG B N 1
ATOM 6081 C CA . ARG B 1 373 ? -19.438 19.797 1.712 1 61.88 373 ARG B CA 1
ATOM 6082 C C . ARG B 1 373 ? -19.484 21.281 1.361 1 61.88 373 ARG B C 1
ATOM 6084 O O . ARG B 1 373 ? -20.547 21.891 1.36 1 61.88 373 ARG B O 1
ATOM 6091 N N . SER B 1 374 ? -18.281 21.844 1.233 1 60.75 374 SER B N 1
ATOM 6092 C CA . SER B 1 374 ? -18.281 23.281 0.934 1 60.75 374 SER B CA 1
ATOM 6093 C C . SER B 1 374 ? -19.078 23.562 -0.333 1 60.75 374 SER B C 1
ATOM 6095 O O . SER B 1 374 ? -19.734 24.609 -0.437 1 60.75 374 SER B O 1
ATOM 6097 N N . GLU B 1 375 ? -19.188 22.578 -1.092 1 56.69 375 GLU B N 1
ATOM 6098 C CA . GLU B 1 375 ? -19.938 22.766 -2.33 1 56.69 375 GLU B CA 1
ATOM 6099 C C . GLU B 1 375 ? -21.438 22.641 -2.082 1 56.69 375 GLU B C 1
ATOM 6101 O O . GLU B 1 375 ? -22.25 23.281 -2.764 1 56.69 375 GLU B O 1
ATOM 6106 N N . MET B 1 376 ? -21.75 21.938 -1.07 1 52.66 376 MET B N 1
ATOM 6107 C CA . MET B 1 376 ? -23.156 21.797 -0.754 1 52.66 376 MET B CA 1
ATOM 6108 C C . MET B 1 376 ? -23.719 23.109 -0.177 1 52.66 376 MET B C 1
ATOM 6110 O O . MET B 1 376 ? -24.859 23.469 -0.457 1 52.66 376 MET B O 1
ATOM 6114 N N . PHE B 1 377 ? -22.969 23.797 0.591 1 53.97 377 PHE B N 1
ATOM 6115 C CA . PHE B 1 377 ? -23.406 25.078 1.108 1 53.97 377 PHE B CA 1
ATOM 6116 C C . PHE B 1 377 ? -23.641 26.062 -0.029 1 53.97 377 PHE B C 1
ATOM 6118 O O . PHE B 1 377 ? -24.594 26.844 0.012 1 53.97 377 PHE B O 1
ATOM 6125 N N . ASP B 1 378 ? -22.797 26.047 -1.026 1 51.38 378 ASP B N 1
ATOM 6126 C CA . ASP B 1 378 ? -22.984 26.938 -2.174 1 51.38 378 ASP B CA 1
ATOM 6127 C C . ASP B 1 378 ? -24.266 26.594 -2.93 1 51.38 378 ASP B C 1
ATOM 6129 O O . ASP B 1 378 ? -24.969 27.484 -3.418 1 51.38 378 ASP B O 1
ATOM 6133 N N . ARG B 1 379 ? -24.594 25.359 -2.928 1 53.47 379 ARG B N 1
ATOM 6134 C CA . ARG B 1 379 ? -25.781 24.938 -3.678 1 53.47 379 ARG B CA 1
ATOM 6135 C C . ARG B 1 379 ? -27.062 25.344 -2.943 1 53.47 379 ARG B C 1
ATOM 6137 O O . ARG B 1 379 ? -28.094 25.578 -3.57 1 53.47 379 ARG B O 1
ATOM 6144 N N . ASN B 1 380 ? -27.031 25.297 -1.794 1 46 380 ASN B N 1
ATOM 6145 C CA . ASN B 1 380 ? -28.203 25.641 -1.006 1 46 380 ASN B CA 1
ATOM 6146 C C . ASN B 1 380 ? -28.422 27.156 -0.964 1 46 380 ASN B C 1
ATOM 6148 O O . ASN B 1 380 ? -29.547 27.625 -0.743 1 46 380 ASN B O 1
ATOM 6152 N N . ARG B 1 381 ? -27.453 27.969 -1.072 1 50.12 381 ARG B N 1
ATOM 6153 C CA . ARG B 1 381 ? -27.688 29.422 -1.152 1 50.12 381 ARG B CA 1
ATOM 6154 C C . ARG B 1 381 ? -28.078 29.828 -2.564 1 50.12 381 ARG B C 1
ATOM 6156 O O . ARG B 1 381 ? -28.641 30.906 -2.768 1 50.12 381 ARG B O 1
ATOM 6163 N N . SER B 1 382 ? -27.578 29.109 -3.564 1 41.47 382 SER B N 1
ATOM 6164 C CA . SER B 1 382 ? -28.016 29.484 -4.91 1 41.47 382 SER B CA 1
ATOM 6165 C C . SER B 1 382 ? -29.453 29.031 -5.172 1 41.47 382 SER B C 1
ATOM 6167 O O . SER B 1 382 ? -30.047 29.391 -6.184 1 41.47 382 SER B O 1
ATOM 6169 N N . SER B 1 383 ? -29.953 28.156 -4.449 1 35.72 383 SER B N 1
ATOM 6170 C CA . SER B 1 383 ? -31.391 27.938 -4.629 1 35.72 383 SER B CA 1
ATOM 6171 C C . SER B 1 383 ? -32.188 28.875 -3.729 1 35.72 383 SER B C 1
ATOM 6173 O O . SER B 1 383 ? -31.828 29.094 -2.574 1 35.72 383 SER B O 1
#

Secondary structure (DSSP, 8-state):
-----GGGTGGGGT----TT--S---SSGGGSPPPP-GGGGGG-HHHHHHHHHHHHT-TTS---TT-S----S-GGG-SSEEE---HHHHHHHH-SPPTT-SS-HHHHHHHHHHHHHHHSHHHHHHTTTTEEEE--STTTTTTGGGTSTTSEEEES-STT--TTT--TTT-EE------SPPPPGGG---GGG--EEEEEEE----SGGGHHHHHHHHHHTTSTTEEEEE---STTHHHHHHHHHHTEEEEEEE--SSS--THHHHHHHTTPEEEEE-TT---TTTTT--GGGT-EE--HHHHTSTTHHHHHHHHS-HHHHHHHHHHHHHHGGGG---SS--TTSHHHHHHHHHHHHHHHHHHHHHHHHTTHHHHHHHHHHH-/-----GGGTGGGGT----TT--S--SSSGGGSPPPP-GGGGGG-HHHHHHHHHHHHT-TTS---TT-S----S-GGG-SSEEE---HHHHHHHH-SPPTT-SS-HHHHHHHHHHHHHHHSHHHHHHTTTTEEEE--STTTTTTGGGTSTTSEEEES-STT--TTT--TTT-EE------SPPPPGGG---GGG--EEEEEEE----SGGGHHHHHHHHHHTTSTTEEEEE---STTHHHHHHHHHHTEEEEEEE--SSS--THHHHHHHTTPEEEEE-TT---TTTTT--GGGT-EE--HHHHTSTTHHHHHHHHS-HHHHHHHHHHHHHHGGGG---SS--TTSHHHHHHHHHHHHHHHHHHHHHHHHTTHHHHHHHHHHH-

Nearest PDB structures (foldseek):
  7uqy-assembly1_A  TM=6.025E-01  e=1.255E-11  Homo sapiens
  7sch-assembly1_A  TM=6.652E-01  e=1.563E-10  Homo sapiens
  7sch-assembly1_B  TM=6.728E-01  e=1.008E-09  Homo sapiens
  7zay-assembly1_B  TM=6.535E-01  e=1.843E-09  Homo sapiens
  7uqy-assembly1_B  TM=6.085E-01  e=3.972E-08  Homo sapiens